Protein 4OAQ (pdb70)

Organism: Candida parapsilosis (NCBI:txid5480)

CATH classification: 3.90.180.10 (+1 more: 3.40.50.720)

Radius of gyration: 29.28 Å; Cα contacts (8 Å, |Δi|>4): 1865; chains: 2; bounding box: 74×71×66 Å

B-factor: mean 24.53, std 9.79, range [7.74, 122.62]

Secondary structure (DSSP, 8-state):
--S-SEEEEEEBSSGGGTT--EEEEEEPPP--TTEEEEEEEEEE--HHHHHHHTTSSS--SSSSB-----EEEEEEEE-TT--S--TT-EEEE-SEEE--SSSTGGGTT-GGG-TT-EESSS-EETTTTTEEP--SSBSEEEEEGGGEEE--TTS-HHHHHHIIIIIHHHHHHHHHHH-S--TT-EEEEE-TTHH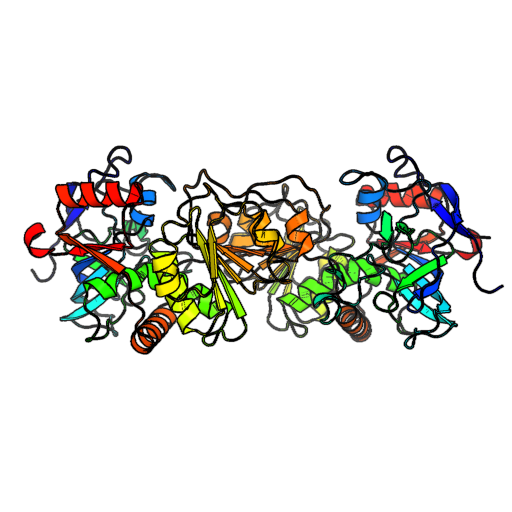HHHHHHHHHHTT-EEEEEESSSTTHHHHHHTT-SEEEETTTSTTGGGG-TT-EEEEEE--SSSTT--HHHHHTTEEEEEEEEE-----TT--EE--HHHHHHHT-EEEE-----HHHHHHHHHHHHHHT----EEEEE-SHHHHHHHHHHHHHT--SSEEEEE-HHHHH-/--S-SEEEEEEBS-GGGTT--EEEEEEPPP--TTEEEEEEEEEE--HHHHHHHTTSSS--SSSSB-----EEEEEEEE-TT--S--TT-EEEE-SEEE--SSSHHHHTT-GGG-TT-EESSS-EETTTTTEEP--SSBSEEEEEGGGEEEPPTTS-HHHHGGGGTHHHHHHHHHHHHH-S--TT-EEEEE--SHHHHHHHHHHHHTT-EEEEEESSSTTHHHHHHTT-SEEEETTT-TTGGGG-TT-BSEEEEES--TTTS-HHHHHTTB-TT-EEEEES--------EE-THHHHTTT-EEEE--S--HHHHHHHHHHHHHHT----EEEEE-SHHHHHHHHHHHHHT-SSSEEEEE-HHHH--

InterPro domains:
  IPR002328 Alcohol dehydrogenase, zinc-type, conserved site [PS00059] (70-84)
  IPR011032 GroES-like superfamily [SSF50129] (22-182)
  IPR013149 Alcohol dehydrogenase-like, C-terminal [PF00107] (196-323)
  IPR013154 Alcohol dehydrogenase-like, N-terminal [PF08240] (35-155)
  IPR020843 Enoylreductase domain [SM00829] (18-359)
  IPR029752 D-isomer specific 2-hydroxyacid dehydrogenase, NAD-binding domain conserved site 1 [PS00065] (189-216)
  IPR036291 NAD(P)-binding domain superfamily [SSF51735] (159-327)
  IPR047109 Cinnamyl alcohol dehydrogenase-like [PTHR42683] (10-359)
  IPR047109 Cinnamyl alcohol dehydrogenase-like [cd05283] (10-360)

Structure (mmCIF, N/CA/C/O backbone):
data_4OAQ
#
_entry.id   4OAQ
#
_cell.length_a   65.724
_cell.length_b   99.896
_cell.length_c   116.662
_cell.angle_alpha   90.00
_cell.angle_beta   90.00
_cell.angle_gamma   90.00
#
_symmetry.space_group_name_H-M   'P 21 21 21'
#
loop_
_entity.id
_entity.type
_entity.pdbx_description
1 polymer 'R-specific carbonyl reductase'
2 non-polymer 'NADPH DIHYDRO-NICOTINAMIDE-ADENINE-DINUCLEOTIDE PHOSPHATE'
3 non-polymer 2,3-DIHYDROXY-1,4-DITHIOBUTANE
4 non-polymer 'ZINC ION'
5 non-polymer '4-(2-HYDROXYETHYL)-1-PIPERAZINE ETHANESULFONIC ACID'
6 non-polymer GLYCEROL
7 non-polymer 'MAGNESIUM ION'
8 water water
#
loop_
_atom_site.group_PDB
_atom_site.id
_atom_site.type_symbol
_atom_site.label_atom_id
_atom_site.label_alt_id
_atom_site.label_comp_id
_atom_site.label_asym_id
_atom_site.label_entity_id
_atom_site.label_seq_id
_atom_site.pdbx_PDB_ins_code
_atom_site.Cartn_x
_atom_site.Cartn_y
_atom_site.Cartn_z
_atom_site.occupancy
_atom_site.B_iso_or_equiv
_atom_site.auth_seq_id
_atom_site.auth_comp_id
_atom_site.auth_asym_id
_atom_site.auth_atom_id
_atom_site.pdbx_PDB_model_num
ATOM 1 N N . LYS A 1 3 ? 3.702 -38.885 -39.988 1.00 34.53 3 LYS A N 1
ATOM 2 C CA . LYS A 1 3 ? 2.744 -39.589 -39.129 1.00 35.15 3 LYS A CA 1
ATOM 3 C C . LYS A 1 3 ? 3.119 -39.539 -37.648 1.00 31.22 3 LYS A C 1
ATOM 4 O O . LYS A 1 3 ? 2.293 -39.177 -36.809 1.00 32.75 3 LYS A O 1
ATOM 10 N N . ALA A 1 4 ? 4.355 -39.904 -37.316 1.00 26.56 4 ALA A N 1
ATOM 11 C CA . ALA A 1 4 ? 4.825 -39.730 -35.938 1.00 21.10 4 ALA A CA 1
ATOM 12 C C . ALA A 1 4 ? 4.781 -38.265 -35.543 1.00 19.93 4 ALA A C 1
ATOM 13 O O . ALA A 1 4 ? 4.227 -37.914 -34.497 1.00 20.58 4 ALA A O 1
ATOM 15 N N . VAL A 1 5 ? 5.394 -37.408 -36.363 1.00 19.86 5 VAL A N 1
ATOM 16 C CA . VAL A 1 5 ? 5.427 -35.972 -36.092 1.00 18.47 5 VAL A CA 1
ATOM 17 C C . VAL A 1 5 ? 4.815 -35.263 -37.297 1.00 19.25 5 VAL A C 1
ATOM 18 O O . VAL A 1 5 ? 5.205 -35.527 -38.441 1.00 20.40 5 VAL A O 1
ATOM 22 N N . PRO A 1 6 ? 3.817 -34.399 -37.062 1.00 20.43 6 PRO A N 1
ATOM 23 C CA . PRO A 1 6 ? 3.235 -33.689 -38.208 1.00 20.43 6 PRO A CA 1
ATOM 24 C C . PRO A 1 6 ? 4.182 -32.601 -38.718 1.00 19.80 6 PRO A C 1
ATOM 25 O O . PRO A 1 6 ? 5.036 -32.141 -37.949 1.00 18.53 6 PRO A O 1
ATOM 29 N N . ASP A 1 7 ? 4.033 -32.193 -39.982 1.00 20.83 7 ASP A N 1
ATOM 30 C CA . ASP A 1 7 ? 4.883 -31.139 -40.542 1.00 21.50 7 ASP A CA 1
ATOM 31 C C . ASP A 1 7 ? 4.553 -29.783 -39.931 1.00 22.07 7 ASP A C 1
ATOM 32 O O . ASP A 1 7 ? 5.407 -28.898 -39.863 1.00 24.73 7 ASP A O 1
ATOM 37 N N . LYS A 1 8 ? 3.314 -29.612 -39.483 1.00 25.39 8 LYS A N 1
ATOM 38 C CA . LYS A 1 8 ? 2.914 -28.358 -38.833 1.00 23.55 8 LYS A CA 1
ATOM 39 C C . LYS A 1 8 ? 2.422 -28.574 -37.408 1.00 19.78 8 LYS A C 1
ATOM 40 O O . LYS A 1 8 ? 1.775 -29.578 -37.121 1.00 20.19 8 LYS A O 1
ATOM 46 N N . PHE A 1 9 ? 2.766 -27.644 -36.518 1.00 18.88 9 PHE A N 1
ATOM 47 C CA . PHE A 1 9 ? 2.225 -27.634 -35.161 1.00 20.83 9 PHE A CA 1
ATOM 48 C C . PHE A 1 9 ? 1.112 -26.600 -35.096 1.00 23.27 9 PHE A C 1
ATOM 49 O O . PHE A 1 9 ? 0.907 -25.853 -36.053 1.00 21.29 9 PHE A O 1
ATOM 57 N N . GLN A 1 10 ? 0.397 -26.572 -33.975 1.00 22.44 10 GLN A N 1
ATOM 58 C CA . GLN A 1 10 ? -0.660 -25.592 -33.738 1.00 24.28 10 GLN A CA 1
ATOM 59 C C . GLN A 1 10 ? -0.327 -24.842 -32.464 1.00 24.90 10 GLN A C 1
ATOM 60 O O . GLN A 1 10 ? 0.194 -25.431 -31.525 1.00 20.98 10 GLN A O 1
ATOM 66 N N . GLY A 1 11 ? -0.650 -23.553 -32.420 1.00 24.91 11 GLY A N 1
ATOM 67 C CA . GLY A 1 11 ? -0.370 -22.759 -31.241 1.00 20.06 11 GLY A CA 1
ATOM 68 C C . GLY A 1 11 ? -1.204 -21.500 -31.181 1.00 21.46 11 GLY A C 1
ATOM 69 O O . GLY A 1 11 ? -1.825 -21.108 -32.163 1.00 24.49 11 GLY A O 1
ATOM 70 N N . PHE A 1 12 ? -1.240 -20.854 -30.025 1.00 21.32 12 PHE A N 1
ATOM 71 C CA . PHE A 1 12 ? -1.974 -19.605 -29.937 1.00 24.38 12 PHE A CA 1
ATOM 72 C C . PHE A 1 12 ? -0.990 -18.473 -30.207 1.00 22.19 12 PHE A C 1
ATOM 73 O O . PHE A 1 12 ? -0.028 -18.279 -29.471 1.00 20.86 12 PHE A O 1
ATOM 81 N N . ALA A 1 13 ? -1.215 -17.759 -31.307 1.00 23.36 13 ALA A N 1
ATOM 82 C CA . ALA A 1 13 ? -0.169 -16.914 -31.878 1.00 23.92 13 ALA A CA 1
ATOM 83 C C . ALA A 1 13 ? -0.567 -15.451 -32.001 1.00 24.51 13 ALA A C 1
ATOM 84 O O . ALA A 1 13 ? -1.745 -15.119 -32.055 1.00 26.27 13 ALA A O 1
ATOM 86 N N . VAL A 1 14 ? 0.443 -14.592 -32.060 1.00 24.03 14 VAL A N 1
ATOM 87 C CA . VAL A 1 14 ? 0.267 -13.154 -32.163 1.00 27.65 14 VAL A CA 1
ATOM 88 C C . VAL A 1 14 ? 1.254 -12.640 -33.205 1.00 28.14 14 VAL A C 1
ATOM 89 O O . VAL A 1 14 ? 2.418 -13.065 -33.226 1.00 25.52 14 VAL A O 1
ATOM 93 N N . SER A 1 15 ? 0.786 -11.741 -34.071 1.00 27.64 15 SER A N 1
ATOM 94 C CA . SER A 1 15 ? 1.628 -11.146 -35.104 1.00 34.65 15 SER A CA 1
ATOM 95 C C . SER A 1 15 ? 1.909 -9.671 -34.801 1.00 37.15 15 SER A C 1
ATOM 96 O O . SER A 1 15 ? 2.965 -9.146 -35.143 1.00 38.82 15 SER A O 1
ATOM 99 N N . ASP A 1 16 ? 0.954 -9.013 -34.152 1.00 38.06 16 ASP A N 1
ATOM 100 C CA . ASP A 1 16 ? 1.030 -7.580 -33.879 1.00 33.82 16 ASP A CA 1
ATOM 101 C C . ASP A 1 16 ? 1.018 -7.344 -32.367 1.00 31.22 16 ASP A C 1
ATOM 102 O O . ASP A 1 16 ? 0.111 -7.806 -31.678 1.00 31.15 16 ASP A O 1
ATOM 107 N N . PRO A 1 17 ? 2.020 -6.614 -31.845 1.00 31.45 17 PRO A N 1
ATOM 108 C CA . PRO A 1 17 ? 2.101 -6.352 -30.401 1.00 29.88 17 PRO A CA 1
ATOM 109 C C . PRO A 1 17 ? 0.904 -5.583 -29.835 1.00 31.90 17 PRO A C 1
ATOM 110 O O . PRO A 1 17 ? 0.676 -5.637 -28.622 1.00 31.42 17 PRO A O 1
ATOM 114 N N . LYS A 1 18 ? 0.171 -4.866 -30.683 1.00 34.30 18 LYS A N 1
ATOM 115 C CA . LYS A 1 18 ? -1.079 -4.242 -30.253 1.00 39.74 18 LYS A CA 1
ATOM 116 C C . LYS A 1 18 ? -2.072 -5.307 -29.778 1.00 36.90 18 LYS A C 1
ATOM 117 O O . LYS A 1 18 ? -2.909 -5.042 -28.914 1.00 37.16 18 LYS A O 1
ATOM 123 N N . ASN A 1 19 ? -1.953 -6.510 -30.336 1.00 34.61 19 ASN A N 1
ATOM 124 C CA . ASN A 1 19 ? -2.809 -7.638 -29.978 1.00 34.17 19 ASN A CA 1
ATOM 125 C C . ASN A 1 19 ? -2.127 -8.644 -29.042 1.00 33.15 19 ASN A C 1
ATOM 126 O O . ASN A 1 19 ? -2.373 -9.852 -29.116 1.00 30.57 19 ASN A O 1
ATOM 131 N N . TRP A 1 20 ? -1.262 -8.139 -28.167 1.00 33.33 20 TRP A N 1
ATOM 132 C CA . TRP A 1 20 ? -0.502 -8.986 -27.252 1.00 33.18 20 TRP A CA 1
ATOM 133 C C . TRP A 1 20 ? -1.399 -9.850 -26.377 1.00 31.52 20 TRP A C 1
ATOM 134 O O . TRP A 1 20 ? -1.015 -10.947 -25.990 1.00 26.52 20 TRP A O 1
ATOM 145 N N . ASN A 1 21 ? -2.584 -9.349 -26.046 1.00 30.31 21 ASN A N 1
ATOM 146 C CA . ASN A 1 21 ? -3.464 -10.080 -25.143 1.00 30.66 21 ASN A CA 1
ATOM 147 C C . ASN A 1 21 ? -4.605 -10.769 -25.870 1.00 31.88 21 ASN A C 1
ATOM 148 O O . ASN A 1 21 ? -5.603 -11.141 -25.254 1.00 33.03 21 ASN A O 1
ATOM 153 N N . ARG A 1 22 ? -4.460 -10.936 -27.183 1.00 31.82 22 ARG A N 1
ATOM 154 C CA . ARG A 1 22 ? -5.479 -11.624 -27.977 1.00 33.00 22 ARG A CA 1
ATOM 155 C C . ARG A 1 22 ? -4.898 -12.674 -28.926 1.00 31.42 22 ARG A C 1
ATOM 156 O O . ARG A 1 22 ? -5.096 -12.590 -30.137 1.00 32.29 22 ARG A O 1
ATOM 161 N N . PRO A 1 23 ? -4.187 -13.679 -28.375 1.00 33.82 23 PRO A N 1
ATOM 162 C CA . PRO A 1 23 ? -3.576 -14.724 -29.204 1.00 34.18 23 PRO A CA 1
ATOM 163 C C . PRO A 1 23 ? -4.640 -15.542 -29.930 1.00 29.02 23 PRO A C 1
ATOM 164 O O . PRO A 1 23 ? -5.730 -15.745 -29.398 1.00 30.38 23 PRO A O 1
ATOM 168 N N . LYS A 1 24 ? -4.334 -16.000 -31.136 1.00 32.51 24 LYS A N 1
ATOM 169 C CA . LYS A 1 24 ? -5.283 -16.824 -31.870 1.00 31.95 24 LYS A CA 1
ATOM 170 C C . LYS A 1 24 ? -4.687 -18.107 -32.417 1.00 33.44 24 LYS A C 1
ATOM 171 O O . LYS A 1 24 ? -3.503 -18.167 -32.761 1.00 31.48 24 LYS A O 1
ATOM 176 N N . LEU A 1 25 ? -5.538 -19.126 -32.489 1.00 30.34 25 LEU A N 1
ATOM 177 C CA . LEU A 1 25 ? -5.155 -20.446 -32.974 1.00 28.12 25 LEU A CA 1
ATOM 178 C C . LEU A 1 25 ? -4.608 -20.366 -34.389 1.00 30.78 25 LEU A C 1
ATOM 179 O O . LEU A 1 25 ? -5.274 -19.865 -35.309 1.00 33.06 25 LEU A O 1
ATOM 184 N N . ALA A 1 26 ? -3.390 -20.866 -34.542 1.00 29.17 26 ALA A N 1
ATOM 185 C CA . ALA A 1 26 ? -2.661 -20.824 -35.794 1.00 28.90 26 ALA A CA 1
ATOM 186 C C . ALA A 1 26 ? -1.947 -22.151 -36.019 1.00 28.93 26 ALA A C 1
ATOM 187 O O . ALA A 1 26 ? -1.591 -22.845 -35.075 1.00 33.20 26 ALA A O 1
ATOM 189 N N . SER A 1 27 ? -1.738 -22.480 -37.285 1.00 25.31 27 SER A N 1
ATOM 190 C CA . SER A 1 27 ? -0.952 -23.618 -37.704 1.00 24.28 27 SER A CA 1
ATOM 191 C C . SER A 1 27 ? 0.359 -23.020 -38.192 1.00 24.73 27 SER A C 1
ATOM 192 O O . SER A 1 27 ? 0.367 -21.926 -38.750 1.00 24.40 27 SER A O 1
ATOM 195 N N . TYR A 1 28 ? 1.474 -23.700 -37.961 1.00 21.91 28 TYR A N 1
ATOM 196 C CA . TYR A 1 28 ? 2.758 -23.195 -38.439 1.00 21.32 28 TYR A CA 1
ATOM 197 C C . TYR A 1 28 ? 3.759 -24.320 -38.675 1.00 21.40 28 TYR A C 1
ATOM 198 O O . TYR A 1 28 ? 3.751 -25.322 -37.961 1.00 19.46 28 TYR A O 1
ATOM 207 N N . GLU A 1 29 ? 4.589 -24.153 -39.705 1.00 24.87 29 GLU A N 1
ATOM 208 C CA . GLU A 1 29 ? 5.619 -25.131 -40.044 1.00 24.09 29 GLU A CA 1
ATOM 209 C C . GLU A 1 29 ? 6.552 -25.309 -38.853 1.00 19.22 29 GLU A C 1
ATOM 210 O O . GLU A 1 29 ? 7.003 -24.332 -38.253 1.00 17.74 29 GLU A O 1
ATOM 216 N N . ARG A 1 30 ? 6.827 -26.561 -38.506 1.00 22.22 30 ARG A N 1
ATOM 217 C CA . ARG A 1 30 ? 7.674 -26.851 -37.365 1.00 18.96 30 ARG A CA 1
ATOM 218 C C . ARG A 1 30 ? 9.130 -26.692 -37.735 1.00 18.90 30 ARG A C 1
ATOM 219 O O . ARG A 1 30 ? 9.490 -26.745 -38.921 1.00 18.36 30 ARG A O 1
ATOM 227 N N . LYS A 1 31 ? 9.960 -26.504 -36.710 1.00 15.65 31 LYS A N 1
ATOM 228 C CA . LYS A 1 31 ? 11.411 -26.464 -36.856 1.00 18.34 31 LYS A CA 1
ATOM 229 C C . LYS A 1 31 ? 11.852 -27.851 -37.299 1.00 20.34 31 LYS A C 1
ATOM 230 O O . LYS A 1 31 ? 11.167 -28.847 -37.037 1.00 14.53 31 LYS A O 1
ATOM 236 N N . GLN A 1 32 ? 12.976 -27.915 -37.999 1.00 14.96 32 GLN A N 1
ATOM 237 C CA . GLN A 1 32 ? 13.549 -29.197 -38.340 1.00 16.84 32 GLN A CA 1
ATOM 238 C C . GLN A 1 32 ? 13.966 -29.896 -37.062 1.00 18.96 32 GLN A C 1
ATOM 239 O O . GLN A 1 32 ? 14.321 -29.242 -36.067 1.00 20.48 32 GLN A O 1
ATOM 245 N N . ILE A 1 33 ? 13.910 -31.220 -37.084 1.00 19.31 33 ILE A N 1
ATOM 246 C CA . ILE A 1 33 ? 14.396 -32.033 -35.974 1.00 16.82 33 ILE A CA 1
ATOM 247 C C . ILE A 1 33 ? 15.843 -32.459 -36.218 1.00 14.19 33 ILE A C 1
ATOM 248 O O . ILE A 1 33 ? 16.128 -33.340 -37.036 1.00 15.13 33 ILE A O 1
ATOM 253 N N . ASN A 1 34 ? 16.761 -31.837 -35.491 1.00 13.58 34 ASN A N 1
ATOM 254 C CA . ASN A 1 34 ? 18.187 -32.124 -35.644 1.00 15.34 34 ASN A CA 1
ATOM 255 C C . ASN A 1 34 ? 18.619 -33.368 -34.846 1.00 14.90 34 ASN A C 1
ATOM 256 O O . ASN A 1 34 ? 17.872 -33.832 -33.982 1.00 16.23 34 ASN A O 1
ATOM 261 N N . PRO A 1 35 ? 19.816 -33.928 -35.135 1.00 18.26 35 PRO A N 1
ATOM 262 C CA . PRO A 1 35 ? 20.148 -35.209 -34.482 1.00 16.41 35 PRO A CA 1
ATOM 263 C C . PRO A 1 35 ? 20.106 -35.229 -32.940 1.00 17.84 35 PRO A C 1
ATOM 264 O O . PRO A 1 35 ? 19.946 -36.315 -32.371 1.00 18.12 35 PRO A O 1
ATOM 268 N N . HIS A 1 36 ? 20.257 -34.082 -32.275 1.00 16.97 36 HIS A N 1
ATOM 269 C CA . HIS A 1 36 ? 20.188 -34.057 -30.817 1.00 14.16 36 HIS A CA 1
ATOM 270 C C . HIS A 1 36 ? 18.854 -33.496 -30.314 1.00 14.79 36 HIS A C 1
ATOM 271 O O . HIS A 1 36 ? 18.706 -33.261 -29.125 1.00 13.74 36 HIS A O 1
ATOM 278 N N . ASP A 1 37 ? 17.888 -33.316 -31.217 1.00 11.99 37 ASP A N 1
ATOM 279 C CA . ASP A 1 37 ? 16.574 -32.765 -30.867 1.00 15.24 37 ASP A CA 1
ATOM 280 C C . ASP A 1 37 ? 15.588 -33.780 -30.283 1.00 12.83 37 ASP A C 1
ATOM 281 O O . ASP A 1 37 ? 15.617 -34.974 -30.614 1.00 17.19 37 ASP A O 1
ATOM 286 N N . VAL A 1 38 ? 14.699 -33.260 -29.442 1.00 13.66 38 VAL A N 1
ATOM 287 C CA . VAL A 1 38 ? 13.624 -34.007 -28.799 1.00 16.28 38 VAL A CA 1
ATOM 288 C C . VAL A 1 38 ? 12.313 -33.309 -29.137 1.00 16.11 38 VAL A C 1
ATOM 289 O O . VAL A 1 38 ? 12.212 -32.065 -29.001 1.00 15.55 38 VAL A O 1
ATOM 293 N N . VAL A 1 39 ? 11.333 -34.103 -29.592 1.00 12.62 39 VAL A N 1
ATOM 294 C CA . VAL A 1 39 ? 9.974 -33.632 -29.906 1.00 13.10 39 VAL A CA 1
ATOM 295 C C . VAL A 1 39 ? 8.925 -34.120 -28.903 1.00 13.08 39 VAL A C 1
ATOM 296 O O . VAL A 1 39 ? 8.691 -35.343 -28.756 1.00 15.13 39 VAL A O 1
ATOM 300 N N . LEU A 1 40 ? 8.292 -33.152 -28.245 1.00 13.11 40 LEU A N 1
ATOM 301 C CA . LEU A 1 40 ? 7.222 -33.394 -27.277 1.00 13.83 40 LEU A CA 1
ATOM 302 C C . LEU A 1 40 ? 5.828 -33.119 -27.830 1.00 14.32 40 LEU A C 1
ATOM 303 O O . LEU A 1 40 ? 5.613 -32.182 -28.622 1.00 20.24 40 LEU A O 1
ATOM 308 N N . LYS A 1 41 ? 4.877 -33.930 -27.384 1.00 17.34 41 LYS A N 1
ATOM 309 C CA . LYS A 1 41 ? 3.476 -33.562 -27.485 1.00 20.26 41 LYS A CA 1
ATOM 310 C C . LYS A 1 41 ? 3.138 -32.849 -26.187 1.00 19.37 41 LYS A C 1
ATOM 311 O O . LYS A 1 41 ? 3.172 -33.442 -25.103 1.00 18.39 41 LYS A O 1
ATOM 317 N N . ASN A 1 42 ? 2.836 -31.562 -26.281 1.00 16.14 42 ASN A N 1
ATOM 318 C CA . ASN A 1 42 ? 2.755 -30.756 -25.079 1.00 16.02 42 ASN A CA 1
ATOM 319 C C . ASN A 1 42 ? 1.549 -31.079 -24.232 1.00 17.47 42 ASN A C 1
ATOM 320 O O . ASN A 1 42 ? 0.471 -31.342 -24.753 1.00 18.67 42 ASN A O 1
ATOM 325 N N . GLU A 1 43 ? 1.735 -31.045 -22.915 1.00 18.59 43 GLU A N 1
ATOM 326 C CA . GLU A 1 43 ? 0.640 -31.297 -21.991 1.00 20.80 43 GLU A CA 1
ATOM 327 C C . GLU A 1 43 ? 0.236 -30.024 -21.240 1.00 23.93 43 GLU A C 1
ATOM 328 O O . GLU A 1 43 ? -0.956 -29.710 -21.130 1.00 26.34 43 GLU A O 1
ATOM 334 N N . VAL A 1 44 ? 1.219 -29.308 -20.703 1.00 18.76 44 VAL A N 1
ATOM 335 C CA . VAL A 1 44 ? 0.909 -28.065 -19.992 1.00 18.50 44 VAL A CA 1
ATOM 336 C C . VAL A 1 44 ? 1.958 -27.001 -20.257 1.00 16.99 44 VAL A C 1
ATOM 337 O O . VAL A 1 44 ? 3.084 -27.309 -20.658 1.00 15.73 44 VAL A O 1
ATOM 341 N N . CYS A 1 45 ? 1.589 -25.746 -20.012 1.00 17.32 45 CYS A N 1
ATOM 342 C CA . CYS A 1 45 ? 2.528 -24.652 -20.137 1.00 20.03 45 CYS A CA 1
ATOM 343 C C . CYS A 1 45 ? 2.171 -23.537 -19.177 1.00 21.86 45 CYS A C 1
ATOM 344 O O . CYS A 1 45 ? 1.020 -23.109 -19.116 1.00 20.74 45 CYS A O 1
ATOM 347 N N . GLY A 1 46 ? 3.166 -23.090 -18.417 1.00 16.13 46 GLY A N 1
ATOM 348 C CA . GLY A 1 46 ? 2.980 -22.013 -17.461 1.00 16.80 46 GLY A CA 1
ATOM 349 C C . GLY A 1 46 ? 3.009 -20.672 -18.172 1.00 16.66 46 GLY A C 1
ATOM 350 O O . GLY A 1 46 ? 3.527 -20.571 -19.281 1.00 19.25 46 GLY A O 1
ATOM 351 N N . LEU A 1 47 ? 2.420 -19.656 -17.553 1.00 17.77 47 LEU A N 1
ATOM 352 C CA . LEU A 1 47 ? 2.399 -18.322 -18.115 1.00 20.59 47 LEU A CA 1
ATOM 353 C C . LEU A 1 47 ? 3.448 -17.505 -17.384 1.00 20.14 47 LEU A C 1
ATOM 354 O O . LEU A 1 47 ? 3.283 -17.187 -16.213 1.00 19.69 47 LEU A O 1
ATOM 359 N N . CYS A 1 48 ? 4.525 -17.157 -18.082 1.00 16.17 48 CYS A N 1
ATOM 360 C CA . CYS A 1 48 ? 5.617 -16.379 -17.499 1.00 22.07 48 CYS A CA 1
ATOM 361 C C . CYS A 1 48 ? 5.454 -14.922 -17.917 1.00 21.74 48 CYS A C 1
ATOM 362 O O . CYS A 1 48 ? 5.024 -14.667 -19.038 1.00 22.19 48 CYS A O 1
ATOM 365 N N . TYR A 1 49 ? 5.798 -13.956 -17.059 1.00 16.84 49 TYR A N 1
ATOM 366 C CA . TYR A 1 49 ? 5.640 -12.563 -17.472 1.00 17.74 49 TYR A CA 1
ATOM 367 C C . TYR A 1 49 ? 6.514 -12.234 -18.678 1.00 16.93 49 TYR A C 1
ATOM 368 O O . TYR A 1 49 ? 6.241 -11.286 -19.424 1.00 17.77 49 TYR A O 1
ATOM 377 N N . SER A 1 50 ? 7.554 -13.030 -18.873 1.00 15.50 50 SER A N 1
ATOM 378 C CA . SER A 1 50 ? 8.370 -12.947 -20.080 1.00 17.36 50 SER A CA 1
ATOM 379 C C . SER A 1 50 ? 7.526 -13.110 -21.343 1.00 16.78 50 SER A C 1
ATOM 380 O O . SER A 1 50 ? 7.811 -12.486 -22.371 1.00 15.55 50 SER A O 1
ATOM 383 N N . ASP A 1 51 ? 6.503 -13.957 -21.270 1.00 20.22 51 ASP A N 1
ATOM 384 C CA . ASP A 1 51 ? 5.561 -14.097 -22.374 1.00 23.76 51 ASP A CA 1
ATOM 385 C C . ASP A 1 51 ? 4.903 -12.752 -22.706 1.00 24.47 51 ASP A C 1
ATOM 386 O O . ASP A 1 51 ? 4.769 -12.387 -23.875 1.00 25.75 51 ASP A O 1
ATOM 391 N N . ILE A 1 52 ? 4.480 -12.026 -21.677 1.00 18.71 52 ILE A N 1
ATOM 392 C CA . ILE A 1 52 ? 3.826 -10.732 -21.872 1.00 20.44 52 ILE A CA 1
ATOM 393 C C . ILE A 1 52 ? 4.790 -9.645 -22.374 1.00 21.20 52 ILE A C 1
ATOM 394 O O . ILE A 1 52 ? 4.448 -8.866 -23.275 1.00 21.71 52 ILE A O 1
ATOM 399 N N . HIS A 1 53 ? 5.980 -9.578 -21.788 1.00 19.42 53 HIS A N 1
ATOM 400 C CA . HIS A 1 53 ? 7.003 -8.675 -22.307 1.00 19.48 53 HIS A CA 1
ATOM 401 C C . HIS A 1 53 ? 7.327 -8.955 -23.777 1.00 20.85 53 HIS A C 1
ATOM 402 O O . HIS A 1 53 ? 7.478 -8.027 -24.575 1.00 21.61 53 HIS A O 1
ATOM 409 N N . THR A 1 54 ? 7.406 -10.228 -24.141 1.00 18.00 54 THR A N 1
ATOM 410 C CA . THR A 1 54 ? 7.657 -10.594 -25.524 1.00 17.85 54 THR A CA 1
ATOM 411 C C . THR A 1 54 ? 6.497 -10.177 -26.436 1.00 19.43 54 THR A C 1
ATOM 412 O O . THR A 1 54 ? 6.699 -9.465 -27.423 1.00 20.38 54 THR A O 1
ATOM 416 N N . LEU A 1 55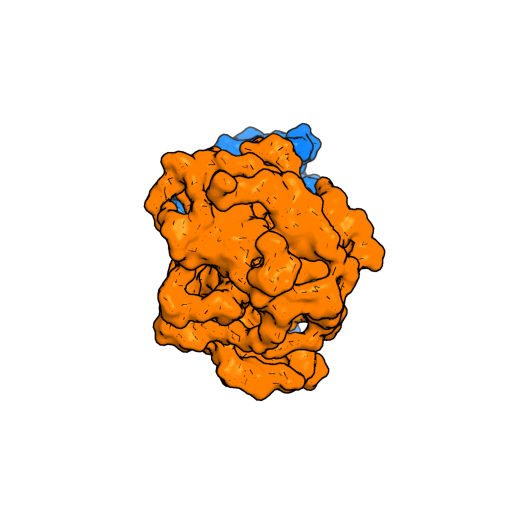 ? 5.284 -10.597 -26.084 1.00 19.92 55 LEU A N 1
ATOM 417 C CA . LEU A 1 55 ? 4.082 -10.332 -26.883 1.00 21.56 55 LEU A CA 1
ATOM 418 C C . LEU A 1 55 ? 3.786 -8.840 -27.075 1.00 23.46 55 LEU A C 1
ATOM 419 O O . LEU A 1 55 ? 3.265 -8.449 -28.114 1.00 24.86 55 LEU A O 1
ATOM 424 N N . SER A 1 56 ? 4.122 -8.026 -26.075 1.00 23.64 56 SER A N 1
ATOM 425 C CA . SER A 1 56 ? 3.852 -6.590 -26.108 1.00 25.59 56 SER A CA 1
ATOM 426 C C . SER A 1 56 ? 5.020 -5.829 -26.724 1.00 25.65 56 SER A C 1
ATOM 427 O O . SER A 1 56 ? 4.995 -4.600 -26.804 1.00 27.31 56 SER A O 1
ATOM 430 N N . ALA A 1 57 ? 6.037 -6.569 -27.157 1.00 24.04 57 ALA A N 1
ATOM 431 C CA . ALA A 1 57 ? 7.222 -5.975 -27.770 1.00 25.85 57 ALA A CA 1
ATOM 432 C C . ALA A 1 57 ? 7.876 -4.956 -26.837 1.00 24.49 57 ALA A C 1
ATOM 433 O O . ALA A 1 57 ? 8.421 -3.949 -27.288 1.00 25.68 57 ALA A O 1
ATOM 435 N N . GLY A 1 58 ? 7.809 -5.219 -25.538 1.00 23.62 58 GLY A N 1
ATOM 436 C CA . GLY A 1 58 ? 8.383 -4.305 -24.566 1.00 24.01 58 GLY A CA 1
ATOM 437 C C . GLY A 1 58 ? 9.893 -4.435 -24.454 1.00 22.88 58 GLY A C 1
ATOM 438 O O . GLY A 1 58 ? 10.545 -3.587 -23.851 1.00 25.47 58 GLY A O 1
ATOM 439 N N . TRP A 1 59 ? 10.452 -5.495 -25.025 1.00 23.95 59 TRP A N 1
ATOM 440 C CA . TRP A 1 59 ? 11.900 -5.642 -25.054 1.00 24.85 59 TRP A CA 1
ATOM 441 C C . TRP A 1 59 ? 12.390 -5.373 -26.463 1.00 27.31 59 TRP A C 1
ATOM 442 O O . TRP A 1 59 ? 13.278 -4.541 -26.670 1.00 28.56 59 TRP A O 1
ATOM 453 N N . GLN A 1 60 ? 11.803 -6.084 -27.425 1.00 25.21 60 GLN A N 1
ATOM 454 C CA . GLN A 1 60 ? 12.153 -5.930 -28.834 1.00 25.54 60 GLN A CA 1
ATOM 455 C C . GLN A 1 60 ? 10.939 -6.229 -29.713 1.00 23.01 60 GLN A C 1
ATOM 456 O O . GLN A 1 60 ? 9.945 -6.770 -29.228 1.00 22.28 60 GLN A O 1
ATOM 462 N N . PRO A 1 61 ? 11.007 -5.863 -31.005 1.00 24.12 61 PRO A N 1
ATOM 463 C CA . PRO A 1 61 ? 9.887 -6.222 -31.882 1.00 24.89 61 PRO A CA 1
ATOM 464 C C . PRO A 1 61 ? 9.788 -7.730 -32.043 1.00 23.19 61 PRO A C 1
ATOM 465 O O . PRO A 1 61 ? 10.803 -8.423 -31.905 1.00 22.24 61 PRO A O 1
ATOM 469 N N . LEU A 1 62 ? 8.583 -8.228 -32.299 1.00 23.47 62 LEU A N 1
ATOM 470 C CA . LEU A 1 62 ? 8.375 -9.651 -32.576 1.00 22.19 62 LEU A CA 1
ATOM 471 C C . LEU A 1 62 ? 9.190 -10.074 -33.788 1.00 24.19 62 LEU A C 1
ATOM 472 O O . LEU A 1 62 ? 9.138 -9.430 -34.846 1.00 29.77 62 LEU A O 1
ATOM 477 N N . GLN A 1 63 ? 9.936 -11.157 -33.633 1.00 20.63 63 GLN A N 1
ATOM 478 C CA . GLN A 1 63 ? 10.921 -11.567 -34.619 1.00 20.66 63 GLN A CA 1
ATOM 479 C C . GLN A 1 63 ? 10.328 -12.446 -35.706 1.00 24.60 63 GLN A C 1
ATOM 480 O O . GLN A 1 63 ? 11.045 -12.896 -36.596 1.00 26.34 63 GLN A O 1
ATOM 486 N N . ARG A 1 64 ? 9.020 -12.682 -35.631 1.00 24.31 64 ARG A N 1
ATOM 487 C CA . ARG A 1 64 ? 8.310 -13.438 -36.663 1.00 23.14 64 ARG A CA 1
ATOM 488 C C . ARG A 1 64 ? 6.809 -13.189 -36.596 1.00 25.96 64 ARG A C 1
ATOM 489 O O . ARG A 1 64 ? 6.307 -12.706 -35.585 1.00 22.94 64 ARG A O 1
ATOM 497 N N . ASP A 1 65 ? 6.112 -13.487 -37.694 1.00 26.34 65 ASP A N 1
ATOM 498 C CA . ASP A 1 65 ? 4.650 -13.505 -37.720 1.00 29.61 65 ASP A CA 1
ATOM 499 C C . ASP A 1 65 ? 4.139 -14.781 -37.044 1.00 27.78 65 ASP A C 1
ATOM 500 O O . ASP A 1 65 ? 4.870 -15.767 -36.947 1.00 26.46 65 ASP A O 1
ATOM 505 N N . ASN A 1 66 ? 2.897 -14.749 -36.565 1.00 24.72 66 ASN A N 1
ATOM 506 C CA . ASN A 1 66 ? 2.337 -15.846 -35.775 1.00 27.89 66 ASN A CA 1
ATOM 507 C C . ASN A 1 66 ? 3.288 -16.402 -34.728 1.00 25.45 66 ASN A C 1
ATOM 508 O O . ASN A 1 66 ? 3.558 -17.610 -34.702 1.00 21.82 66 ASN A O 1
ATOM 513 N N . LEU A 1 67 ? 3.789 -15.526 -33.868 1.00 22.51 67 LEU A N 1
ATOM 514 C CA . LEU A 1 67 ? 4.690 -15.935 -32.799 1.00 19.28 67 LEU A CA 1
ATOM 515 C C . LEU A 1 67 ? 3.926 -16.609 -31.664 1.00 22.25 67 LEU A C 1
ATOM 516 O O . LEU A 1 67 ? 2.939 -16.081 -31.145 1.00 24.27 67 LEU A O 1
ATOM 521 N N . VAL A 1 68 ? 4.405 -17.781 -31.278 1.00 21.23 68 VAL A N 1
ATOM 522 C CA . VAL A 1 68 ? 3.818 -18.543 -30.197 1.00 21.49 68 VAL A CA 1
ATOM 523 C C . VAL A 1 68 ? 4.767 -18.466 -29.011 1.00 15.72 68 VAL A C 1
ATOM 524 O O . VAL A 1 68 ? 5.920 -18.919 -29.101 1.00 14.61 68 VAL A O 1
ATOM 528 N N . VAL A 1 69 ? 4.309 -17.882 -27.906 1.00 16.04 69 VAL A N 1
ATOM 529 C CA . VAL A 1 69 ? 5.155 -17.819 -26.711 1.00 15.00 69 VAL A CA 1
ATOM 530 C C . VAL A 1 69 ? 4.878 -18.991 -25.774 1.00 14.66 69 VAL A C 1
ATOM 531 O O . VAL A 1 69 ? 4.389 -20.016 -26.224 1.00 14.83 69 VAL A O 1
ATOM 535 N N . GLY A 1 70 ? 5.222 -18.860 -24.491 1.00 18.55 70 GLY A N 1
ATOM 536 C CA . GLY A 1 70 ? 5.132 -19.978 -23.565 1.00 15.65 70 GLY A CA 1
ATOM 537 C C . GLY A 1 70 ? 6.452 -20.728 -23.457 1.00 16.76 70 GLY A C 1
ATOM 538 O O . GLY A 1 70 ? 6.987 -21.212 -24.468 1.00 15.20 70 GLY A O 1
ATOM 539 N N . HIS A 1 71 ? 6.991 -20.817 -22.244 1.00 12.09 71 HIS A N 1
ATOM 540 C CA . HIS A 1 71 ? 8.253 -21.524 -22.028 1.00 14.71 71 HIS A CA 1
ATOM 541 C C . HIS A 1 71 ? 8.387 -22.141 -20.645 1.00 14.88 71 HIS A C 1
ATOM 542 O O . HIS A 1 71 ? 9.481 -22.205 -20.100 1.00 17.89 71 HIS A O 1
ATOM 549 N N . GLU A 1 72 ? 7.269 -22.587 -20.094 1.00 14.00 72 GLU A N 1
ATOM 550 C CA . GLU A 1 72 ? 7.285 -23.452 -18.920 1.00 12.24 72 GLU A CA 1
ATOM 551 C C . GLU A 1 72 ? 6.559 -24.752 -19.263 1.00 12.73 72 GLU A C 1
ATOM 552 O O . GLU A 1 72 ? 5.479 -25.031 -18.764 1.00 13.83 72 GLU A O 1
ATOM 558 N N . ILE A 1 73 ? 7.183 -25.564 -20.106 1.00 12.66 73 ILE A N 1
ATOM 559 C CA . ILE A 1 73 ? 6.484 -26.653 -20.779 1.00 14.57 73 ILE A CA 1
ATOM 560 C C . ILE A 1 73 ? 6.713 -28.016 -20.148 1.00 17.83 73 ILE A C 1
ATOM 561 O O . ILE A 1 73 ? 7.851 -28.394 -19.881 1.00 14.33 73 ILE A O 1
ATOM 566 N N . ILE A 1 74 ? 5.630 -28.753 -19.920 1.00 14.01 74 ILE A N 1
ATOM 567 C CA . ILE A 1 74 ? 5.758 -30.180 -19.620 1.00 20.02 74 ILE A CA 1
ATOM 568 C C . ILE A 1 74 ? 5.041 -30.919 -20.735 1.00 19.50 74 ILE A C 1
ATOM 569 O O . ILE A 1 74 ? 3.949 -30.497 -21.152 1.00 19.49 74 ILE A O 1
ATOM 574 N N . GLY A 1 75 ? 5.658 -32.001 -21.222 1.00 17.51 75 GLY A N 1
ATOM 575 C CA . GLY A 1 75 ? 5.050 -32.836 -22.249 1.00 19.98 75 GLY A CA 1
ATOM 576 C C . GLY A 1 75 ? 5.603 -34.256 -22.316 1.00 21.88 75 GLY A C 1
ATOM 577 O O . GLY A 1 75 ? 6.413 -34.651 -21.487 1.00 21.99 75 GLY A O 1
ATOM 578 N N . GLU A 1 76 ? 5.169 -35.031 -23.308 1.00 17.90 76 GLU A N 1
ATOM 579 C CA . GLU A 1 76 ? 5.660 -36.399 -23.465 1.00 16.84 76 GLU A CA 1
ATOM 580 C C . GLU A 1 76 ? 6.480 -36.509 -24.750 1.00 16.52 76 GLU A C 1
ATOM 581 O O . GLU A 1 76 ? 6.089 -35.952 -25.783 1.00 18.59 76 GLU A O 1
ATOM 586 N N . VAL A 1 77 ? 7.617 -37.202 -24.694 1.00 15.84 77 VAL A N 1
ATOM 587 C CA . VAL A 1 77 ? 8.458 -37.373 -25.878 1.00 15.33 77 VAL A CA 1
ATOM 588 C C . VAL A 1 77 ? 7.742 -38.225 -26.924 1.00 16.31 77 VAL A C 1
ATOM 589 O O . VAL A 1 77 ? 7.320 -39.360 -26.652 1.00 17.52 77 VAL A O 1
ATOM 593 N N . ILE A 1 78 ? 7.605 -37.685 -28.131 1.00 15.95 78 ILE A N 1
ATOM 594 C CA . ILE A 1 78 ? 7.057 -38.472 -29.232 1.00 16.92 78 ILE A CA 1
ATOM 595 C C . ILE A 1 78 ? 8.094 -38.774 -30.306 1.00 16.72 78 ILE A C 1
ATOM 596 O O . ILE A 1 78 ? 7.878 -39.634 -31.152 1.00 17.67 78 ILE A O 1
ATOM 601 N N . ALA A 1 79 ? 9.220 -38.066 -30.272 1.00 16.93 79 ALA A N 1
ATOM 602 C CA . ALA A 1 79 ? 10.303 -38.406 -31.208 1.00 15.70 79 ALA A CA 1
ATOM 603 C C . ALA A 1 79 ? 11.641 -37.862 -30.746 1.00 14.80 79 ALA A C 1
ATOM 604 O O . ALA A 1 79 ? 11.688 -36.892 -30.022 1.00 13.94 79 ALA A O 1
ATOM 606 N N . VAL A 1 80 ? 12.732 -38.496 -31.172 1.00 15.16 80 VAL A N 1
ATOM 607 C CA . VAL A 1 80 ? 14.069 -37.989 -30.894 1.00 14.54 80 VAL A CA 1
ATOM 608 C C . VAL A 1 80 ? 15.003 -38.123 -32.100 1.00 14.99 80 VAL A C 1
ATOM 609 O O . VAL A 1 80 ? 14.860 -39.040 -32.912 1.00 15.99 80 VAL A O 1
ATOM 613 N N . GLY A 1 81 ? 15.981 -37.230 -32.199 1.00 15.71 81 GLY A N 1
ATOM 614 C CA . GLY A 1 81 ? 17.000 -37.350 -33.230 1.00 15.88 81 GLY A CA 1
ATOM 615 C C . GLY A 1 81 ? 17.855 -38.574 -32.973 1.00 15.99 81 GLY A C 1
ATOM 616 O O . GLY A 1 81 ? 17.867 -39.087 -31.852 1.00 18.46 81 GLY A O 1
ATOM 617 N N . ASP A 1 82 ? 18.571 -39.042 -33.997 1.00 17.77 82 ASP A N 1
ATOM 618 C CA . ASP A 1 82 ? 19.370 -40.261 -33.892 1.00 19.81 82 ASP A CA 1
ATOM 619 C C . ASP A 1 82 ? 20.519 -40.170 -32.893 1.00 19.75 82 ASP A C 1
ATOM 620 O O . ASP A 1 82 ? 21.038 -41.200 -32.448 1.00 19.14 82 ASP A O 1
ATOM 625 N N . GLU A 1 83 ? 20.916 -38.950 -32.536 1.00 21.61 83 GLU A N 1
ATOM 626 C CA . GLU A 1 83 ? 22.058 -38.766 -31.641 1.00 23.02 83 GLU A CA 1
ATOM 627 C C . GLU A 1 83 ? 21.647 -38.530 -30.196 1.00 21.77 83 GLU A C 1
ATOM 628 O O . GLU A 1 83 ? 22.506 -38.453 -29.321 1.00 21.24 83 GLU A O 1
ATOM 634 N N . VAL A 1 84 ? 20.343 -38.410 -29.947 1.00 19.71 84 VAL A N 1
ATOM 635 C CA . VAL A 1 84 ? 19.835 -38.209 -28.585 1.00 14.91 84 VAL A CA 1
ATOM 636 C C . VAL A 1 84 ? 20.175 -39.424 -27.736 1.00 17.88 84 VAL A C 1
ATOM 637 O O . VAL A 1 84 ? 19.887 -40.558 -28.126 1.00 17.01 84 VAL A O 1
ATOM 641 N N . THR A 1 85 ? 20.802 -39.197 -26.585 1.00 21.68 85 THR A N 1
ATOM 642 C CA . THR A 1 85 ? 21.142 -40.301 -25.682 1.00 23.30 85 THR A CA 1
ATOM 643 C C . THR A 1 85 ? 20.365 -40.237 -24.365 1.00 23.17 85 THR A C 1
ATOM 644 O O . THR A 1 85 ? 20.350 -41.190 -23.606 1.00 23.90 85 THR A O 1
ATOM 648 N N . GLU A 1 86 ? 19.724 -39.114 -24.084 1.00 21.69 86 GLU A N 1
ATOM 649 C CA . GLU A 1 86 ? 19.222 -38.911 -22.727 1.00 25.51 86 GLU A CA 1
ATOM 650 C C . GLU A 1 86 ? 17.730 -39.175 -22.525 1.00 21.78 86 GLU A C 1
ATOM 651 O O . GLU A 1 86 ? 17.268 -39.292 -21.393 1.00 18.81 86 GLU A O 1
ATOM 657 N N . PHE A 1 87 ? 16.992 -39.303 -23.621 1.00 16.30 87 PHE A N 1
ATOM 658 C CA . PHE A 1 87 ? 15.548 -39.458 -23.560 1.00 15.54 87 PHE A CA 1
ATOM 659 C C . PHE A 1 87 ? 15.056 -40.421 -24.630 1.00 18.46 87 PHE A C 1
ATOM 660 O O . PHE A 1 87 ? 15.740 -40.649 -25.625 1.00 24.93 87 PHE A O 1
ATOM 668 N N . LYS A 1 88 ? 13.869 -40.980 -24.422 1.00 17.05 88 LYS A N 1
ATOM 669 C CA . LYS A 1 88 ? 13.264 -41.907 -25.374 1.00 18.81 88 LYS A CA 1
ATOM 670 C C . LYS A 1 88 ? 11.769 -41.621 -25.486 1.00 17.99 88 LYS A C 1
ATOM 671 O O . LYS A 1 88 ? 11.206 -40.897 -24.668 1.00 18.43 88 LYS A O 1
ATOM 677 N N . VAL A 1 89 ? 11.158 -42.114 -26.544 1.00 18.51 89 VAL A N 1
ATOM 678 C CA . VAL A 1 89 ? 9.758 -41.864 -26.809 1.00 18.71 89 VAL A CA 1
ATOM 679 C C . VAL A 1 89 ? 8.945 -42.345 -25.620 1.00 29.08 89 VAL A C 1
ATOM 680 O O . VAL A 1 89 ? 9.169 -43.451 -25.135 1.00 21.01 89 VAL A O 1
ATOM 684 N N . GLY A 1 90 ? 8.019 -41.514 -25.142 1.00 19.44 90 GLY A N 1
ATOM 685 C CA . GLY A 1 90 ? 7.228 -41.860 -23.972 1.00 20.57 90 GLY A CA 1
ATOM 686 C C . GLY A 1 90 ? 7.675 -41.242 -22.654 1.00 20.10 90 GLY A C 1
ATOM 687 O O . GLY A 1 90 ? 6.928 -41.271 -21.677 1.00 21.00 90 GLY A O 1
ATOM 688 N N . ASP A 1 91 ? 8.881 -40.679 -22.613 1.00 19.23 91 ASP A N 1
ATOM 689 C CA . ASP A 1 91 ? 9.341 -39.982 -21.403 1.00 18.39 91 ASP A CA 1
ATOM 690 C C . ASP A 1 91 ? 8.530 -38.709 -21.171 1.00 19.02 91 ASP A C 1
ATOM 691 O O . ASP A 1 91 ? 8.220 -37.987 -22.118 1.00 16.83 91 ASP A O 1
ATOM 696 N N . ARG A 1 92 ? 8.210 -38.418 -19.915 1.00 18.17 92 ARG A N 1
ATOM 697 C CA . ARG A 1 92 ? 7.571 -37.148 -19.579 1.00 20.86 92 ARG A CA 1
ATOM 698 C C . ARG A 1 92 ? 8.645 -36.179 -19.148 1.00 16.36 92 ARG A C 1
ATOM 699 O O . ARG A 1 92 ? 9.394 -36.456 -18.217 1.00 16.67 92 ARG A O 1
ATOM 707 N N . VAL A 1 93 ? 8.753 -35.048 -19.840 1.00 15.10 93 VAL A N 1
ATOM 708 C CA . VAL A 1 93 ? 9.902 -34.183 -19.638 1.00 13.96 93 VAL A CA 1
ATOM 709 C C . VAL A 1 93 ? 9.481 -32.721 -19.668 1.00 17.20 93 VAL A C 1
ATOM 710 O O . VAL A 1 93 ? 8.313 -32.396 -19.940 1.00 13.63 93 VAL A O 1
ATOM 714 N N . GLY A 1 94 ? 10.429 -31.843 -19.368 1.00 16.79 94 GLY A N 1
ATOM 715 C CA . GLY A 1 94 ? 10.157 -30.422 -19.355 1.00 17.24 94 GLY A CA 1
ATOM 716 C C . GLY A 1 94 ? 11.101 -29.604 -20.213 1.00 18.17 94 GLY A C 1
ATOM 717 O O . GLY A 1 94 ? 12.255 -29.994 -20.445 1.00 12.60 94 GLY A O 1
ATOM 718 N N . ILE A 1 95 ? 10.602 -28.461 -20.681 1.00 14.10 95 ILE A N 1
ATOM 719 C CA . ILE A 1 95 ? 11.391 -27.527 -21.469 1.00 9.67 95 ILE A CA 1
ATOM 720 C C . ILE A 1 95 ? 11.163 -26.142 -20.876 1.00 15.50 95 ILE A C 1
ATOM 721 O O . ILE A 1 95 ? 10.014 -25.750 -20.620 1.00 14.15 95 ILE A O 1
ATOM 726 N N . GLY A 1 96 ? 12.256 -25.414 -20.649 1.00 13.13 96 GLY A N 1
ATOM 727 C CA . GLY A 1 96 ? 12.184 -24.064 -20.123 1.00 11.60 96 GLY A CA 1
ATOM 728 C C . GLY A 1 96 ? 12.458 -23.002 -21.179 1.00 12.30 96 GLY A C 1
ATOM 729 O O . GLY A 1 96 ? 12.081 -23.158 -22.351 1.00 8.90 96 GLY A O 1
ATOM 730 N N . ALA A 1 97 ? 13.135 -21.925 -20.775 1.00 11.29 97 ALA A N 1
ATOM 731 C CA . ALA A 1 97 ? 13.247 -20.725 -21.614 1.00 12.10 97 ALA A CA 1
ATOM 732 C C . ALA A 1 97 ? 14.354 -20.745 -22.688 1.00 12.81 97 ALA A C 1
ATOM 733 O O . ALA A 1 97 ? 14.366 -19.911 -23.605 1.00 1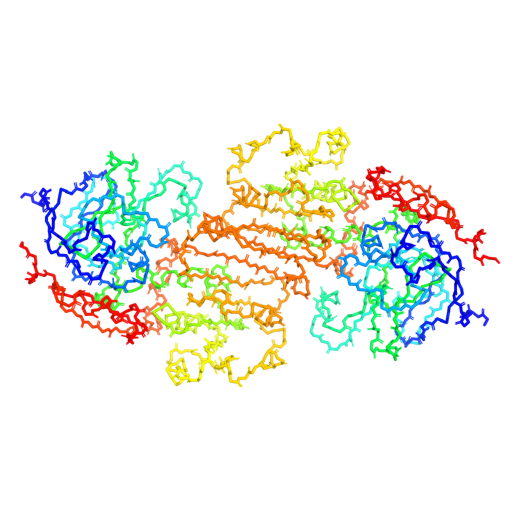0.80 97 ALA A O 1
ATOM 735 N N . ALA A 1 98 ? 15.293 -21.673 -22.570 1.00 13.98 98 ALA A N 1
ATOM 736 C CA . ALA A 1 98 ? 16.291 -21.836 -23.617 1.00 13.38 98 ALA A CA 1
ATOM 737 C C . ALA A 1 98 ? 16.067 -23.180 -24.305 1.00 10.01 98 ALA A C 1
ATOM 738 O O . ALA A 1 98 ? 15.664 -24.137 -23.651 1.00 10.08 98 ALA A O 1
ATOM 740 N N . SER A 1 99 ? 16.322 -23.267 -25.609 1.00 12.13 99 SER A N 1
ATOM 741 C CA . SER A 1 99 ? 16.026 -24.518 -26.307 1.00 15.63 99 SER A CA 1
ATOM 742 C C . SER A 1 99 ? 17.210 -25.195 -26.988 1.00 13.68 99 SER A C 1
ATOM 743 O O . SER A 1 99 ? 17.147 -26.391 -27.280 1.00 10.80 99 SER A O 1
ATOM 746 N N . SER A 1 100 ? 18.282 -24.447 -27.231 1.00 15.36 100 SER A N 1
ATOM 747 C CA . SER A 1 100 ? 19.477 -25.009 -27.842 1.00 11.37 100 SER A CA 1
ATOM 748 C C . SER A 1 100 ? 20.720 -24.129 -27.657 1.00 14.64 100 SER A C 1
ATOM 749 O O . SER A 1 100 ? 20.614 -22.929 -27.350 1.00 12.31 100 SER A O 1
ATOM 752 N N . SER A 1 101 ? 21.889 -24.750 -27.846 1.00 16.58 101 SER A N 1
ATOM 753 C CA . SER A 1 101 ? 23.187 -24.096 -27.717 1.00 15.47 101 SER A CA 1
ATOM 754 C C . SER A 1 101 ? 24.139 -24.649 -28.779 1.00 15.58 101 SER A C 1
ATOM 755 O O . SER A 1 101 ? 23.763 -25.525 -29.553 1.00 13.54 101 SER A O 1
ATOM 758 N N . CYS A 1 102 ? 25.366 -24.153 -28.837 1.00 11.99 102 CYS A N 1
ATOM 759 C CA . CYS A 1 102 ? 26.244 -24.540 -29.947 1.00 14.65 102 CYS A CA 1
ATOM 760 C C . CYS A 1 102 ? 26.892 -25.934 -29.834 1.00 13.60 102 CYS A C 1
ATOM 761 O O . CYS A 1 102 ? 27.331 -26.500 -30.838 1.00 14.55 102 CYS A O 1
ATOM 764 N N . ARG A 1 103 ? 26.952 -26.479 -28.622 1.00 16.95 103 ARG A N 1
ATOM 765 C CA . ARG A 1 103 ? 27.641 -27.756 -28.380 1.00 20.61 103 ARG A CA 1
ATOM 766 C C . ARG A 1 103 ? 29.133 -27.732 -28.714 1.00 24.24 103 ARG A C 1
ATOM 767 O O . ARG A 1 103 ? 29.753 -28.788 -28.894 1.00 26.77 103 ARG A O 1
ATOM 775 N N . SER A 1 104 ? 29.716 -26.540 -28.801 1.00 23.96 104 SER A N 1
ATOM 776 C CA . SER A 1 104 ? 31.117 -26.435 -29.207 1.00 28.22 104 SER A CA 1
ATOM 777 C C . SER A 1 104 ? 31.822 -25.236 -28.598 1.00 23.93 104 SER A C 1
ATOM 778 O O . SER A 1 104 ? 32.694 -24.635 -29.222 1.00 26.75 104 SER A O 1
ATOM 781 N N . CYS A 1 105 ? 31.456 -24.902 -27.369 1.00 19.80 105 CYS A N 1
ATOM 782 C CA . CYS A 1 105 ? 32.160 -23.859 -26.646 1.00 22.49 105 CYS A CA 1
ATOM 783 C C . CYS A 1 105 ? 32.382 -24.336 -25.225 1.00 21.48 105 CYS A C 1
ATOM 784 O O . CYS A 1 105 ? 31.864 -25.377 -24.827 1.00 21.00 105 CYS A O 1
ATOM 787 N N . GLN A 1 106 ? 33.140 -23.576 -24.448 1.00 22.91 106 GLN A N 1
ATOM 788 C CA . GLN A 1 106 ? 33.459 -24.012 -23.099 1.00 23.33 106 GLN A CA 1
ATOM 789 C C . GLN A 1 106 ? 32.248 -23.972 -22.176 1.00 19.33 106 GLN A C 1
ATOM 790 O O . GLN A 1 106 ? 32.071 -24.885 -21.376 1.00 15.68 106 GLN A O 1
ATOM 796 N N . ARG A 1 107 ? 31.439 -22.920 -22.283 1.00 14.93 107 ARG A N 1
ATOM 797 C CA . ARG A 1 107 ? 30.176 -22.818 -21.541 1.00 15.77 107 ARG A CA 1
ATOM 798 C C . ARG A 1 107 ? 29.271 -24.018 -21.731 1.00 16.32 107 ARG A C 1
ATOM 799 O O . ARG A 1 107 ? 28.672 -24.516 -20.776 1.00 12.49 107 ARG A O 1
ATOM 807 N N . CYS A 1 108 ? 29.163 -24.478 -22.966 1.00 20.33 108 CYS A N 1
ATOM 808 C CA . CYS A 1 108 ? 28.338 -25.632 -23.265 1.00 16.80 108 CYS A CA 1
ATOM 809 C C . CYS A 1 108 ? 28.846 -26.890 -22.566 1.00 19.23 108 CYS A C 1
ATOM 810 O O . CYS A 1 108 ? 28.061 -27.773 -22.249 1.00 19.63 108 CYS A O 1
ATOM 813 N N . ASP A 1 109 ? 30.147 -26.969 -22.309 1.00 26.07 109 ASP A N 1
ATOM 814 C CA . ASP A 1 109 ? 30.701 -28.167 -21.673 1.00 27.45 109 ASP A CA 1
ATOM 815 C C . ASP A 1 109 ? 31.009 -27.993 -20.183 1.00 26.55 109 ASP A C 1
ATOM 816 O O . ASP A 1 109 ? 31.669 -28.836 -19.580 1.00 26.58 109 ASP A O 1
ATOM 818 N N . SER A 1 110 ? 30.537 -26.909 -19.583 1.00 20.61 110 SER A N 1
ATOM 819 C CA . SER A 1 110 ? 30.830 -26.682 -18.173 1.00 21.93 110 SER A CA 1
ATOM 820 C C . SER A 1 110 ? 29.627 -26.115 -17.430 1.00 18.55 110 SER A C 1
ATOM 821 O O . SER A 1 110 ? 29.760 -25.217 -16.597 1.00 20.03 110 SER A O 1
ATOM 824 N N . ASP A 1 111 ? 28.449 -26.646 -17.746 1.00 17.33 111 ASP A N 1
ATOM 825 C CA . ASP A 1 111 ? 27.217 -26.294 -17.037 1.00 18.07 111 ASP A CA 1
ATOM 826 C C . ASP A 1 111 ? 26.923 -24.798 -17.122 1.00 15.98 111 ASP A C 1
ATOM 827 O O . ASP A 1 111 ? 26.457 -24.190 -16.164 1.00 14.23 111 ASP A O 1
ATOM 832 N N . ASN A 1 112 ? 27.236 -24.194 -18.259 1.00 11.64 112 ASN A N 1
ATOM 833 C CA . ASN A 1 112 ? 26.814 -22.818 -18.506 1.00 11.86 112 ASN A CA 1
ATOM 834 C C . ASN A 1 112 ? 26.166 -22.710 -19.875 1.00 10.63 112 ASN A C 1
ATOM 835 O O . ASN A 1 112 ? 26.221 -21.664 -20.527 1.00 10.65 112 ASN A O 1
ATOM 840 N N . GLU A 1 113 ? 25.521 -23.793 -20.298 1.00 12.26 113 GLU A N 1
ATOM 841 C CA . GLU A 1 113 ? 24.982 -23.861 -21.647 1.00 15.46 113 GLU A CA 1
ATOM 842 C C . GLU A 1 113 ? 23.885 -22.809 -21.871 1.00 15.84 113 GLU A C 1
ATOM 843 O O . GLU A 1 113 ? 23.585 -22.455 -23.012 1.00 14.79 113 GLU A O 1
ATOM 849 N N . GLN A 1 114 ? 23.299 -22.298 -20.788 1.00 13.25 114 GLN A N 1
ATOM 850 C CA . GLN A 1 114 ? 22.244 -21.292 -20.915 1.00 10.36 114 GLN A CA 1
ATOM 851 C C . GLN A 1 114 ? 22.905 -19.969 -21.295 1.00 9.25 114 GLN A C 1
ATOM 852 O O . GLN A 1 114 ? 22.269 -19.085 -21.837 1.00 9.84 114 GLN A O 1
ATOM 858 N N . TYR A 1 115 ? 24.205 -19.857 -21.043 1.00 14.34 115 TYR A N 1
ATOM 859 C CA . TYR A 1 115 ? 24.975 -18.688 -21.469 1.00 12.14 115 TYR A CA 1
ATOM 860 C C . TYR A 1 115 ? 25.702 -18.851 -22.798 1.00 15.40 115 TYR A C 1
ATOM 861 O O . TYR A 1 115 ? 26.570 -18.041 -23.132 1.00 19.01 115 TYR A O 1
ATOM 870 N N . CYS A 1 116 ? 25.381 -19.887 -23.563 1.00 15.75 116 CYS A N 1
ATOM 871 C CA . CYS A 1 116 ? 26.040 -20.032 -24.866 1.00 16.36 116 CYS A CA 1
ATOM 872 C C . CYS A 1 116 ? 25.823 -18.780 -25.708 1.00 15.08 116 CYS A C 1
ATOM 873 O O . CYS A 1 116 ? 24.711 -18.274 -25.788 1.00 18.37 116 CYS A O 1
ATOM 876 N N . LYS A 1 117 ? 26.892 -18.277 -26.315 1.00 12.99 117 LYS A N 1
ATOM 877 C CA . LYS A 1 117 ? 26.812 -17.065 -27.119 1.00 14.93 117 LYS A CA 1
ATOM 878 C C . LYS A 1 117 ? 25.878 -17.266 -28.313 1.00 17.20 117 LYS A C 1
ATOM 879 O O . LYS A 1 117 ? 25.281 -16.315 -28.820 1.00 20.10 117 LYS A O 1
ATOM 883 N N A GLN A 1 118 ? 25.754 -18.505 -28.763 0.58 18.01 118 GLN A N 1
ATOM 884 N N B GLN A 1 118 ? 25.759 -18.510 -28.759 0.42 18.10 118 GLN A N 1
ATOM 885 C CA A GLN A 1 118 ? 24.879 -18.808 -29.890 0.58 18.96 118 GLN A CA 1
ATOM 886 C CA B GLN A 1 118 ? 24.891 -18.838 -29.886 0.42 18.83 118 GLN A CA 1
ATOM 887 C C A GLN A 1 118 ? 23.624 -19.536 -29.407 0.58 17.73 118 GLN A C 1
ATOM 888 C C B GLN A 1 118 ? 23.626 -19.543 -29.405 0.42 17.71 118 GLN A C 1
ATOM 889 O O A GLN A 1 118 ? 22.992 -20.286 -30.153 0.58 18.31 118 GLN A O 1
ATOM 890 O O B GLN A 1 118 ? 22.984 -20.281 -30.154 0.42 18.18 118 GLN A O 1
ATOM 901 N N . GLY A 1 119 ? 23.269 -19.317 -28.146 1.00 15.24 119 GLY A N 1
ATOM 902 C CA . GLY A 1 119 ? 22.079 -19.943 -27.580 1.00 14.64 119 GLY A CA 1
ATOM 903 C C . GLY A 1 119 ? 20.829 -19.512 -28.336 1.00 15.76 119 GLY A C 1
ATOM 904 O O . GLY A 1 119 ? 20.799 -18.427 -28.932 1.00 18.08 119 GLY A O 1
ATOM 905 N N . ALA A 1 120 ? 19.814 -20.373 -28.363 1.00 12.69 120 ALA A N 1
ATOM 906 C CA . ALA A 1 120 ? 18.521 -19.990 -28.921 1.00 15.06 120 ALA A CA 1
ATOM 907 C C . ALA A 1 120 ? 17.470 -20.109 -27.843 1.00 13.87 120 ALA A C 1
ATOM 908 O O . ALA A 1 120 ? 17.355 -21.151 -27.192 1.00 14.83 120 ALA A O 1
ATOM 910 N N . ALA A 1 121 ? 16.701 -19.043 -27.656 1.00 11.20 121 ALA A N 1
ATOM 911 C CA . ALA A 1 121 ? 15.605 -19.059 -26.688 1.00 13.10 121 ALA A CA 1
ATOM 912 C C . ALA A 1 121 ? 14.471 -19.947 -27.188 1.00 9.52 121 ALA A C 1
ATOM 913 O O . ALA A 1 121 ? 14.329 -20.167 -28.380 1.00 17.86 121 ALA A O 1
ATOM 915 N N . THR A 1 122 ? 13.631 -20.402 -26.269 1.00 10.12 122 THR A N 1
ATOM 916 C CA . THR A 1 122 ? 12.526 -21.302 -26.587 1.00 12.69 122 THR A CA 1
ATOM 917 C C . THR A 1 122 ? 11.520 -20.657 -27.539 1.00 14.99 122 THR A C 1
ATOM 918 O O . THR A 1 122 ? 10.873 -21.352 -28.315 1.00 15.30 122 THR A O 1
ATOM 922 N N . TYR A 1 123 ? 11.390 -19.332 -27.488 1.00 15.32 123 TYR A N 1
ATOM 923 C CA . TYR A 1 123 ? 10.592 -18.623 -28.505 1.00 16.42 123 TYR A CA 1
ATOM 924 C C . TYR A 1 123 ? 11.200 -17.292 -28.946 1.00 19.06 123 TYR A C 1
ATOM 925 O O . TYR A 1 123 ? 12.012 -16.711 -28.220 1.00 16.63 123 TYR A O 1
ATOM 934 N N . ASN A 1 124 ? 10.783 -16.809 -30.121 1.00 16.97 124 ASN A N 1
ATOM 935 C CA . ASN A 1 124 ? 11.129 -15.455 -30.585 1.00 14.29 124 ASN A CA 1
ATOM 936 C C . ASN A 1 124 ? 12.624 -15.253 -30.886 1.00 17.89 124 ASN A C 1
ATOM 937 O O . ASN A 1 124 ? 13.141 -14.131 -30.806 1.00 18.66 124 ASN A O 1
ATOM 942 N N . SER A 1 125 ? 13.306 -16.326 -31.274 1.00 17.09 125 SER A N 1
ATOM 943 C CA . SER A 1 125 ? 14.758 -16.317 -31.354 1.00 14.91 125 SER A CA 1
ATOM 944 C C . SER A 1 125 ? 15.253 -17.093 -32.582 1.00 18.00 125 SER A C 1
ATOM 945 O O . SER A 1 125 ? 14.762 -18.186 -32.864 1.00 19.00 125 SER A O 1
ATOM 948 N N . LYS A 1 126 ? 16.220 -16.535 -33.310 1.00 18.15 126 LYS A N 1
ATOM 949 C CA . LYS A 1 126 ? 16.725 -17.207 -34.496 1.00 22.05 126 LYS A CA 1
ATOM 950 C C . LYS A 1 126 ? 17.665 -18.347 -34.147 1.00 22.66 126 LYS A C 1
ATOM 951 O O . LYS A 1 126 ? 18.724 -18.134 -33.550 1.00 25.20 126 LYS A O 1
ATOM 957 N N . ASP A 1 127 ? 17.284 -19.566 -34.521 1.00 20.82 127 ASP A N 1
ATOM 958 C CA . ASP A 1 127 ? 18.147 -20.719 -34.296 1.00 18.38 127 ASP A CA 1
ATOM 959 C C . ASP A 1 127 ? 19.075 -20.895 -35.495 1.00 19.11 127 ASP A C 1
ATOM 960 O O . ASP A 1 127 ? 18.657 -21.393 -36.547 1.00 22.21 127 ASP A O 1
ATOM 965 N N . VAL A 1 128 ? 20.341 -20.499 -35.342 1.00 17.99 128 VAL A N 1
ATOM 966 C CA . VAL A 1 128 ? 21.286 -20.592 -36.450 1.00 18.45 128 VAL A CA 1
ATOM 967 C C . VAL A 1 128 ? 21.645 -22.036 -36.811 1.00 19.08 128 VAL A C 1
ATOM 968 O O . VAL A 1 128 ? 22.291 -22.284 -37.827 1.00 25.77 128 VAL A O 1
ATOM 972 N N . ARG A 1 129 ? 21.238 -22.987 -35.979 1.00 15.64 129 ARG A N 1
ATOM 973 C CA . ARG A 1 129 ? 21.505 -24.393 -36.269 1.00 17.41 129 ARG A CA 1
ATOM 974 C C . ARG A 1 129 ? 20.352 -25.016 -37.022 1.00 18.81 129 ARG A C 1
ATOM 975 O O . ARG A 1 129 ? 20.449 -26.152 -37.481 1.00 19.08 129 ARG A O 1
ATOM 983 N N . SER A 1 130 ? 19.251 -24.272 -37.127 1.00 15.04 130 SER A N 1
ATOM 984 C CA . SER A 1 130 ? 18.075 -24.758 -37.826 1.00 21.83 130 SER A CA 1
ATOM 985 C C . SER A 1 130 ? 17.679 -23.804 -38.936 1.00 21.69 130 SER A C 1
ATOM 986 O O . SER A 1 130 ? 16.509 -23.463 -39.075 1.00 20.46 130 SER A O 1
ATOM 989 N N . ASN A 1 131 ? 18.665 -23.392 -39.723 1.00 19.84 131 ASN A N 1
ATOM 990 C CA . ASN A 1 131 ? 18.448 -22.473 -40.828 1.00 21.41 131 ASN A CA 1
ATOM 991 C C . ASN A 1 131 ? 17.658 -21.233 -40.446 1.00 21.85 131 ASN A C 1
ATOM 992 O O . ASN A 1 131 ? 16.777 -20.797 -41.192 1.00 23.68 131 ASN A O 1
ATOM 997 N N . ASN A 1 132 ? 17.973 -20.692 -39.274 1.00 21.75 132 ASN A N 1
ATOM 998 C CA . ASN A 1 132 ? 17.447 -19.411 -38.829 1.00 23.08 132 ASN A CA 1
ATOM 999 C C . ASN A 1 132 ? 15.941 -19.420 -38.604 1.00 25.43 132 ASN A C 1
ATOM 1000 O O . ASN A 1 132 ? 15.276 -18.384 -38.694 1.00 25.78 132 ASN A O 1
ATOM 1005 N N . TYR A 1 133 ? 15.414 -20.613 -38.334 1.00 19.09 133 TYR A N 1
ATOM 1006 C CA . TYR A 1 133 ? 14.076 -20.766 -37.795 1.00 19.17 133 TYR A CA 1
ATOM 1007 C C . TYR A 1 133 ? 13.925 -19.887 -36.564 1.00 16.76 133 TYR A C 1
ATOM 1008 O O . TYR A 1 133 ? 14.749 -19.946 -35.650 1.00 21.78 133 TYR A O 1
ATOM 1017 N N . VAL A 1 134 ? 12.889 -19.059 -36.535 1.00 16.09 134 VAL A N 1
ATOM 1018 C CA . VAL A 1 134 ? 12.616 -18.279 -35.328 1.00 15.50 134 VAL A CA 1
ATOM 1019 C C . VAL A 1 134 ? 11.758 -19.161 -34.412 1.00 14.49 134 VAL A C 1
ATOM 1020 O O . VAL A 1 134 ? 10.651 -19.567 -34.771 1.00 15.15 134 VAL A O 1
ATOM 1024 N N . THR A 1 135 ? 12.281 -19.455 -33.232 1.00 14.79 135 THR A N 1
ATOM 1025 C CA . THR A 1 135 ? 11.723 -20.482 -32.368 1.00 12.47 135 THR A CA 1
ATOM 1026 C C . THR A 1 135 ? 10.303 -20.224 -31.901 1.00 16.93 135 THR A C 1
ATOM 1027 O O . THR A 1 135 ? 9.896 -19.079 -31.663 1.00 14.09 135 THR A O 1
ATOM 1031 N N . GLN A 1 136 ? 9.556 -21.314 -31.762 1.00 12.65 136 GLN A N 1
ATOM 1032 C CA . GLN A 1 136 ? 8.154 -21.238 -31.357 1.00 14.52 136 GLN A CA 1
ATOM 1033 C C . GLN A 1 136 ? 7.988 -21.931 -30.023 1.00 14.63 136 GLN A C 1
ATOM 1034 O O . GLN A 1 136 ? 8.578 -22.997 -29.777 1.00 12.51 136 GLN A O 1
ATOM 1040 N N . GLY A 1 137 ? 7.155 -21.334 -29.179 1.00 16.49 137 GLY A N 1
ATOM 1041 C CA . GLY A 1 137 ? 7.056 -21.731 -27.792 1.00 16.45 137 GLY A CA 1
ATOM 1042 C C . GLY A 1 137 ? 6.023 -22.787 -27.479 1.00 18.57 137 GLY A C 1
ATOM 1043 O O . GLY A 1 137 ? 5.653 -23.602 -28.338 1.00 16.63 137 GLY A O 1
ATOM 1044 N N . GLY A 1 138 ? 5.551 -22.764 -26.235 1.00 15.34 138 GLY A N 1
ATOM 1045 C CA . GLY A 1 138 ? 4.787 -23.871 -25.706 1.00 13.35 138 GLY A CA 1
ATOM 1046 C C . GLY A 1 138 ? 3.292 -23.737 -25.545 1.00 14.71 138 GLY A C 1
ATOM 1047 O O . GLY A 1 138 ? 2.671 -24.713 -25.130 1.00 18.37 138 GLY A O 1
ATOM 1048 N N . TYR A 1 139 ? 2.695 -22.584 -25.859 1.00 18.00 139 TYR A N 1
ATOM 1049 C CA . TYR A 1 139 ? 1.224 -22.513 -25.928 1.00 21.47 139 TYR A CA 1
ATOM 1050 C C . TYR A 1 139 ? 0.766 -23.267 -27.183 1.00 23.98 139 TYR A C 1
ATOM 1051 O O . TYR A 1 139 ? 0.105 -22.698 -28.059 1.00 22.72 139 TYR A O 1
ATOM 1060 N N . SER A 1 140 ? 1.112 -24.546 -27.285 1.00 19.11 140 SER A N 1
ATOM 1061 C CA . SER A 1 140 ? 1.076 -25.209 -28.567 1.00 17.79 140 SER A CA 1
ATOM 1062 C C . SER A 1 140 ? 0.926 -26.706 -28.400 1.00 19.15 140 SER A C 1
ATOM 1063 O O . SER A 1 140 ? 1.118 -27.242 -27.313 1.00 16.96 140 SER A O 1
ATOM 1066 N N . SER A 1 141 ? 0.598 -27.384 -29.486 1.00 17.86 141 SER A N 1
ATOM 1067 C CA . SER A 1 141 ? 0.452 -28.832 -29.415 1.00 18.13 141 SER A CA 1
ATOM 1068 C C . SER A 1 141 ? 1.803 -29.530 -29.272 1.00 16.79 141 SER A C 1
ATOM 1069 O O . SER A 1 141 ? 1.900 -30.600 -28.670 1.00 16.99 141 SER A O 1
ATOM 1072 N N . HIS A 1 142 ? 2.864 -28.946 -29.817 1.00 15.79 142 HIS A N 1
ATOM 1073 C CA . HIS A 1 142 ? 4.146 -29.654 -29.798 1.00 14.78 142 HIS A CA 1
ATOM 1074 C C . HIS A 1 142 ? 5.343 -28.736 -29.603 1.00 23.47 142 HIS A C 1
ATOM 1075 O O . HIS A 1 142 ? 5.301 -27.557 -29.964 1.00 22.73 142 HIS A O 1
ATOM 1082 N N . SER A 1 143 ? 6.425 -29.303 -29.070 1.00 19.29 143 SER A N 1
ATOM 1083 C CA . SER A 1 143 ? 7.630 -28.521 -28.819 1.00 17.79 143 SER A CA 1
ATOM 1084 C C . SER A 1 143 ? 8.906 -29.265 -29.216 1.00 17.86 143 SER A C 1
ATOM 1085 O O . SER A 1 143 ? 9.005 -30.482 -29.048 1.00 17.98 143 SER A O 1
ATOM 1088 N N . ILE A 1 144 ? 9.895 -28.533 -29.729 1.00 14.67 144 ILE A N 1
ATOM 1089 C CA . ILE A 1 144 ? 11.186 -29.152 -30.074 1.00 13.49 144 ILE A CA 1
ATOM 1090 C C . ILE A 1 144 ? 12.322 -28.461 -29.340 1.00 14.54 144 ILE A C 1
ATOM 1091 O O . ILE A 1 144 ? 12.413 -27.227 -29.345 1.00 20.04 144 ILE A O 1
ATOM 1096 N N . ALA A 1 145 ? 13.186 -29.238 -28.681 1.00 13.54 145 ALA A N 1
ATOM 1097 C CA . ALA A 1 145 ? 14.377 -28.637 -28.056 1.00 9.29 145 ALA A CA 1
ATOM 1098 C C . ALA A 1 145 ? 15.542 -29.592 -28.109 1.00 10.46 145 ALA A C 1
ATOM 1099 O O . ALA A 1 145 ? 15.348 -30.781 -28.207 1.00 9.84 145 ALA A O 1
ATOM 1101 N N . ASP A 1 146 ? 16.758 -29.064 -28.042 1.00 14.32 146 ASP A N 1
ATOM 1102 C CA . ASP A 1 146 ? 17.952 -29.893 -27.967 1.00 10.71 146 ASP A CA 1
ATOM 1103 C C . ASP A 1 146 ? 17.936 -30.584 -26.598 1.00 12.75 146 ASP A C 1
ATOM 1104 O O . ASP A 1 146 ? 17.526 -29.984 -25.600 1.00 16.11 146 ASP A O 1
ATOM 1109 N N . GLU A 1 147 ? 18.361 -31.842 -26.544 1.00 13.56 147 GLU A N 1
ATOM 1110 C CA . GLU A 1 147 ? 18.294 -32.616 -25.308 1.00 13.93 147 GLU A CA 1
ATOM 1111 C C . GLU A 1 147 ? 18.977 -31.964 -24.119 1.00 15.02 147 GLU A C 1
ATOM 1112 O O . GLU A 1 147 ? 18.576 -32.210 -22.982 1.00 12.18 147 GLU A O 1
ATOM 1118 N N . LYS A 1 148 ? 19.995 -31.132 -24.362 1.00 14.29 148 LYS A N 1
ATOM 1119 C CA . LYS A 1 148 ? 20.645 -30.404 -23.272 1.00 15.12 148 LYS A CA 1
ATOM 1120 C C . LYS A 1 148 ? 19.675 -29.447 -22.572 1.00 17.17 148 LYS A C 1
ATOM 1121 O O . LYS A 1 148 ? 19.962 -28.956 -21.482 1.00 16.25 148 LYS A O 1
ATOM 1127 N N . PHE A 1 149 ? 18.529 -29.187 -23.204 1.00 15.40 149 PHE A N 1
ATOM 1128 C CA . PHE A 1 149 ? 17.560 -28.242 -22.676 1.00 10.95 149 PHE A CA 1
ATOM 1129 C C . PHE A 1 149 ? 16.221 -28.889 -22.338 1.00 12.63 149 PHE A C 1
ATOM 1130 O O . PHE A 1 149 ? 15.217 -28.211 -22.141 1.00 13.33 149 PHE A O 1
ATOM 1138 N N . VAL A 1 150 ? 16.234 -30.213 -22.251 1.00 12.22 150 VAL A N 1
ATOM 1139 C CA . VAL A 1 150 ? 15.060 -30.987 -21.917 1.00 13.75 150 VAL A CA 1
ATOM 1140 C C . VAL A 1 150 ? 15.397 -31.667 -20.591 1.00 12.37 150 VAL A C 1
ATOM 1141 O O . VAL A 1 150 ? 16.484 -32.210 -20.425 1.00 10.73 150 VAL A O 1
ATOM 1145 N N . PHE A 1 151 ? 14.488 -31.621 -19.637 1.00 11.50 151 PHE A N 1
ATOM 1146 C CA . PHE A 1 151 ? 14.823 -32.048 -18.285 1.00 15.75 151 PHE A CA 1
ATOM 1147 C C . PHE A 1 151 ? 13.886 -33.147 -17.851 1.00 14.67 151 PHE A C 1
ATOM 1148 O O . PHE A 1 151 ? 12.681 -33.047 -18.088 1.00 14.57 151 PHE A O 1
ATOM 1156 N N . ALA A 1 152 ? 14.418 -34.193 -17.211 1.00 13.57 152 ALA A N 1
ATOM 1157 C CA . ALA A 1 152 ? 13.572 -35.260 -16.689 1.00 20.69 152 ALA A CA 1
ATOM 1158 C C . ALA A 1 152 ? 12.658 -34.728 -15.578 1.00 19.80 152 ALA A C 1
ATOM 1159 O O . ALA A 1 152 ? 13.061 -33.868 -14.806 1.00 23.69 152 ALA A O 1
ATOM 1161 N N . ILE A 1 153 ? 11.439 -35.250 -15.496 1.00 16.56 153 ILE A N 1
ATOM 1162 C CA . ILE A 1 153 ? 10.500 -34.830 -14.465 1.00 19.45 153 ILE A CA 1
ATOM 1163 C C . ILE A 1 153 ? 10.318 -36.006 -13.526 1.00 22.31 153 ILE A C 1
ATOM 1164 O O . ILE A 1 153 ? 10.118 -37.136 -13.987 1.00 28.13 153 ILE A O 1
ATOM 1169 N N . PRO A 1 154 ? 10.389 -35.764 -12.206 1.00 20.05 154 PRO A N 1
ATOM 1170 C CA . PRO A 1 154 ? 10.153 -36.842 -11.234 1.00 22.14 154 PRO A CA 1
ATOM 1171 C C . PRO A 1 154 ? 8.713 -37.320 -11.306 1.00 23.42 154 PRO A C 1
ATOM 1172 O O . PRO A 1 154 ? 7.810 -36.490 -11.453 1.00 23.08 154 PRO A O 1
ATOM 1176 N N . GLU A 1 155 ? 8.504 -38.630 -11.177 1.00 25.07 155 GLU A N 1
ATOM 1177 C CA . GLU A 1 155 ? 7.180 -39.217 -11.356 1.00 33.11 155 GLU A CA 1
ATOM 1178 C C . GLU A 1 155 ? 6.150 -38.668 -10.390 1.00 30.97 155 GLU A C 1
ATOM 1179 O O . GLU A 1 155 ? 4.959 -38.691 -10.676 1.00 30.46 155 GLU A O 1
ATOM 1185 N N . ASP A 1 156 ? 6.614 -38.206 -9.234 1.00 28.21 156 ASP A N 1
ATOM 1186 C CA . ASP A 1 156 ? 5.729 -37.790 -8.149 1.00 29.87 156 ASP A CA 1
ATOM 1187 C C . ASP A 1 156 ? 5.322 -36.315 -8.280 1.00 30.30 156 ASP A C 1
ATOM 1188 O O . ASP A 1 156 ? 4.525 -35.797 -7.488 1.00 30.86 156 ASP A O 1
ATOM 1193 N N . LEU A 1 157 ? 5.882 -35.636 -9.276 1.00 26.20 157 LEU A N 1
ATOM 1194 C CA . LEU A 1 157 ? 5.543 -34.239 -9.519 1.00 25.01 157 LEU A CA 1
ATOM 1195 C C . LEU A 1 157 ? 4.495 -34.136 -10.631 1.00 24.69 157 LEU A C 1
ATOM 1196 O O . LEU A 1 157 ? 4.777 -34.477 -11.779 1.00 23.51 157 LEU A O 1
ATOM 1201 N N . PRO A 1 158 ? 3.282 -33.669 -10.302 1.00 25.92 158 PRO A N 1
ATOM 1202 C CA . PRO A 1 158 ? 2.253 -33.602 -11.351 1.00 25.89 158 PRO A CA 1
ATOM 1203 C C . PRO A 1 158 ? 2.634 -32.519 -12.378 1.00 23.69 158 PRO A C 1
ATOM 1204 O O . PRO A 1 158 ? 3.255 -31.520 -11.999 1.00 22.75 158 PRO A O 1
ATOM 1208 N N . SER A 1 159 ? 2.314 -32.732 -13.653 1.00 23.02 159 SER A N 1
ATOM 1209 C CA . SER A 1 159 ? 2.749 -31.808 -14.705 1.00 21.11 159 SER A CA 1
ATOM 1210 C C . SER A 1 159 ? 2.460 -30.331 -14.390 1.00 23.56 159 SER A C 1
ATOM 1211 O O . SER A 1 159 ? 3.338 -29.473 -14.544 1.00 23.93 159 SER A O 1
ATOM 1214 N N . SER A 1 160 ? 1.255 -30.034 -13.915 1.00 22.51 160 SER A N 1
ATOM 1215 C CA . SER A 1 160 ? 0.884 -28.634 -13.664 1.00 29.50 160 SER A CA 1
ATOM 1216 C C . SER A 1 160 ? 1.800 -27.936 -12.654 1.00 30.60 160 SER A C 1
ATOM 1217 O O . SER A 1 160 ? 2.143 -26.754 -12.818 1.00 21.14 160 SER A O 1
ATOM 1220 N N . TYR A 1 161 ? 2.184 -28.655 -11.603 1.00 22.84 161 TYR A N 1
ATOM 1221 C CA . TYR A 1 161 ? 3.088 -28.089 -10.607 1.00 22.54 161 TYR A CA 1
ATOM 1222 C C . TYR A 1 161 ? 4.536 -28.089 -11.082 1.00 24.81 161 TYR A C 1
ATOM 1223 O O . TYR A 1 161 ? 5.300 -27.158 -10.793 1.00 26.77 161 TYR A O 1
ATOM 1232 N N . GLY A 1 162 ? 4.901 -29.116 -11.838 1.00 22.57 162 GLY A N 1
ATOM 1233 C CA . GLY A 1 162 ? 6.217 -29.179 -12.442 1.00 19.04 162 GLY A CA 1
ATOM 1234 C C . GLY A 1 162 ? 6.521 -28.053 -13.408 1.00 18.03 162 GLY A C 1
ATOM 1235 O O . GLY A 1 162 ? 7.669 -27.594 -13.507 1.00 18.30 162 GLY A O 1
ATOM 1236 N N . ALA A 1 163 ? 5.508 -27.579 -14.123 1.00 16.92 163 ALA A N 1
ATOM 1237 C CA . ALA A 1 163 ? 5.784 -26.618 -15.206 1.00 15.65 163 ALA A CA 1
ATOM 1238 C C . ALA A 1 163 ? 6.464 -25.282 -14.817 1.00 15.03 163 ALA A C 1
ATOM 1239 O O . ALA A 1 163 ? 7.426 -24.862 -15.472 1.00 14.11 163 ALA A O 1
ATOM 1241 N N . PRO A 1 164 ? 5.986 -24.602 -13.761 1.00 18.92 164 PRO A N 1
ATOM 1242 C CA . PRO A 1 164 ? 6.667 -23.326 -13.489 1.00 20.26 164 PRO A CA 1
ATOM 1243 C C . PRO A 1 164 ? 8.110 -23.504 -13.017 1.00 21.70 164 PRO A C 1
ATOM 1244 O O . PRO A 1 164 ? 8.905 -22.553 -13.089 1.00 20.34 164 PRO A O 1
ATOM 1248 N N . LEU A 1 165 ? 8.459 -24.700 -12.557 1.00 19.55 165 LEU A N 1
ATOM 1249 C CA . LEU A 1 165 ? 9.838 -24.955 -12.133 1.00 19.44 165 LEU A CA 1
ATOM 1250 C C . LEU A 1 165 ? 10.820 -24.927 -13.296 1.00 15.75 165 LEU A C 1
ATOM 1251 O O . LEU A 1 165 ? 12.020 -24.677 -13.111 1.00 14.10 165 LEU A O 1
ATOM 1256 N N . MET A 1 166 ? 10.309 -25.156 -14.500 1.00 18.03 166 MET A N 1
ATOM 1257 C CA . MET A 1 166 ? 11.140 -25.202 -15.702 1.00 15.42 166 MET A CA 1
ATOM 1258 C C . MET A 1 166 ? 11.732 -23.849 -16.087 1.00 18.04 166 MET A C 1
ATOM 1259 O O . MET A 1 166 ? 12.740 -23.788 -16.807 1.00 14.77 166 MET A O 1
ATOM 1264 N N . CYS A 1 167 ? 11.125 -22.770 -15.593 1.00 13.53 167 CYS A N 1
ATOM 1265 C CA . CYS A 1 167 ? 11.670 -21.433 -15.831 1.00 17.08 167 CYS A CA 1
ATOM 1266 C C . CYS A 1 167 ? 11.733 -20.594 -14.560 1.00 15.43 167 CYS A C 1
ATOM 1267 O O . CYS A 1 167 ? 12.820 -20.227 -14.135 1.00 14.68 167 CYS A O 1
ATOM 1270 N N . ALA A 1 168 ? 10.588 -20.299 -13.942 1.00 19.63 168 ALA A N 1
ATOM 1271 C CA . ALA A 1 168 ? 10.598 -19.488 -12.715 1.00 19.43 168 ALA A CA 1
ATOM 1272 C C . ALA A 1 168 ? 11.516 -20.111 -11.652 1.00 18.30 168 ALA A C 1
ATOM 1273 O O . ALA A 1 168 ? 12.396 -19.443 -11.042 1.00 20.61 168 ALA A O 1
ATOM 1275 N N . GLY A 1 169 ? 11.322 -21.413 -11.463 1.00 15.54 169 GLY A N 1
ATOM 1276 C CA . GLY A 1 169 ? 12.078 -22.158 -10.475 1.00 15.71 169 GLY A CA 1
ATOM 1277 C C . GLY A 1 169 ? 13.574 -22.136 -10.741 1.00 13.10 169 GLY A C 1
ATOM 1278 O O . GLY A 1 169 ? 14.334 -21.638 -9.920 1.00 15.41 169 GLY A O 1
ATOM 1279 N N . ILE A 1 170 ? 14.007 -22.691 -11.862 1.00 19.78 170 ILE A N 1
ATOM 1280 C CA . ILE A 1 170 ? 15.432 -22.703 -12.172 1.00 18.92 170 ILE A CA 1
ATOM 1281 C C . ILE A 1 170 ? 16.014 -21.295 -12.225 1.00 16.86 170 ILE A C 1
ATOM 1282 O O . ILE A 1 170 ? 17.139 -21.074 -11.779 1.00 15.02 170 ILE A O 1
ATOM 1287 N N . THR A 1 171 ? 15.231 -20.328 -12.703 1.00 17.33 171 THR A N 1
ATOM 1288 C CA . THR A 1 171 ? 15.743 -18.956 -12.801 1.00 11.15 171 THR A CA 1
ATOM 1289 C C . THR A 1 171 ? 16.044 -18.331 -11.462 1.00 14.40 171 THR A C 1
ATOM 1290 O O . THR A 1 171 ? 17.008 -17.537 -11.354 1.00 12.00 171 THR A O 1
ATOM 1294 N N . VAL A 1 172 ? 15.248 -18.651 -10.433 1.00 14.76 172 VAL A N 1
ATOM 1295 C CA . VAL A 1 172 ? 15.641 -18.146 -9.103 1.00 14.50 172 VAL A CA 1
ATOM 1296 C C . VAL A 1 172 ? 16.605 -19.064 -8.324 1.00 17.52 172 VAL A C 1
ATOM 1297 O O . VAL A 1 172 ? 17.419 -18.588 -7.526 1.00 16.72 172 VAL A O 1
ATOM 1301 N N . PHE A 1 173 ? 16.508 -20.365 -8.552 1.00 13.90 173 PHE A N 1
ATOM 1302 C CA . PHE A 1 173 ? 17.412 -21.323 -7.927 1.00 14.70 173 PHE A CA 1
ATOM 1303 C C . PHE A 1 173 ? 18.872 -21.079 -8.339 1.00 13.81 173 PHE A C 1
ATOM 1304 O O . PHE A 1 173 ? 19.747 -20.983 -7.499 1.00 14.51 173 PHE A O 1
ATOM 1312 N N . SER A 1 174 ? 19.119 -20.960 -9.636 1.00 12.74 174 SER A N 1
ATOM 1313 C CA . SER A 1 174 ? 20.485 -20.779 -10.131 1.00 17.06 174 SER A CA 1
ATOM 1314 C C . SER A 1 174 ? 21.284 -19.679 -9.378 1.00 17.37 174 SER A C 1
ATOM 1315 O O . SER A 1 174 ? 22.306 -19.981 -8.765 1.00 13.97 174 SER A O 1
ATOM 1318 N N . PRO A 1 175 ? 20.784 -18.431 -9.339 1.00 15.91 175 PRO A N 1
ATOM 1319 C CA . PRO A 1 175 ? 21.564 -17.425 -8.604 1.00 18.73 175 PRO A CA 1
ATOM 1320 C C . PRO A 1 175 ? 21.628 -17.622 -7.086 1.00 16.86 175 PRO A C 1
ATOM 1321 O O . PRO A 1 175 ? 22.611 -17.200 -6.461 1.00 19.42 175 PRO A O 1
ATOM 1325 N N . LEU A 1 176 ? 20.615 -18.246 -6.490 1.00 15.40 176 LEU A N 1
ATOM 1326 C CA . LEU A 1 176 ? 20.675 -18.523 -5.060 1.00 16.75 176 LEU A CA 1
ATOM 1327 C C . LEU A 1 176 ? 21.765 -19.543 -4.753 1.00 22.48 176 LEU A C 1
ATOM 1328 O O . LEU A 1 176 ? 22.577 -19.322 -3.858 1.00 21.25 176 LEU A O 1
ATOM 1333 N N . ILE A 1 177 ? 21.805 -20.660 -5.477 1.00 23.38 177 ILE A N 1
ATOM 1334 C CA . ILE A 1 177 ? 22.861 -21.624 -5.178 1.00 23.27 177 ILE A CA 1
ATOM 1335 C C . ILE A 1 177 ? 24.241 -21.101 -5.590 1.00 22.04 177 ILE A C 1
ATOM 1336 O O . ILE A 1 177 ? 25.228 -21.318 -4.879 1.00 21.73 177 ILE A O 1
ATOM 1341 N N . ARG A 1 178 ? 24.314 -20.384 -6.707 1.00 18.66 178 ARG A N 1
ATOM 1342 C CA . ARG A 1 178 ? 25.606 -19.844 -7.146 1.00 19.07 178 ARG A CA 1
ATOM 1343 C C . ARG A 1 178 ? 26.212 -18.844 -6.174 1.00 23.39 178 ARG A C 1
ATOM 1344 O O . ARG A 1 178 ? 27.428 -18.811 -5.977 1.00 25.61 178 ARG A O 1
ATOM 1352 N N . ASN A 1 179 ? 25.368 -18.046 -5.541 1.00 22.04 179 ASN A N 1
ATOM 1353 C CA . ASN A 1 179 ? 25.865 -16.987 -4.675 1.00 22.97 179 ASN A CA 1
ATOM 1354 C C . ASN A 1 179 ? 25.804 -17.298 -3.180 1.00 30.42 179 ASN A C 1
ATOM 1355 O O . ASN A 1 179 ? 26.436 -16.614 -2.395 1.00 31.91 179 ASN A O 1
ATOM 1360 N N . LEU A 1 180 ? 25.067 -18.336 -2.790 1.00 37.32 180 LEU A N 1
ATOM 1361 C CA . LEU A 1 180 ? 24.859 -18.616 -1.365 1.00 25.60 180 LEU A CA 1
ATOM 1362 C C . LEU A 1 180 ? 25.377 -19.994 -0.967 1.00 26.62 180 LEU A C 1
ATOM 1363 O O . LEU A 1 180 ? 25.584 -20.268 0.218 1.00 26.08 180 LEU A O 1
ATOM 1368 N N . GLY A 1 181 ? 25.591 -20.850 -1.963 1.00 34.75 181 GLY A N 1
ATOM 1369 C CA . GLY A 1 181 ? 25.873 -22.253 -1.717 1.00 32.24 181 GLY A CA 1
ATOM 1370 C C . GLY A 1 181 ? 24.571 -23.006 -1.507 1.00 32.05 181 GLY A C 1
ATOM 1371 O O . GLY A 1 181 ? 23.531 -22.386 -1.259 1.00 29.56 181 GLY A O 1
ATOM 1372 N N . LEU A 1 182 ? 24.610 -24.332 -1.611 1.00 39.81 182 LEU A N 1
ATOM 1373 C CA . LEU A 1 182 ? 23.412 -25.134 -1.353 1.00 41.50 182 LEU A CA 1
ATOM 1374 C C . LEU A 1 182 ? 22.873 -24.880 0.049 1.00 38.88 182 LEU A C 1
ATOM 1375 O O . LEU A 1 182 ? 21.667 -24.730 0.230 1.00 41.33 182 LEU A O 1
ATOM 1380 N N . ASP A 1 183 ? 23.772 -24.818 1.030 1.00 39.39 183 ASP A N 1
ATOM 1381 C CA . ASP A 1 183 ? 23.408 -24.505 2.414 1.00 40.67 183 ASP A CA 1
ATOM 1382 C C . ASP A 1 183 ? 23.619 -23.027 2.708 1.00 38.69 183 ASP A C 1
ATOM 1383 O O . ASP A 1 183 ? 24.760 -22.562 2.793 1.00 38.39 183 ASP A O 1
ATOM 1388 N N . ALA A 1 184 ? 22.515 -22.304 2.890 1.00 37.15 184 ALA A N 1
ATOM 1389 C CA . ALA A 1 184 ? 22.545 -20.848 3.044 1.00 34.22 184 ALA A CA 1
ATOM 1390 C C . ALA A 1 184 ? 22.315 -20.419 4.485 1.00 34.52 184 ALA A C 1
ATOM 1391 O O . ALA A 1 184 ? 21.846 -19.310 4.738 1.00 33.05 184 ALA A O 1
ATOM 1393 N N . ARG A 1 185 ? 22.614 -21.300 5.431 1.00 35.27 185 ARG A N 1
ATOM 1394 C CA . ARG A 1 185 ? 22.431 -20.962 6.842 1.00 35.26 185 ARG A CA 1
ATOM 1395 C C . ARG A 1 185 ? 23.329 -19.803 7.288 1.00 38.27 185 ARG A C 1
ATOM 1396 O O . ARG A 1 185 ? 24.499 -19.736 6.913 1.00 37.99 185 ARG A O 1
ATOM 1404 N N . GLY A 1 186 ? 22.761 -18.882 8.065 1.00 39.50 186 GLY A N 1
ATOM 1405 C CA . GLY A 1 186 ? 23.493 -17.732 8.560 1.00 36.40 186 GLY A CA 1
ATOM 1406 C C . GLY A 1 186 ? 23.441 -16.553 7.602 1.00 32.36 186 GLY A C 1
ATOM 1407 O O . GLY A 1 186 ? 23.725 -15.418 7.980 1.00 28.22 186 GLY A O 1
ATOM 1408 N N . LYS A 1 187 ? 23.088 -16.810 6.348 1.00 30.59 187 LYS A N 1
ATOM 1409 C CA . LYS A 1 187 ? 23.063 -15.733 5.366 1.00 29.25 187 LYS A CA 1
ATOM 1410 C C . LYS A 1 187 ? 21.688 -15.081 5.256 1.00 29.07 187 LYS A C 1
ATOM 1411 O O . LYS A 1 187 ? 20.659 -15.750 5.393 1.00 27.70 187 LYS A O 1
ATOM 1417 N N . ASN A 1 188 ? 21.674 -13.769 5.035 1.00 28.22 188 ASN A N 1
ATOM 1418 C CA . ASN A 1 188 ? 20.417 -13.033 4.902 1.00 19.70 188 ASN A CA 1
ATOM 1419 C C . ASN A 1 188 ? 20.155 -12.739 3.440 1.00 24.38 188 ASN A C 1
ATOM 1420 O O . ASN A 1 188 ? 21.043 -12.262 2.733 1.00 23.37 188 ASN A O 1
ATOM 1425 N N . VAL A 1 189 ? 18.941 -13.014 2.981 1.00 16.88 189 VAL A N 1
ATOM 1426 C CA . VAL A 1 189 ? 18.641 -12.885 1.563 1.00 15.58 189 VAL A CA 1
ATOM 1427 C C . VAL A 1 189 ? 17.377 -12.060 1.412 1.00 15.33 189 VAL A C 1
ATOM 1428 O O . VAL A 1 189 ? 16.393 -12.314 2.091 1.00 17.20 189 VAL A O 1
ATOM 1432 N N . GLY A 1 190 ? 17.402 -11.063 0.540 1.00 14.11 190 GLY A N 1
ATOM 1433 C CA . GLY A 1 190 ? 16.191 -10.325 0.236 1.00 18.62 190 GLY A CA 1
ATOM 1434 C C . GLY A 1 190 ? 15.679 -10.706 -1.137 1.00 15.00 190 GLY A C 1
ATOM 1435 O O . GLY A 1 190 ? 16.469 -10.886 -2.069 1.00 16.19 190 GLY A O 1
ATOM 1436 N N . ILE A 1 191 ? 14.359 -10.817 -1.257 1.00 14.50 191 ILE A N 1
ATOM 1437 C CA . ILE A 1 191 ? 13.710 -11.204 -2.496 1.00 16.62 191 ILE A CA 1
ATOM 1438 C C . ILE A 1 191 ? 12.745 -10.096 -2.833 1.00 15.25 191 ILE A C 1
ATOM 1439 O O . ILE A 1 191 ? 11.817 -9.854 -2.092 1.00 17.34 191 ILE A O 1
ATOM 1444 N N . ILE A 1 192 ? 12.936 -9.430 -3.963 1.00 20.60 192 ILE A N 1
ATOM 1445 C CA . ILE A 1 192 ? 12.030 -8.348 -4.333 1.00 20.88 192 ILE A CA 1
ATOM 1446 C C . ILE A 1 192 ? 11.072 -8.808 -5.409 1.00 21.09 192 ILE A C 1
ATOM 1447 O O . ILE A 1 192 ? 11.500 -9.386 -6.413 1.00 20.02 192 ILE A O 1
ATOM 1452 N N . GLY A 1 193 ? 9.782 -8.546 -5.209 1.00 15.48 193 GLY A N 1
ATOM 1453 C CA . GLY A 1 193 ? 8.790 -8.783 -6.240 1.00 16.57 193 GLY A CA 1
ATOM 1454 C C . GLY A 1 193 ? 8.226 -10.183 -6.143 1.00 20.52 193 GLY A C 1
ATOM 1455 O O . GLY A 1 193 ? 8.756 -11.115 -6.744 1.00 19.67 193 GLY A O 1
ATOM 1456 N N . ILE A 1 194 ? 7.137 -10.330 -5.391 1.00 18.79 194 ILE A N 1
ATOM 1457 C CA . ILE A 1 194 ? 6.629 -11.655 -5.073 1.00 20.56 194 ILE A CA 1
ATOM 1458 C C . ILE A 1 194 ? 5.600 -12.126 -6.103 1.00 19.67 194 ILE A C 1
ATOM 1459 O O . ILE A 1 194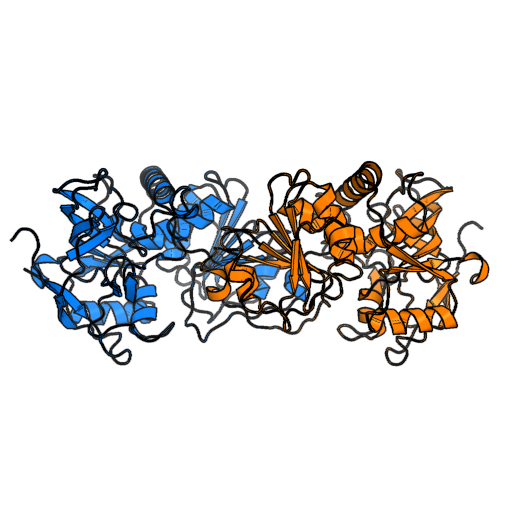 ? 4.397 -12.171 -5.819 1.00 21.09 194 ILE A O 1
ATOM 1464 N N . GLY A 1 195 ? 6.083 -12.470 -7.296 1.00 19.88 195 GLY A N 1
ATOM 1465 C CA . GLY A 1 195 ? 5.234 -12.985 -8.350 1.00 21.86 195 GLY A CA 1
ATOM 1466 C C . GLY A 1 195 ? 5.555 -14.444 -8.608 1.00 25.83 195 GLY A C 1
ATOM 1467 O O . GLY A 1 195 ? 5.837 -15.184 -7.666 1.00 21.85 195 GLY A O 1
ATOM 1468 N N . GLY A 1 196 ? 5.487 -14.867 -9.868 1.00 27.94 196 GLY A N 1
ATOM 1469 C CA . GLY A 1 196 ? 5.891 -16.217 -10.226 1.00 27.95 196 GLY A CA 1
ATOM 1470 C C . GLY A 1 196 ? 7.289 -16.527 -9.696 1.00 24.92 196 GLY A C 1
ATOM 1471 O O . GLY A 1 196 ? 7.458 -17.412 -8.856 1.00 24.25 196 GLY A O 1
ATOM 1472 N N . LEU A 1 197 ? 8.286 -15.767 -10.141 1.00 22.34 197 LEU A N 1
ATOM 1473 C CA . LEU A 1 197 ? 9.654 -16.052 -9.720 1.00 21.13 197 LEU A CA 1
ATOM 1474 C C . LEU A 1 197 ? 9.805 -15.893 -8.221 1.00 19.40 197 LEU A C 1
ATOM 1475 O O . LEU A 1 197 ? 10.246 -16.816 -7.535 1.00 19.47 197 LEU A O 1
ATOM 1480 N N . GLY A 1 198 ? 9.407 -14.732 -7.710 1.00 18.31 198 GLY A N 1
ATOM 1481 C CA . GLY A 1 198 ? 9.695 -14.371 -6.338 1.00 17.52 198 GLY A CA 1
ATOM 1482 C C . GLY A 1 198 ? 9.090 -15.305 -5.306 1.00 22.63 198 GLY A C 1
ATOM 1483 O O . GLY A 1 198 ? 9.709 -15.583 -4.265 1.00 17.00 198 GLY A O 1
ATOM 1484 N N . HIS A 1 199 ? 7.890 -15.807 -5.586 1.00 19.03 199 HIS A N 1
ATOM 1485 C CA . HIS A 1 199 ? 7.216 -16.648 -4.600 1.00 20.03 199 HIS A CA 1
ATOM 1486 C C . HIS A 1 199 ? 7.902 -18.010 -4.529 1.00 20.84 199 HIS A C 1
ATOM 1487 O O . HIS A 1 199 ? 7.872 -18.682 -3.497 1.00 25.85 199 HIS A O 1
ATOM 1494 N N . LEU A 1 200 ? 8.527 -18.415 -5.630 1.00 21.27 200 LEU A N 1
ATOM 1495 C CA . LEU A 1 200 ? 9.376 -19.602 -5.615 1.00 22.27 200 LEU A CA 1
ATOM 1496 C C . LEU A 1 200 ? 10.733 -19.299 -4.961 1.00 20.77 200 LEU A C 1
ATOM 1497 O O . LEU A 1 200 ? 11.309 -20.156 -4.299 1.00 21.55 200 LEU A O 1
ATOM 1502 N N . ALA A 1 201 ? 11.243 -18.084 -5.147 1.00 19.00 201 ALA A N 1
ATOM 1503 C CA . ALA A 1 201 ? 12.539 -17.724 -4.555 1.00 19.77 201 ALA A CA 1
ATOM 1504 C C . ALA A 1 201 ? 12.457 -17.721 -3.040 1.00 21.59 201 ALA A C 1
ATOM 1505 O O . ALA A 1 201 ? 13.423 -18.067 -2.365 1.00 17.75 201 ALA A O 1
ATOM 1507 N N . LEU A 1 202 ? 11.306 -17.316 -2.509 1.00 20.67 202 LEU A N 1
ATOM 1508 C CA . LEU A 1 202 ? 11.102 -17.317 -1.057 1.00 17.82 202 LEU A CA 1
ATOM 1509 C C . LEU A 1 202 ? 11.229 -18.734 -0.508 1.00 21.51 202 LEU A C 1
ATOM 1510 O O . LEU A 1 202 ? 11.899 -18.982 0.509 1.00 20.51 202 LEU A O 1
ATOM 1515 N N . GLN A 1 203 ? 10.578 -19.665 -1.202 1.00 20.97 203 GLN A N 1
ATOM 1516 C CA . GLN A 1 203 ? 10.554 -21.061 -0.787 1.00 23.22 203 GLN A CA 1
ATOM 1517 C C . GLN A 1 203 ? 11.946 -21.668 -0.903 1.00 23.65 203 GLN A C 1
ATOM 1518 O O . GLN A 1 203 ? 12.395 -22.345 0.009 1.00 24.99 203 GLN A O 1
ATOM 1524 N N . PHE A 1 204 ? 12.618 -21.434 -2.030 1.00 22.91 204 PHE A N 1
ATOM 1525 C CA . PHE A 1 204 ? 13.940 -22.022 -2.261 1.00 23.76 204 PHE A CA 1
ATOM 1526 C C . PHE A 1 204 ? 14.980 -21.473 -1.292 1.00 22.81 204 PHE A C 1
ATOM 1527 O O . PHE A 1 204 ? 15.774 -22.236 -0.729 1.00 24.39 204 PHE A O 1
ATOM 1535 N N . ALA A 1 205 ? 14.970 -20.160 -1.094 1.00 20.67 205 ALA A N 1
ATOM 1536 C CA . ALA A 1 205 ? 15.879 -19.539 -0.137 1.00 20.07 205 ALA A CA 1
ATOM 1537 C C . ALA A 1 205 ? 15.629 -20.062 1.279 1.00 21.45 205 ALA A C 1
ATOM 1538 O O . ALA A 1 205 ? 16.574 -20.387 2.001 1.00 22.55 205 ALA A O 1
ATOM 1540 N N . ASN A 1 206 ? 14.357 -20.150 1.664 1.00 21.77 206 ASN A N 1
ATOM 1541 C CA . ASN A 1 206 ? 14.012 -20.713 2.965 1.00 24.39 206 ASN A CA 1
ATOM 1542 C C . ASN A 1 206 ? 14.458 -22.171 3.108 1.00 26.39 206 ASN A C 1
ATOM 1543 O O . ASN A 1 206 ? 14.891 -22.607 4.172 1.00 27.95 206 ASN A O 1
ATOM 1548 N N . ALA A 1 207 ? 14.335 -22.926 2.027 1.00 26.81 207 ALA A N 1
ATOM 1549 C CA . ALA A 1 207 ? 14.698 -24.333 2.026 1.00 30.83 207 ALA A CA 1
ATOM 1550 C C . ALA A 1 207 ? 16.206 -24.494 2.184 1.00 30.36 207 ALA A C 1
ATOM 1551 O O . ALA A 1 207 ? 16.669 -25.460 2.776 1.00 33.10 207 ALA A O 1
ATOM 1553 N N . MET A 1 208 ? 16.963 -23.539 1.649 1.00 28.18 208 MET A N 1
ATOM 1554 C CA . MET A 1 208 ? 18.422 -23.581 1.735 1.00 31.50 208 MET A CA 1
ATOM 1555 C C . MET A 1 208 ? 18.934 -23.198 3.133 1.00 32.07 208 MET A C 1
ATOM 1556 O O . MET A 1 208 ? 20.130 -23.315 3.426 1.00 30.55 208 MET A O 1
ATOM 1561 N N . GLY A 1 209 ? 18.022 -22.744 3.990 1.00 28.75 209 GLY A N 1
ATOM 1562 C CA . GLY A 1 209 ? 18.380 -22.352 5.343 1.00 29.60 209 GLY A CA 1
ATOM 1563 C C . GLY A 1 209 ? 18.635 -20.860 5.543 1.00 27.45 209 GLY A C 1
ATOM 1564 O O . GLY A 1 209 ? 19.015 -20.444 6.638 1.00 29.85 209 GLY A O 1
ATOM 1565 N N . ALA A 1 210 ? 18.413 -20.052 4.508 1.00 24.81 210 ALA A N 1
ATOM 1566 C CA . ALA A 1 210 ? 18.666 -18.608 4.600 1.00 23.03 210 ALA A CA 1
ATOM 1567 C C . ALA A 1 210 ? 17.658 -17.901 5.487 1.00 25.16 210 ALA A C 1
ATOM 1568 O O . ALA A 1 210 ? 16.571 -18.425 5.738 1.00 23.72 210 ALA A O 1
ATOM 1570 N N . ASN A 1 211 ? 18.017 -16.702 5.942 1.00 22.29 211 ASN A N 1
ATOM 1571 C CA . ASN A 1 211 ? 17.082 -15.826 6.635 1.00 22.23 211 ASN A CA 1
ATOM 1572 C C . ASN A 1 211 ? 16.476 -14.906 5.602 1.00 20.04 211 ASN A C 1
ATOM 1573 O O . ASN A 1 211 ? 17.171 -14.048 5.051 1.00 22.81 211 ASN A O 1
ATOM 1578 N N . VAL A 1 212 ? 15.182 -15.052 5.359 1.00 19.74 212 VAL A N 1
ATOM 1579 C CA . VAL A 1 212 ? 14.582 -14.487 4.163 1.00 21.58 212 VAL A CA 1
ATOM 1580 C C . VAL A 1 212 ? 13.748 -13.244 4.434 1.00 21.01 212 VAL A C 1
ATOM 1581 O O . VAL A 1 212 ? 12.831 -13.265 5.257 1.00 21.49 212 VAL A O 1
ATOM 1585 N N . THR A 1 213 ? 14.057 -12.158 3.733 1.00 19.93 213 THR A N 1
ATOM 1586 C CA . THR A 1 213 ? 13.185 -10.988 3.760 1.00 20.93 213 THR A CA 1
ATOM 1587 C C . THR A 1 213 ? 12.486 -10.889 2.416 1.00 20.57 213 THR A C 1
ATOM 1588 O O . THR A 1 213 ? 13.127 -10.941 1.361 1.00 22.47 213 THR A O 1
ATOM 1592 N N . ALA A 1 214 ? 11.163 -10.796 2.463 1.00 16.44 214 ALA A N 1
ATOM 1593 C CA . ALA A 1 214 ? 10.347 -10.577 1.276 1.00 17.98 214 ALA A CA 1
ATOM 1594 C C . ALA A 1 214 ? 10.101 -9.082 1.130 1.00 16.34 214 ALA A C 1
ATOM 1595 O O . ALA A 1 214 ? 9.766 -8.414 2.101 1.00 19.17 214 ALA A O 1
ATOM 1597 N N . PHE A 1 215 ? 10.289 -8.570 -0.084 1.00 19.39 215 PHE A N 1
ATOM 1598 C CA . PHE A 1 215 ? 10.033 -7.166 -0.408 1.00 20.33 215 PHE A CA 1
ATOM 1599 C C . PHE A 1 215 ? 8.951 -7.062 -1.466 1.00 20.59 215 PHE A C 1
ATOM 1600 O O . PHE A 1 215 ? 9.025 -7.698 -2.520 1.00 21.04 215 PHE A O 1
ATOM 1608 N N . SER A 1 216 ? 7.950 -6.245 -1.182 1.00 21.57 216 SER A N 1
ATOM 1609 C CA . SER A 1 216 ? 6.861 -6.034 -2.123 1.00 22.13 216 SER A CA 1
ATOM 1610 C C . SER A 1 216 ? 6.427 -4.580 -2.048 1.00 21.26 216 SER A C 1
ATOM 1611 O O . SER A 1 216 ? 6.628 -3.931 -1.034 1.00 22.07 216 SER A O 1
ATOM 1614 N N . ARG A 1 217 ? 5.838 -4.065 -3.120 1.00 26.95 217 ARG A N 1
ATOM 1615 C CA . ARG A 1 217 ? 5.375 -2.682 -3.128 1.00 24.61 217 ARG A CA 1
ATOM 1616 C C . ARG A 1 217 ? 4.320 -2.430 -2.048 1.00 26.65 217 ARG A C 1
ATOM 1617 O O . ARG A 1 217 ? 4.236 -1.337 -1.500 1.00 29.26 217 ARG A O 1
ATOM 1625 N N . SER A 1 218 ? 3.526 -3.452 -1.735 1.00 26.61 218 SER A N 1
ATOM 1626 C CA . SER A 1 218 ? 2.473 -3.344 -0.727 1.00 28.88 218 SER A CA 1
ATOM 1627 C C . SER A 1 218 ? 2.508 -4.537 0.221 1.00 27.94 218 SER A C 1
ATOM 1628 O O . SER A 1 218 ? 3.295 -5.442 0.037 1.00 25.62 218 SER A O 1
ATOM 1631 N N . SER A 1 219 ? 1.648 -4.546 1.231 1.00 30.15 219 SER A N 1
ATOM 1632 C CA . SER A 1 219 ? 1.621 -5.663 2.166 1.00 29.86 219 SER A CA 1
ATOM 1633 C C . SER A 1 219 ? 0.505 -6.671 1.877 1.00 30.78 219 SER A C 1
ATOM 1634 O O . SER A 1 219 ? 0.272 -7.575 2.674 1.00 31.32 219 SER A O 1
ATOM 1637 N N . SER A 1 220 ? -0.191 -6.510 0.754 1.00 31.38 220 SER A N 1
ATOM 1638 C CA . SER A 1 220 ? -1.321 -7.380 0.440 1.00 32.85 220 SER A CA 1
ATOM 1639 C C . SER A 1 220 ? -0.900 -8.846 0.397 1.00 31.11 220 SER A C 1
ATOM 1640 O O . SER A 1 220 ? -1.667 -9.714 0.792 1.00 32.66 220 SER A O 1
ATOM 1643 N N . LYS A 1 221 ? 0.324 -9.111 -0.058 1.00 28.31 221 LYS A N 1
ATOM 1644 C CA . LYS A 1 221 ? 0.828 -10.491 -0.152 1.00 26.94 221 LYS A CA 1
ATOM 1645 C C . LYS A 1 221 ? 1.598 -10.959 1.088 1.00 26.40 221 LYS A C 1
ATOM 1646 O O . LYS A 1 221 ? 2.279 -11.983 1.051 1.00 25.09 221 LYS A O 1
ATOM 1652 N N . LYS A 1 222 ? 1.480 -10.225 2.189 1.00 27.45 222 LYS A N 1
ATOM 1653 C CA . LYS A 1 222 ? 2.260 -10.552 3.383 1.00 28.67 222 LYS A CA 1
ATOM 1654 C C . LYS A 1 222 ? 1.970 -11.937 3.973 1.00 30.18 222 LYS A C 1
ATOM 1655 O O . LYS A 1 222 ? 2.877 -12.735 4.135 1.00 27.04 222 LYS A O 1
ATOM 1661 N N . GLU A 1 223 ? 0.717 -12.224 4.298 1.00 33.11 223 GLU A N 1
ATOM 1662 C CA . GLU A 1 223 ? 0.392 -13.498 4.948 1.00 35.85 223 GLU A CA 1
ATOM 1663 C C . GLU A 1 223 ? 0.864 -14.727 4.162 1.00 33.24 223 GLU A C 1
ATOM 1664 O O . GLU A 1 223 ? 1.498 -15.650 4.718 1.00 31.15 223 GLU A O 1
ATOM 1670 N N . GLN A 1 224 ? 0.552 -14.728 2.870 1.00 33.41 224 GLN A N 1
ATOM 1671 C CA . GLN A 1 224 ? 1.002 -15.794 1.976 1.00 33.00 224 GLN A CA 1
ATOM 1672 C C . GLN A 1 224 ? 2.527 -15.855 1.900 1.00 28.15 224 GLN A C 1
ATOM 1673 O O . GLN A 1 224 ? 3.099 -16.945 1.921 1.00 26.81 224 GLN A O 1
ATOM 1679 N N . ALA A 1 225 ? 3.185 -14.697 1.815 1.00 25.03 225 ALA A N 1
ATOM 1680 C CA . ALA A 1 225 ? 4.654 -14.665 1.791 1.00 26.86 225 ALA A CA 1
ATOM 1681 C C . ALA A 1 225 ? 5.260 -15.285 3.052 1.00 23.57 225 ALA A C 1
ATOM 1682 O O . ALA A 1 225 ? 6.249 -16.021 2.990 1.00 22.85 225 ALA A O 1
ATOM 1684 N N . MET A 1 226 ? 4.665 -14.986 4.194 1.00 25.34 226 MET A N 1
ATOM 1685 C CA . MET A 1 226 ? 5.125 -15.562 5.440 1.00 26.60 226 MET A CA 1
ATOM 1686 C C . MET A 1 226 ? 4.942 -17.070 5.379 1.00 34.41 226 MET A C 1
ATOM 1687 O O . MET A 1 226 ? 5.823 -17.820 5.793 1.00 33.13 226 MET A O 1
ATOM 1692 N N . LYS A 1 227 ? 3.818 -17.523 4.824 1.00 29.12 227 LYS A N 1
ATOM 1693 C CA . LYS A 1 227 ? 3.610 -18.971 4.720 1.00 35.53 227 LYS A CA 1
ATOM 1694 C C . LYS A 1 227 ? 4.597 -19.632 3.752 1.00 34.77 227 LYS A C 1
ATOM 1695 O O . LYS A 1 227 ? 4.952 -20.804 3.909 1.00 30.61 227 LYS A O 1
ATOM 1698 N N . LEU A 1 228 ? 5.059 -18.872 2.765 1.00 26.81 228 LEU A N 1
ATOM 1699 C CA . LEU A 1 228 ? 5.934 -19.419 1.733 1.00 29.05 228 LEU A CA 1
ATOM 1700 C C . LEU A 1 228 ? 7.391 -19.553 2.181 1.00 28.76 228 LEU A C 1
ATOM 1701 O O . LEU A 1 228 ? 8.218 -20.062 1.433 1.00 28.19 228 LEU A O 1
ATOM 1706 N N . GLY A 1 229 ? 7.716 -19.092 3.387 1.00 29.14 229 GLY A N 1
ATOM 1707 C CA . GLY A 1 229 ? 9.072 -19.252 3.889 1.00 27.16 229 GLY A CA 1
ATOM 1708 C C . GLY A 1 229 ? 9.825 -17.970 4.205 1.00 27.60 229 GLY A C 1
ATOM 1709 O O . GLY A 1 229 ? 10.975 -18.015 4.642 1.00 28.28 229 GLY A O 1
ATOM 1710 N N . ALA A 1 230 ? 9.199 -16.822 3.978 1.00 30.01 230 ALA A N 1
ATOM 1711 C CA . ALA A 1 230 ? 9.816 -15.557 4.373 1.00 28.15 230 ALA A CA 1
ATOM 1712 C C . ALA A 1 230 ? 9.791 -15.435 5.890 1.00 29.34 230 ALA A C 1
ATOM 1713 O O . ALA A 1 230 ? 8.795 -15.781 6.527 1.00 27.89 230 ALA A O 1
ATOM 1715 N N . HIS A 1 231 ? 10.877 -14.943 6.479 1.00 22.44 231 HIS A N 1
ATOM 1716 C CA . HIS A 1 231 ? 10.901 -14.739 7.926 1.00 24.60 231 HIS A CA 1
ATOM 1717 C C . HIS A 1 231 ? 10.580 -13.293 8.281 1.00 24.82 231 HIS A C 1
ATOM 1718 O O . HIS A 1 231 ? 10.383 -12.946 9.453 1.00 27.05 231 HIS A O 1
ATOM 1725 N N . ASP A 1 232 ? 10.537 -12.458 7.244 1.00 24.37 232 ASP A N 1
ATOM 1726 C CA . ASP A 1 232 ? 10.524 -11.015 7.393 1.00 28.87 232 ASP A CA 1
ATOM 1727 C C . ASP A 1 232 ? 9.827 -10.433 6.159 1.00 25.41 232 ASP A C 1
ATOM 1728 O O . ASP A 1 232 ? 10.036 -10.917 5.058 1.00 24.60 232 ASP A O 1
ATOM 1733 N N . PHE A 1 233 ? 9.002 -9.409 6.331 1.00 22.84 233 PHE A N 1
ATOM 1734 C CA . PHE A 1 233 ? 8.312 -8.787 5.192 1.00 23.28 233 PHE A CA 1
ATOM 1735 C C . PHE A 1 233 ? 8.421 -7.262 5.227 1.00 22.83 233 PHE A C 1
ATOM 1736 O O . PHE A 1 233 ? 8.201 -6.646 6.245 1.00 24.97 233 PHE A O 1
ATOM 1744 N N . VAL A 1 234 ? 8.758 -6.659 4.094 1.00 21.48 234 VAL A N 1
ATOM 1745 C CA . VAL A 1 234 ? 8.777 -5.211 3.988 1.00 22.58 234 VAL A CA 1
ATOM 1746 C C . VAL A 1 234 ? 7.959 -4.764 2.783 1.00 23.58 234 VAL A C 1
ATOM 1747 O O . VAL A 1 234 ? 8.182 -5.218 1.638 1.00 20.75 234 VAL A O 1
ATOM 1751 N N . ALA A 1 235 ? 7.006 -3.877 3.048 1.00 24.77 235 ALA A N 1
ATOM 1752 C CA . ALA A 1 235 ? 6.217 -3.282 1.980 1.00 25.39 235 ALA A CA 1
ATOM 1753 C C . ALA A 1 235 ? 6.797 -1.917 1.685 1.00 26.31 235 ALA A C 1
ATOM 1754 O O . ALA A 1 235 ? 6.506 -0.962 2.398 1.00 28.85 235 ALA A O 1
ATOM 1756 N N . THR A 1 236 ? 7.597 -1.813 0.629 1.00 24.72 236 THR A N 1
ATOM 1757 C CA . THR A 1 236 ? 8.416 -0.613 0.426 1.00 25.63 236 THR A CA 1
ATOM 1758 C C . THR A 1 236 ? 7.593 0.637 0.140 1.00 28.51 236 THR A C 1
ATOM 1759 O O . THR A 1 236 ? 8.086 1.756 0.283 1.00 30.28 236 THR A O 1
ATOM 1763 N N . GLY A 1 237 ? 6.346 0.445 -0.280 1.00 29.35 237 GLY A N 1
ATOM 1764 C CA . GLY A 1 237 ? 5.442 1.561 -0.497 1.00 32.58 237 GLY A CA 1
ATOM 1765 C C . GLY A 1 237 ? 4.802 2.078 0.779 1.00 35.46 237 GLY A C 1
ATOM 1766 O O . GLY A 1 237 ? 4.268 3.181 0.808 1.00 38.75 237 GLY A O 1
ATOM 1767 N N . GLU A 1 238 ? 4.867 1.286 1.843 1.00 34.65 238 GLU A N 1
ATOM 1768 C CA . GLU A 1 238 ? 4.235 1.656 3.105 1.00 37.70 238 GLU A CA 1
ATOM 1769 C C . GLU A 1 238 ? 5.256 2.072 4.159 1.00 38.40 238 GLU A C 1
ATOM 1770 O O . GLU A 1 238 ? 5.046 3.035 4.896 1.00 41.91 238 GLU A O 1
ATOM 1776 N N . ASP A 1 239 ? 6.357 1.332 4.223 1.00 35.43 239 ASP A N 1
ATOM 1777 C CA . ASP A 1 239 ? 7.453 1.647 5.135 1.00 36.03 239 ASP A CA 1
ATOM 1778 C C . ASP A 1 239 ? 8.527 2.363 4.324 1.00 35.27 239 ASP A C 1
ATOM 1779 O O . ASP A 1 239 ? 9.530 1.757 3.935 1.00 32.50 239 ASP A O 1
ATOM 1784 N N . LYS A 1 240 ? 8.311 3.646 4.043 1.00 38.06 240 LYS A N 1
ATOM 1785 C CA . LYS A 1 240 ? 9.134 4.332 3.042 1.00 41.01 240 LYS A CA 1
ATOM 1786 C C . LYS A 1 240 ? 10.612 4.485 3.421 1.00 44.22 240 LYS A C 1
ATOM 1787 O O . LYS A 1 240 ? 11.477 4.581 2.546 1.00 42.73 240 LYS A O 1
ATOM 1793 N N . THR A 1 241 ? 10.900 4.463 4.718 1.00 53.08 241 THR A N 1
ATOM 1794 C CA . THR A 1 241 ? 12.279 4.521 5.186 1.00 24.05 241 THR A CA 1
ATOM 1795 C C . THR A 1 241 ? 12.771 3.182 5.758 1.00 26.01 241 THR A C 1
ATOM 1796 O O . THR A 1 241 ? 13.575 3.170 6.682 1.00 30.03 241 THR A O 1
ATOM 1800 N N . TRP A 1 242 ? 12.288 2.066 5.202 1.00 47.50 242 TRP A N 1
ATOM 1801 C CA . TRP A 1 242 ? 12.610 0.730 5.709 1.00 33.00 242 TRP A CA 1
ATOM 1802 C C . TRP A 1 242 ? 14.111 0.474 5.787 1.00 29.55 242 TRP A C 1
ATOM 1803 O O . TRP A 1 242 ? 14.591 -0.198 6.701 1.00 28.91 242 TRP A O 1
ATOM 1814 N N . TYR A 1 243 ? 14.842 1.007 4.815 1.00 27.79 243 TYR A N 1
ATOM 1815 C CA . TYR A 1 243 ? 16.253 0.666 4.615 1.00 24.78 243 TYR A CA 1
ATOM 1816 C C . TYR A 1 243 ? 17.131 1.133 5.775 1.00 29.06 243 TYR A C 1
ATOM 1817 O O . TYR A 1 243 ? 18.247 0.627 5.966 1.00 29.24 243 TYR A O 1
ATOM 1826 N N . LYS A 1 244 ? 16.612 2.071 6.562 1.00 29.62 244 LYS A N 1
ATOM 1827 C CA . LYS A 1 244 ? 17.343 2.603 7.703 1.00 30.25 244 LYS A CA 1
ATOM 1828 C C . LYS A 1 244 ? 17.536 1.579 8.817 1.00 31.20 244 LYS A C 1
ATOM 1829 O O . LYS A 1 244 ? 18.389 1.747 9.678 1.00 33.71 244 LYS A O 1
ATOM 1833 N N . ASN A 1 245 ? 16.736 0.523 8.802 1.00 33.67 245 ASN A N 1
ATOM 1834 C CA . ASN A 1 245 ? 16.832 -0.508 9.825 1.00 31.89 245 ASN A CA 1
ATOM 1835 C C . ASN A 1 245 ? 17.619 -1.721 9.327 1.00 28.85 245 ASN A C 1
ATOM 1836 O O . ASN A 1 245 ? 17.776 -2.709 10.036 1.00 27.80 245 ASN A O 1
ATOM 1841 N N . TYR A 1 246 ? 18.132 -1.630 8.107 1.00 27.41 246 TYR A N 1
ATOM 1842 C CA . TYR A 1 246 ? 18.779 -2.778 7.476 1.00 24.43 246 TYR A CA 1
ATOM 1843 C C . TYR A 1 246 ? 20.216 -2.504 7.073 1.00 25.61 246 TYR A C 1
ATOM 1844 O O . TYR A 1 246 ? 20.729 -3.111 6.128 1.00 22.34 246 TYR A O 1
ATOM 1853 N N . ASP A 1 247 ? 20.872 -1.613 7.805 1.00 26.31 247 ASP A N 1
ATOM 1854 C CA . ASP A 1 247 ? 22.243 -1.279 7.482 1.00 26.73 247 ASP A CA 1
ATOM 1855 C C . ASP A 1 247 ? 23.128 -2.501 7.631 1.00 21.60 247 ASP A C 1
ATOM 1856 O O . ASP A 1 247 ? 23.047 -3.217 8.628 1.00 20.25 247 ASP A O 1
ATOM 1861 N N . ASP A 1 248 ? 23.948 -2.754 6.613 1.00 21.61 248 ASP A N 1
ATOM 1862 C CA . ASP A 1 248 ? 24.931 -3.830 6.664 1.00 23.27 248 ASP A CA 1
ATOM 1863 C C . ASP A 1 248 ? 24.269 -5.171 6.905 1.00 20.43 248 ASP A C 1
ATOM 1864 O O . ASP A 1 248 ? 24.802 -5.989 7.641 1.00 21.20 248 ASP A O 1
ATOM 1869 N N . HIS A 1 249 ? 23.113 -5.411 6.289 1.00 21.60 249 HIS A N 1
ATOM 1870 C CA . HIS A 1 249 ? 22.338 -6.609 6.631 1.00 21.44 249 HIS A CA 1
ATOM 1871 C C . HIS A 1 249 ? 22.421 -7.769 5.638 1.00 21.65 249 HIS A C 1
ATOM 1872 O O . HIS A 1 249 ? 22.618 -8.917 6.041 1.00 24.44 249 HIS A O 1
ATOM 1879 N N . PHE A 1 250 ? 22.248 -7.486 4.348 1.00 14.89 250 PHE A N 1
ATOM 1880 C CA . PHE A 1 250 ? 22.080 -8.556 3.359 1.00 16.46 250 PHE A CA 1
ATOM 1881 C C . PHE A 1 250 ? 23.371 -9.118 2.764 1.00 17.69 250 PHE A C 1
ATOM 1882 O O . PHE A 1 250 ? 24.310 -8.379 2.450 1.00 15.82 250 PHE A O 1
ATOM 1890 N N . ASP A 1 251 ? 23.391 -10.437 2.611 1.00 15.73 251 ASP A N 1
ATOM 1891 C CA . ASP A 1 251 ? 24.477 -11.135 1.937 1.00 16.38 251 ASP A CA 1
ATOM 1892 C C . ASP A 1 251 ? 24.194 -11.207 0.437 1.00 15.88 251 ASP A C 1
ATOM 1893 O O . ASP A 1 251 ? 25.090 -11.472 -0.365 1.00 17.02 251 ASP A O 1
ATOM 1898 N N . PHE A 1 252 ? 22.943 -10.976 0.064 1.00 15.15 252 PHE A N 1
ATOM 1899 C CA . PHE A 1 252 ? 22.520 -11.152 -1.330 1.00 16.13 252 PHE A CA 1
ATOM 1900 C C . PHE A 1 252 ? 21.129 -10.599 -1.504 1.00 16.05 252 PHE A C 1
ATOM 1901 O O . PHE A 1 252 ? 20.279 -10.807 -0.650 1.00 15.20 252 PHE A O 1
ATOM 1909 N N . ILE A 1 253 ? 20.880 -9.926 -2.626 1.00 13.76 253 ILE A N 1
ATOM 1910 C CA . ILE A 1 253 ? 19.544 -9.468 -2.935 1.00 13.28 253 ILE A CA 1
ATOM 1911 C C . ILE A 1 253 ? 19.228 -9.884 -4.353 1.00 12.70 253 ILE A C 1
ATOM 1912 O O . ILE A 1 253 ? 20.029 -9.633 -5.268 1.00 15.36 253 ILE A O 1
ATOM 1917 N N . LEU A 1 254 ? 18.068 -10.520 -4.511 1.00 13.34 254 LEU A N 1
ATOM 1918 C CA . LEU A 1 254 ? 17.603 -11.064 -5.783 1.00 15.14 254 LEU A CA 1
ATOM 1919 C C . LEU A 1 254 ? 16.336 -10.347 -6.211 1.00 13.25 254 LEU A C 1
ATOM 1920 O O . LEU A 1 254 ? 15.294 -10.458 -5.559 1.00 15.50 254 LEU A O 1
ATOM 1925 N N . ASN A 1 255 ? 16.409 -9.590 -7.296 1.00 15.73 255 ASN A N 1
ATOM 1926 C CA . ASN A 1 255 ? 15.210 -8.899 -7.772 1.00 12.57 255 ASN A CA 1
ATOM 1927 C C . ASN A 1 255 ? 14.409 -9.748 -8.755 1.00 13.05 255 ASN A C 1
ATOM 1928 O O . ASN A 1 255 ? 14.936 -10.148 -9.789 1.00 12.67 255 ASN A O 1
ATOM 1933 N N . CYS A 1 256 ? 13.141 -9.999 -8.431 1.00 14.28 256 CYS A N 1
ATOM 1934 C CA . CYS A 1 256 ? 12.242 -10.775 -9.267 1.00 15.16 256 CYS A CA 1
ATOM 1935 C C . CYS A 1 256 ? 11.090 -9.945 -9.823 1.00 20.30 256 CYS A C 1
ATOM 1936 O O . CYS A 1 256 ? 10.128 -10.494 -10.338 1.00 16.79 256 CYS A O 1
ATOM 1939 N N . ALA A 1 257 ? 11.193 -8.626 -9.740 1.00 15.13 257 ALA A N 1
ATOM 1940 C CA . ALA A 1 257 ? 10.085 -7.776 -10.136 1.00 16.23 257 ALA A CA 1
ATOM 1941 C C . ALA A 1 257 ? 9.979 -7.677 -11.654 1.00 15.61 257 ALA A C 1
ATOM 1942 O O . ALA A 1 257 ? 10.980 -7.758 -12.367 1.00 14.24 257 ALA A O 1
ATOM 1944 N N . SER A 1 258 ? 8.767 -7.483 -12.161 1.00 20.92 258 SER A N 1
ATOM 1945 C CA . SER A 1 258 ? 8.591 -7.374 -13.602 1.00 22.70 258 SER A CA 1
ATOM 1946 C C . SER A 1 258 ? 8.905 -5.973 -14.151 1.00 22.17 258 SER A C 1
ATOM 1947 O O . SER A 1 258 ? 8.931 -5.778 -15.365 1.00 22.84 258 SER A O 1
ATOM 1950 N N . GLY A 1 259 ? 9.145 -5.005 -13.264 1.00 21.96 259 GLY A N 1
ATOM 1951 C CA . GLY A 1 259 ? 9.298 -3.620 -13.678 1.00 21.12 259 GLY A CA 1
ATOM 1952 C C . GLY A 1 259 ? 10.187 -2.802 -12.750 1.00 22.16 259 GLY A C 1
ATOM 1953 O O . GLY A 1 259 ? 10.887 -3.364 -11.904 1.00 17.54 259 GLY A O 1
ATOM 1954 N N . ILE A 1 260 ? 10.171 -1.479 -12.921 1.00 23.94 260 ILE A N 1
ATOM 1955 C CA . ILE A 1 260 ? 11.000 -0.572 -12.121 1.00 20.18 260 ILE A CA 1
ATOM 1956 C C . ILE A 1 260 ? 10.112 0.290 -11.234 1.00 22.85 260 ILE A C 1
ATOM 1957 O O . ILE A 1 260 ? 10.611 1.105 -10.458 1.00 23.91 260 ILE A O 1
ATOM 1962 N N . ASP A 1 261 ? 8.801 0.097 -11.351 1.00 24.98 261 ASP A N 1
ATOM 1963 C CA . ASP A 1 261 ? 7.797 0.989 -10.743 1.00 41.31 261 ASP A CA 1
ATOM 1964 C C . ASP A 1 261 ? 8.094 1.455 -9.317 1.00 45.31 261 ASP A C 1
ATOM 1965 O O . ASP A 1 261 ? 8.362 2.636 -9.102 1.00 53.83 261 ASP A O 1
ATOM 1970 N N . GLY A 1 262 ? 8.050 0.565 -8.337 1.00 42.63 262 GLY A N 1
ATOM 1971 C CA . GLY A 1 262 ? 8.250 1.032 -6.973 1.00 42.55 262 GLY A CA 1
ATOM 1972 C C . GLY A 1 262 ? 9.632 0.752 -6.408 1.00 38.46 262 GLY A C 1
ATOM 1973 O O . GLY A 1 262 ? 9.798 0.671 -5.191 1.00 40.92 262 GLY A O 1
ATOM 1974 N N . LEU A 1 263 ? 10.630 0.639 -7.282 1.00 28.71 263 LEU A N 1
ATOM 1975 C CA . LEU A 1 263 ? 11.892 -0.002 -6.910 1.00 27.87 263 LEU A CA 1
ATOM 1976 C C . LEU A 1 263 ? 13.098 0.948 -6.911 1.00 26.10 263 LEU A C 1
ATOM 1977 O O . LEU A 1 263 ? 13.660 1.268 -7.968 1.00 24.32 263 LEU A O 1
ATOM 1982 N N . ASN A 1 264 ? 13.501 1.372 -5.718 1.00 24.22 264 ASN A N 1
ATOM 1983 C CA . ASN A 1 264 ? 14.620 2.294 -5.564 1.00 23.12 264 ASN A CA 1
ATOM 1984 C C . ASN A 1 264 ? 15.926 1.522 -5.349 1.00 22.37 264 ASN A C 1
ATOM 1985 O O . ASN A 1 264 ? 16.243 1.092 -4.229 1.00 19.88 264 ASN A O 1
ATOM 1990 N N . LEU A 1 265 ? 16.687 1.359 -6.429 1.00 21.97 265 LEU A N 1
ATOM 1991 C CA . LEU A 1 265 ? 17.871 0.505 -6.397 1.00 24.53 265 LEU A CA 1
ATOM 1992 C C . LEU A 1 265 ? 18.902 0.959 -5.367 1.00 22.93 265 LEU A C 1
ATOM 1993 O O . LEU A 1 265 ? 19.493 0.117 -4.700 1.00 19.62 265 LEU A O 1
ATOM 1998 N N . SER A 1 266 ? 19.091 2.273 -5.222 1.00 20.59 266 SER A N 1
ATOM 1999 C CA . SER A 1 266 ? 20.031 2.820 -4.231 1.00 24.32 266 SER A CA 1
ATOM 2000 C C . SER A 1 266 ? 19.705 2.382 -2.813 1.00 26.28 266 SER A C 1
ATOM 2001 O O . SER A 1 266 ? 20.601 2.041 -2.021 1.00 19.93 266 SER A O 1
ATOM 2004 N N . GLU A 1 267 ? 18.414 2.388 -2.498 1.00 23.75 267 GLU A N 1
ATOM 2005 C CA . GLU A 1 267 ? 17.979 2.010 -1.174 1.00 22.16 267 GLU A CA 1
ATOM 2006 C C . GLU A 1 267 ? 18.272 0.545 -0.918 1.00 20.96 267 GLU A C 1
ATOM 2007 O O . GLU A 1 267 ? 18.722 0.177 0.166 1.00 20.77 267 GLU A O 1
ATOM 2013 N N . TYR A 1 268 ? 18.065 -0.300 -1.923 1.00 17.72 268 TYR A N 1
ATOM 2014 C CA . TYR A 1 268 ? 18.481 -1.675 -1.767 1.00 19.19 268 TYR A CA 1
ATOM 2015 C C . TYR A 1 268 ? 19.997 -1.836 -1.599 1.00 22.15 268 TYR A C 1
ATOM 2016 O O . TYR A 1 268 ? 20.446 -2.578 -0.723 1.00 19.62 268 TYR A O 1
ATOM 2025 N N . LEU A 1 269 ? 20.787 -1.148 -2.423 1.00 18.52 269 LEU A N 1
ATOM 2026 C CA . LEU A 1 269 ? 22.243 -1.289 -2.333 1.00 19.33 269 LEU A CA 1
ATOM 2027 C C . LEU A 1 269 ? 22.754 -0.865 -0.953 1.00 15.68 269 LEU A C 1
ATOM 2028 O O . LEU A 1 269 ? 23.692 -1.462 -0.410 1.00 17.66 269 LEU A O 1
ATOM 2033 N N . SER A 1 270 ? 22.120 0.148 -0.377 1.00 16.95 270 SER A N 1
ATOM 2034 C CA . SER A 1 270 ? 22.554 0.687 0.914 1.00 18.84 270 SER A CA 1
ATOM 2035 C C . SER A 1 270 ? 22.462 -0.313 2.074 1.00 17.32 270 SER A C 1
ATOM 2036 O O . SER A 1 270 ? 22.991 -0.048 3.150 1.00 17.39 270 SER A O 1
ATOM 2039 N N . THR A 1 271 ? 21.795 -1.447 1.852 1.00 16.86 271 THR A N 1
ATOM 2040 C CA . THR A 1 271 ? 21.543 -2.440 2.905 1.00 15.48 271 THR A CA 1
ATOM 2041 C C . THR A 1 271 ? 22.425 -3.687 2.739 1.00 18.58 271 THR A C 1
ATOM 2042 O O . THR A 1 271 ? 22.411 -4.588 3.581 1.00 18.53 271 THR A O 1
ATOM 2046 N N . LEU A 1 272 ? 23.188 -3.742 1.652 1.00 15.75 272 LEU A N 1
ATOM 2047 C CA . LEU A 1 272 ? 24.094 -4.856 1.439 1.00 16.58 272 LEU A CA 1
ATOM 2048 C C . LEU A 1 272 ? 25.309 -4.784 2.357 1.00 20.87 272 LEU A C 1
ATOM 2049 O O . LEU A 1 272 ? 25.766 -3.690 2.742 1.00 20.43 272 LEU A O 1
ATOM 2054 N N . LYS A 1 273 ? 25.827 -5.948 2.734 1.00 14.21 273 LYS A N 1
ATOM 2055 C CA . LYS A 1 273 ? 27.143 -5.989 3.372 1.00 15.06 273 LYS A CA 1
ATOM 2056 C C . LYS A 1 273 ? 28.219 -5.687 2.334 1.00 16.12 273 LYS A C 1
ATOM 2057 O O . LYS A 1 273 ? 27.931 -5.660 1.135 1.00 18.66 273 LYS A O 1
ATOM 2063 N N . VAL A 1 274 ? 29.446 -5.446 2.786 1.00 17.98 274 VAL A N 1
ATOM 2064 C CA . VAL A 1 274 ? 30.526 -5.078 1.873 1.00 20.38 274 VAL A CA 1
ATOM 2065 C C . VAL A 1 274 ? 30.751 -6.134 0.779 1.00 24.54 274 VAL A C 1
ATOM 2066 O O . VAL A 1 274 ? 30.798 -7.332 1.072 1.00 22.36 274 VAL A O 1
ATOM 2070 N N . ASP A 1 275 ? 30.880 -5.685 -0.471 1.00 20.09 275 ASP A N 1
ATOM 2071 C CA . ASP A 1 275 ? 31.244 -6.569 -1.578 1.00 33.55 275 ASP A CA 1
ATOM 2072 C C . ASP A 1 275 ? 30.229 -7.659 -1.877 1.00 32.43 275 ASP A C 1
ATOM 2073 O O . ASP A 1 275 ? 30.596 -8.752 -2.304 1.00 35.15 275 ASP A O 1
ATOM 2078 N N . LYS A 1 276 ? 28.960 -7.362 -1.660 1.00 17.81 276 LYS A N 1
ATOM 2079 C CA . LYS A 1 276 ? 27.899 -8.326 -1.933 1.00 17.87 276 LYS A CA 1
ATOM 2080 C C . LYS A 1 276 ? 27.118 -7.895 -3.168 1.00 20.81 276 LYS A C 1
ATOM 2081 O O . LYS A 1 276 ? 27.241 -6.749 -3.619 1.00 19.98 276 LYS A O 1
ATOM 2087 N N . LYS A 1 277 ? 26.322 -8.807 -3.717 1.00 15.67 277 LYS A N 1
ATOM 2088 C CA . LYS A 1 277 ? 25.690 -8.570 -5.006 1.00 18.10 277 LYS A CA 1
ATOM 2089 C C . LYS A 1 277 ? 24.171 -8.329 -4.932 1.00 17.55 277 LYS A C 1
ATOM 2090 O O . LYS A 1 277 ? 23.443 -8.992 -4.166 1.00 15.42 277 LYS A O 1
ATOM 2096 N N . PHE A 1 278 ? 23.712 -7.368 -5.733 1.00 13.27 278 PHE A N 1
ATOM 2097 C CA . PHE A 1 278 ? 22.315 -7.222 -6.086 1.00 13.51 278 PHE A CA 1
ATOM 2098 C C . PHE A 1 278 ? 22.212 -7.856 -7.468 1.00 15.26 278 PHE A C 1
ATOM 2099 O O . PHE A 1 278 ? 22.944 -7.458 -8.393 1.00 15.86 278 PHE A O 1
ATOM 2107 N N . VAL A 1 279 ? 21.348 -8.865 -7.598 1.00 15.85 279 VAL A N 1
ATOM 2108 C CA . VAL A 1 279 ? 21.165 -9.574 -8.867 1.00 16.64 279 VAL A CA 1
ATOM 2109 C C . VAL A 1 279 ? 19.722 -9.466 -9.361 1.00 14.24 279 VAL A C 1
ATOM 2110 O O . VAL A 1 279 ? 18.794 -9.840 -8.665 1.00 12.09 279 VAL A O 1
ATOM 2114 N N . SER A 1 280 ? 19.524 -8.929 -10.558 1.00 16.44 280 SER A N 1
ATOM 2115 C CA . SER A 1 280 ? 18.173 -8.797 -11.082 1.00 16.67 280 SER A CA 1
ATOM 2116 C C . SER A 1 280 ? 17.894 -9.930 -12.065 1.00 20.47 280 SER A C 1
ATOM 2117 O O . SER A 1 280 ? 18.465 -9.947 -13.152 1.00 20.03 280 SER A O 1
ATOM 2120 N N . VAL A 1 281 ? 17.041 -10.881 -11.692 1.00 17.31 281 VAL A N 1
ATOM 2121 C CA . VAL A 1 281 ? 16.529 -11.797 -12.694 1.00 16.87 281 VAL A CA 1
ATOM 2122 C C . VAL A 1 281 ? 15.336 -11.126 -13.341 1.00 17.54 281 VAL A C 1
ATOM 2123 O O . VAL A 1 281 ? 14.984 -11.436 -14.477 1.00 15.36 281 VAL A O 1
ATOM 2127 N N . GLY A 1 282 ? 14.736 -10.180 -12.616 1.00 18.18 282 GLY A N 1
ATOM 2128 C CA . GLY A 1 282 ? 13.700 -9.333 -13.179 1.00 18.89 282 GLY A CA 1
ATOM 2129 C C . GLY A 1 282 ? 14.212 -8.555 -14.380 1.00 15.91 282 GLY A C 1
ATOM 2130 O O . GLY A 1 282 ? 15.357 -8.100 -14.391 1.00 16.76 282 GLY A O 1
ATOM 2131 N N . LEU A 1 283 ? 13.360 -8.400 -15.392 1.00 13.03 283 LEU A N 1
ATOM 2132 C CA . LEU A 1 283 ? 13.741 -7.759 -16.653 1.00 17.78 283 LEU A CA 1
ATOM 2133 C C . LEU A 1 283 ? 12.638 -6.821 -17.150 1.00 21.05 283 LEU A C 1
ATOM 2134 O O . LEU A 1 283 ? 11.745 -7.244 -17.880 1.00 19.35 283 LEU A O 1
ATOM 2139 N N . PRO A 1 284 ? 12.708 -5.528 -16.775 1.00 18.50 284 PRO A N 1
ATOM 2140 C CA . PRO A 1 284 ? 11.646 -4.593 -17.161 1.00 14.92 284 PRO A CA 1
ATOM 2141 C C . PRO A 1 284 ? 11.632 -4.376 -18.672 1.00 15.50 284 PRO A C 1
ATOM 2142 O O . PRO A 1 284 ? 12.529 -4.890 -19.353 1.00 16.66 284 PRO A O 1
ATOM 2146 N N . PRO A 1 285 ? 10.644 -3.626 -19.200 1.00 16.84 285 PRO A N 1
ATOM 2147 C CA . PRO A 1 285 ? 10.765 -3.306 -20.632 1.00 21.80 285 PRO A CA 1
ATOM 2148 C C . PRO A 1 285 ? 12.091 -2.586 -20.893 1.00 22.85 285 PRO A C 1
ATOM 2149 O O . PRO A 1 285 ? 12.604 -1.927 -19.978 1.00 18.77 285 PRO A O 1
ATOM 2153 N N . SER A 1 286 ? 12.616 -2.683 -22.112 1.00 19.04 286 SER A N 1
ATOM 2154 C CA . SER A 1 286 ? 13.947 -2.180 -22.428 1.00 22.60 286 SER A CA 1
ATOM 2155 C C . SER A 1 286 ? 14.110 -0.678 -22.180 1.00 27.01 286 SER A C 1
ATOM 2156 O O . SER A 1 286 ? 15.222 -0.202 -21.917 1.00 27.07 286 SER A O 1
ATOM 2159 N N . GLU A 1 287 ? 13.003 0.055 -22.276 1.00 26.97 287 GLU A N 1
ATOM 2160 C CA . GLU A 1 287 ? 12.995 1.506 -22.091 1.00 30.38 287 GLU A CA 1
ATOM 2161 C C . GLU A 1 287 ? 13.213 1.869 -20.625 1.00 29.01 287 GLU A C 1
ATOM 2162 O O . GLU A 1 287 ? 13.649 2.977 -20.313 1.00 34.69 287 GLU A O 1
ATOM 2168 N N . ASP A 1 288 ? 12.918 0.933 -19.728 1.00 23.63 288 ASP A N 1
ATOM 2169 C CA . ASP A 1 288 ? 12.877 1.233 -18.300 1.00 29.05 288 ASP A CA 1
ATOM 2170 C C . ASP A 1 288 ? 14.133 0.817 -17.568 1.00 25.24 288 ASP A C 1
ATOM 2171 O O . ASP A 1 288 ? 14.530 -0.342 -17.619 1.00 26.82 288 ASP A O 1
ATOM 2176 N N . LYS A 1 289 ? 14.742 1.760 -16.863 1.00 23.59 289 LYS A N 1
ATOM 2177 C CA . LYS A 1 289 ? 15.984 1.464 -16.164 1.00 25.02 289 LYS A CA 1
ATOM 2178 C C . LYS A 1 289 ? 15.959 1.837 -14.694 1.00 24.24 289 LYS A C 1
ATOM 2179 O O . LYS A 1 289 ? 15.130 2.637 -14.251 1.00 24.19 289 LYS A O 1
ATOM 2185 N N . PHE A 1 290 ? 16.890 1.257 -13.948 1.00 24.79 290 PHE A N 1
ATOM 2186 C CA . PHE A 1 290 ? 17.133 1.657 -12.576 1.00 26.81 290 PHE A CA 1
ATOM 2187 C C . PHE A 1 290 ? 18.124 2.828 -12.574 1.00 35.20 290 PHE A C 1
ATOM 2188 O O . PHE A 1 290 ? 18.889 2.992 -13.521 1.00 40.37 290 PHE A O 1
ATOM 2196 N N . GLU A 1 291 ? 18.108 3.658 -11.539 1.00 43.05 291 GLU A N 1
ATOM 2197 C CA . GLU A 1 291 ? 19.119 4.717 -11.449 1.00 50.10 291 GLU A CA 1
ATOM 2198 C C . GLU A 1 291 ? 19.791 4.725 -10.077 1.00 51.05 291 GLU A C 1
ATOM 2199 O O . GLU A 1 291 ? 19.168 4.355 -9.082 1.00 50.54 291 GLU A O 1
ATOM 2205 N N . VAL A 1 292 ? 21.071 5.108 -10.045 1.00 49.95 292 VAL A N 1
ATOM 2206 C CA . VAL A 1 292 ? 21.934 4.887 -8.878 1.00 50.63 292 VAL A CA 1
ATOM 2207 C C . VAL A 1 292 ? 23.308 5.540 -9.039 1.00 57.54 292 VAL A C 1
ATOM 2208 O O . VAL A 1 292 ? 24.013 5.250 -10.003 1.00 59.82 292 VAL A O 1
ATOM 2212 N N . SER A 1 293 ? 23.703 6.385 -8.086 1.00 67.95 293 SER A N 1
ATOM 2213 C CA . SER A 1 293 ? 24.944 7.171 -8.192 1.00 39.04 293 SER A CA 1
ATOM 2214 C C . SER A 1 293 ? 26.224 6.403 -7.832 1.00 37.43 293 SER A C 1
ATOM 2215 O O . SER A 1 293 ? 26.177 5.450 -7.059 1.00 42.50 293 SER A O 1
ATOM 2218 N N . PRO A 1 294 ? 27.377 6.838 -8.380 1.00 62.86 294 PRO A N 1
ATOM 2219 C CA . PRO A 1 294 ? 28.688 6.281 -8.014 1.00 60.62 294 PRO A CA 1
ATOM 2220 C C . PRO A 1 294 ? 28.909 6.254 -6.497 1.00 58.90 294 PRO A C 1
ATOM 2221 O O . PRO A 1 294 ? 29.570 5.342 -5.970 1.00 56.60 294 PRO A O 1
ATOM 2225 N N . PHE A 1 295 ? 28.351 7.257 -5.820 1.00 55.15 295 PHE A N 1
ATOM 2226 C CA . PHE A 1 295 ? 28.394 7.369 -4.368 1.00 53.04 295 PHE A CA 1
ATOM 2227 C C . PHE A 1 295 ? 27.946 6.082 -3.696 1.00 49.43 295 PHE A C 1
ATOM 2228 O O . PHE A 1 295 ? 28.702 5.448 -2.946 1.00 49.97 295 PHE A O 1
ATOM 2236 N N . THR A 1 296 ? 26.712 5.686 -3.964 1.00 35.91 296 THR A N 1
ATOM 2237 C CA . THR A 1 296 ? 26.157 4.579 -3.210 1.00 34.22 296 THR A CA 1
ATOM 2238 C C . THR A 1 296 ? 26.803 3.238 -3.576 1.00 31.68 296 THR A C 1
ATOM 2239 O O . THR A 1 296 ? 26.820 2.321 -2.760 1.00 46.83 296 THR A O 1
ATOM 2243 N N . PHE A 1 297 ? 27.350 3.118 -4.782 1.00 31.02 297 PHE A N 1
ATOM 2244 C CA . PHE A 1 297 ? 28.180 1.949 -5.078 1.00 36.01 297 PHE A CA 1
ATOM 2245 C C . PHE A 1 297 ? 29.398 1.999 -4.169 1.00 34.50 297 PHE A C 1
ATOM 2246 O O . PHE A 1 297 ? 29.808 0.988 -3.609 1.00 34.97 297 PHE A O 1
ATOM 2254 N N . LEU A 1 298 ? 29.972 3.187 -4.029 1.00 31.40 298 LEU A N 1
ATOM 2255 C CA . LEU A 1 298 ? 31.198 3.344 -3.261 1.00 32.02 298 LEU A CA 1
ATOM 2256 C C . LEU A 1 298 ? 31.032 3.073 -1.772 1.00 38.89 298 LEU A C 1
ATOM 2257 O O . LEU A 1 298 ? 31.981 2.638 -1.119 1.00 38.15 298 LEU A O 1
ATOM 2262 N N . GLN A 1 299 ? 29.850 3.345 -1.223 1.00 32.80 299 GLN A N 1
ATOM 2263 C CA . GLN A 1 299 ? 29.663 3.177 0.219 1.00 36.74 299 GLN A CA 1
ATOM 2264 C C . GLN A 1 299 ? 29.893 1.736 0.690 1.00 31.24 299 GLN A C 1
ATOM 2265 O O . GLN A 1 299 ? 30.372 1.528 1.803 1.00 31.61 299 GLN A O 1
ATOM 2271 N N . GLN A 1 300 ? 29.601 0.765 -0.177 1.00 29.28 300 GLN A N 1
ATOM 2272 C CA . GLN A 1 300 ? 29.513 -0.650 0.188 1.00 33.31 300 GLN A CA 1
ATOM 2273 C C . GLN A 1 300 ? 30.409 -1.600 -0.616 1.00 29.76 300 GLN A C 1
ATOM 2274 O O . GLN A 1 300 ? 30.484 -2.791 -0.297 1.00 26.22 300 GLN A O 1
ATOM 2280 N N . GLY A 1 301 ? 31.012 -1.110 -1.695 1.00 26.91 301 GLY A N 1
ATOM 2281 C CA . GLY A 1 301 ? 31.585 -2.001 -2.695 1.00 24.55 301 GLY A CA 1
ATOM 2282 C C . GLY A 1 301 ? 30.534 -2.946 -3.252 1.00 28.01 301 GLY A C 1
ATOM 2283 O O . GLY A 1 301 ? 30.822 -4.078 -3.642 1.00 27.67 301 GLY A O 1
ATOM 2284 N N . ALA A 1 302 ? 29.295 -2.475 -3.294 1.00 23.39 302 ALA A N 1
ATOM 2285 C CA . ALA A 1 302 ? 28.187 -3.289 -3.761 1.00 22.21 302 ALA A CA 1
ATOM 2286 C C . ALA A 1 302 ? 28.207 -3.389 -5.268 1.00 23.32 302 ALA A C 1
ATOM 2287 O O . ALA A 1 302 ? 28.610 -2.459 -5.951 1.00 29.78 302 ALA A O 1
ATOM 2289 N N . SER A 1 303 ? 27.758 -4.517 -5.793 1.00 21.36 303 SER A N 1
ATOM 2290 C CA . SER A 1 303 ? 27.700 -4.672 -7.239 1.00 21.77 303 SER A CA 1
ATOM 2291 C C . SER A 1 303 ? 26.261 -4.815 -7.685 1.00 19.30 303 SER A C 1
ATOM 2292 O O . SER A 1 303 ? 25.413 -5.273 -6.925 1.00 19.05 303 SER A O 1
ATOM 2295 N N . PHE A 1 304 ? 25.989 -4.408 -8.918 1.00 19.51 304 PHE A N 1
ATOM 2296 C CA . PHE A 1 304 ? 24.716 -4.668 -9.550 1.00 19.20 304 PHE A CA 1
ATOM 2297 C C . PHE A 1 304 ? 24.946 -5.580 -10.752 1.00 18.06 304 PHE A C 1
ATOM 2298 O O . PHE A 1 304 ? 25.916 -5.400 -11.495 1.00 18.18 304 PHE A O 1
ATOM 2306 N N . GLY A 1 305 ? 24.041 -6.531 -10.958 1.00 17.15 305 GLY A N 1
ATOM 2307 C CA . GLY A 1 305 ? 24.150 -7.475 -12.057 1.00 16.19 305 GLY A CA 1
ATOM 2308 C C . GLY A 1 305 ? 22.846 -8.193 -12.365 1.00 15.67 305 GLY A C 1
ATOM 2309 O O . GLY A 1 305 ? 21.817 -7.895 -11.772 1.00 16.10 305 GLY A O 1
ATOM 2310 N N . SER A 1 306 ? 22.891 -9.121 -13.322 1.00 14.89 306 SER A N 1
ATOM 2311 C CA . SER A 1 306 ? 21.743 -9.946 -13.662 1.00 14.57 306 SER A CA 1
ATOM 2312 C C . SER A 1 306 ? 22.145 -11.401 -13.905 1.00 16.62 306 SER A C 1
ATOM 2313 O O . SER A 1 306 ? 23.328 -11.728 -13.921 1.00 15.11 306 SER A O 1
ATO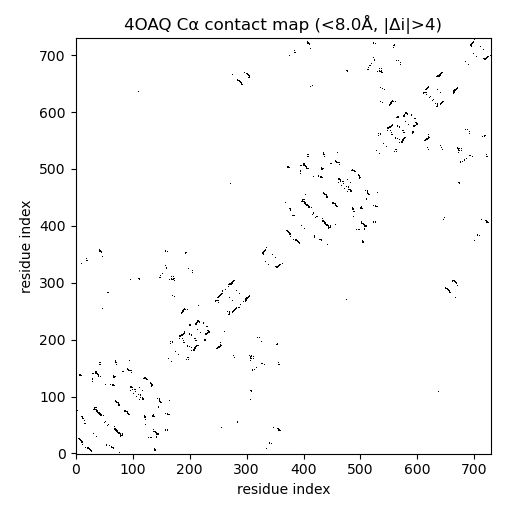M 2316 N N . SER A 1 307 ? 21.151 -12.273 -14.084 1.00 13.02 307 SER A N 1
ATOM 2317 C CA . SER A 1 307 ? 21.408 -13.712 -14.201 1.00 12.28 307 SER A CA 1
ATOM 2318 C C . SER A 1 307 ? 20.353 -14.263 -15.151 1.00 15.39 307 SER A C 1
ATOM 2319 O O . SER A 1 307 ? 19.252 -13.739 -15.194 1.00 12.67 307 SER A O 1
ATOM 2322 N N . LEU A 1 308 ? 20.701 -15.290 -15.922 1.00 16.34 308 LEU A N 1
ATOM 2323 C CA . LEU A 1 308 ? 19.823 -15.840 -16.942 1.00 14.38 308 LEU A CA 1
ATOM 2324 C C . LEU A 1 308 ? 19.571 -17.323 -16.686 1.00 13.43 308 LEU A C 1
ATOM 2325 O O . LEU A 1 308 ? 20.511 -18.123 -16.664 1.00 13.49 308 LEU A O 1
ATOM 2330 N N . LEU A 1 309 ? 18.314 -17.685 -16.467 1.00 13.32 309 LEU A N 1
ATOM 2331 C CA . LEU A 1 309 ? 17.933 -19.095 -16.355 1.00 12.85 309 LEU A CA 1
ATOM 2332 C C . LEU A 1 309 ? 18.833 -19.884 -15.403 1.00 12.72 309 LEU A C 1
ATOM 2333 O O . LEU A 1 309 ? 19.167 -19.414 -14.331 1.00 15.13 309 LEU A O 1
ATOM 2338 N N . GLY A 1 310 ? 19.234 -21.081 -15.826 1.00 13.77 310 GLY A N 1
ATOM 2339 C CA . GLY A 1 310 ? 20.134 -21.920 -15.051 1.00 11.53 310 GLY A CA 1
ATOM 2340 C C . GLY A 1 310 ? 20.523 -23.102 -15.894 1.00 12.38 310 GLY A C 1
ATOM 2341 O O . GLY A 1 310 ? 20.063 -23.234 -17.035 1.00 12.60 310 GLY A O 1
ATOM 2342 N N . SER A 1 311 ? 21.366 -23.977 -15.351 1.00 12.47 311 SER A N 1
ATOM 2343 C CA . SER A 1 311 ? 21.840 -25.114 -16.120 1.00 13.89 311 SER A CA 1
ATOM 2344 C C . SER A 1 311 ? 21.031 -26.376 -15.827 1.00 14.22 311 SER A C 1
ATOM 2345 O O . SER A 1 311 ? 20.241 -26.420 -14.879 1.00 14.46 311 SER A O 1
ATOM 2348 N N . LYS A 1 312 ? 21.247 -27.406 -16.640 1.00 17.54 312 LYS A N 1
ATOM 2349 C CA . LYS A 1 312 ? 20.590 -28.696 -16.441 1.00 14.63 312 LYS A CA 1
ATOM 2350 C C . LYS A 1 312 ? 21.043 -29.385 -15.149 1.00 20.77 312 LYS A C 1
ATOM 2351 O O . LYS A 1 312 ? 20.218 -29.961 -14.421 1.00 19.81 312 LYS A O 1
ATOM 2357 N N . THR A 1 313 ? 22.345 -29.317 -14.854 1.00 16.33 313 THR A N 1
ATOM 2358 C CA . THR A 1 313 ? 22.843 -29.801 -13.569 1.00 18.26 313 THR A CA 1
ATOM 2359 C C . THR A 1 313 ? 22.066 -29.130 -12.438 1.00 15.03 313 THR A C 1
ATOM 2360 O O . THR A 1 313 ? 21.639 -29.786 -11.453 1.00 16.23 313 THR A O 1
ATOM 2364 N N . GLU A 1 314 ? 21.852 -27.825 -12.593 1.00 14.08 314 GLU A N 1
ATOM 2365 C CA . GLU A 1 314 ? 21.161 -27.055 -11.571 1.00 17.17 314 GLU A CA 1
ATOM 2366 C C . GLU A 1 314 ? 19.684 -27.414 -11.535 1.00 18.56 314 GLU A C 1
ATOM 2367 O O . GLU A 1 314 ? 19.114 -27.458 -10.462 1.00 14.80 314 GLU A O 1
ATOM 2373 N N . VAL A 1 315 ? 19.063 -27.664 -12.689 1.00 14.43 315 VAL A N 1
ATOM 2374 C CA . VAL A 1 315 ? 17.678 -28.143 -12.697 1.00 15.10 315 VAL A CA 1
ATOM 2375 C C . VAL A 1 315 ? 17.542 -29.452 -11.905 1.00 16.29 315 VAL A C 1
ATOM 2376 O O . VAL A 1 315 ? 16.630 -29.604 -11.103 1.00 16.92 315 VAL A O 1
ATOM 2380 N N . LYS A 1 316 ? 18.472 -30.378 -12.096 1.00 18.83 316 LYS A N 1
ATOM 2381 C CA . LYS A 1 316 ? 18.414 -31.634 -11.347 1.00 24.44 316 LYS A CA 1
ATOM 2382 C C . LYS A 1 316 ? 18.552 -31.401 -9.843 1.00 25.57 316 LYS A C 1
ATOM 2383 O O . LYS A 1 316 ? 17.769 -31.945 -9.032 1.00 19.42 316 LYS A O 1
ATOM 2389 N N . GLU A 1 317 ? 19.534 -30.583 -9.473 1.00 17.46 317 GLU A N 1
ATOM 2390 C CA . GLU A 1 317 ? 19.677 -30.209 -8.065 1.00 17.64 317 GLU A CA 1
ATOM 2391 C C . GLU A 1 317 ? 18.401 -29.555 -7.481 1.00 23.41 317 GLU A C 1
ATOM 2392 O O . GLU A 1 317 ? 17.925 -29.931 -6.407 1.00 18.70 317 GLU A O 1
ATOM 2397 N N . MET A 1 318 ? 17.843 -28.602 -8.219 1.00 20.17 318 MET A N 1
ATOM 2398 C CA . MET A 1 318 ? 16.638 -27.875 -7.841 1.00 18.36 318 MET A CA 1
ATOM 2399 C C . MET A 1 318 ? 15.452 -28.802 -7.639 1.00 20.28 318 MET A C 1
ATOM 2400 O O . MET A 1 318 ? 14.724 -28.662 -6.676 1.00 21.66 318 MET A O 1
ATOM 2405 N N . LEU A 1 319 ? 15.257 -29.758 -8.540 1.00 20.53 319 LEU A N 1
ATOM 2406 C CA . LEU A 1 319 ? 14.131 -30.680 -8.389 1.00 19.89 319 LEU A CA 1
ATOM 2407 C C . LEU A 1 319 ? 14.351 -31.581 -7.187 1.00 23.61 319 LEU A C 1
ATOM 2408 O O . LEU A 1 319 ? 13.408 -31.884 -6.442 1.00 26.04 319 LEU A O 1
ATOM 2413 N N . ASN A 1 320 ? 15.591 -32.017 -6.988 1.00 23.43 320 ASN A N 1
ATOM 2414 C CA . ASN A 1 320 ? 15.844 -32.779 -5.777 1.00 25.04 320 ASN A CA 1
ATOM 2415 C C . ASN A 1 320 ? 15.514 -32.003 -4.493 1.00 23.91 320 ASN A C 1
ATOM 2416 O O . ASN A 1 320 ? 14.832 -32.513 -3.593 1.00 24.27 320 ASN A O 1
ATOM 2421 N N . LEU A 1 321 ? 15.991 -30.768 -4.409 1.00 26.11 321 LEU A N 1
ATOM 2422 C CA . LEU A 1 321 ? 15.709 -29.945 -3.236 1.00 24.91 321 LEU A CA 1
ATOM 2423 C C . LEU A 1 321 ? 14.208 -29.680 -3.080 1.00 22.21 321 LEU A C 1
ATOM 2424 O O . LEU A 1 321 ? 13.668 -29.707 -1.977 1.00 23.38 321 LEU A O 1
ATOM 2429 N N . ALA A 1 322 ? 13.533 -29.447 -4.196 1.00 21.56 322 ALA A N 1
ATOM 2430 C CA . ALA A 1 322 ? 12.113 -29.135 -4.179 1.00 23.10 322 ALA A CA 1
ATOM 2431 C C . ALA A 1 322 ? 11.324 -30.306 -3.649 1.00 23.99 322 ALA A C 1
ATOM 2432 O O . ALA A 1 322 ? 10.421 -30.116 -2.849 1.00 25.04 322 ALA A O 1
ATOM 2434 N N . ALA A 1 323 ? 11.650 -31.510 -4.110 1.00 24.59 323 ALA A N 1
ATOM 2435 C CA . ALA A 1 323 ? 10.981 -32.691 -3.587 1.00 26.64 323 ALA A CA 1
ATOM 2436 C C . ALA A 1 323 ? 11.307 -32.839 -2.109 1.00 27.80 323 ALA A C 1
ATOM 2437 O O . ALA A 1 323 ? 10.462 -33.244 -1.306 1.00 29.52 323 ALA A O 1
ATOM 2439 N N . LYS A 1 324 ? 12.543 -32.518 -1.748 1.00 26.98 324 LYS A N 1
ATOM 2440 C CA . LYS A 1 324 ? 12.972 -32.698 -0.366 1.00 28.15 324 LYS A CA 1
ATOM 2441 C C . LYS A 1 324 ? 12.224 -31.794 0.616 1.00 28.96 324 LYS A C 1
ATOM 2442 O O . LYS A 1 324 ? 11.776 -32.255 1.665 1.00 30.42 324 LYS A O 1
ATOM 2448 N N . HIS A 1 325 ? 12.080 -30.515 0.275 1.00 27.06 325 HIS A N 1
ATOM 2449 C CA . HIS A 1 325 ? 11.464 -29.546 1.190 1.00 32.20 325 HIS A CA 1
ATOM 2450 C C . HIS A 1 325 ? 10.028 -29.158 0.800 1.00 31.43 325 HIS A C 1
ATOM 2451 O O . HIS A 1 325 ? 9.443 -28.245 1.383 1.00 32.19 325 HIS A O 1
ATOM 2458 N N . ASN A 1 326 ? 9.469 -29.867 -0.177 1.00 30.34 326 ASN A N 1
ATOM 2459 C CA . ASN A 1 326 ? 8.115 -29.618 -0.670 1.00 30.69 326 ASN A CA 1
ATOM 2460 C C . ASN A 1 326 ? 7.960 -28.210 -1.261 1.00 29.49 326 ASN A C 1
ATOM 2461 O O . ASN A 1 326 ? 6.983 -27.508 -0.993 1.00 32.57 326 ASN A O 1
ATOM 2466 N N . VAL A 1 327 ? 8.924 -27.816 -2.087 1.00 24.88 327 VAL A N 1
ATOM 2467 C CA . VAL A 1 327 ? 8.830 -26.562 -2.819 1.00 29.23 327 VAL A CA 1
ATOM 2468 C C . VAL A 1 327 ? 7.935 -26.767 -4.046 1.00 29.38 327 VAL A C 1
ATOM 2469 O O . VAL A 1 327 ? 8.244 -27.578 -4.929 1.00 30.12 327 VAL A O 1
ATOM 2473 N N . ARG A 1 328 ? 6.819 -26.048 -4.091 1.00 30.04 328 ARG A N 1
ATOM 2474 C CA . ARG A 1 328 ? 5.907 -26.123 -5.229 1.00 27.24 328 ARG A CA 1
ATOM 2475 C C . ARG A 1 328 ? 5.316 -24.765 -5.553 1.00 25.06 328 ARG A C 1
ATOM 2476 O O . ARG A 1 328 ? 5.026 -23.977 -4.655 1.00 25.54 328 ARG A O 1
ATOM 2484 N N . PRO A 1 329 ? 5.111 -24.494 -6.844 1.00 22.51 329 PRO A N 1
ATOM 2485 C CA . PRO A 1 329 ? 4.563 -23.187 -7.217 1.00 22.26 329 PRO A CA 1
ATOM 2486 C C . PRO A 1 329 ? 3.108 -23.144 -6.804 1.00 23.81 329 PRO A C 1
ATOM 2487 O O . PRO A 1 329 ? 2.484 -24.202 -6.717 1.00 24.83 329 PRO A O 1
ATOM 2491 N N . MET A 1 330 ? 2.573 -21.959 -6.535 1.00 24.17 330 MET A N 1
ATOM 2492 C CA . MET A 1 330 ? 1.140 -21.834 -6.297 1.00 25.71 330 MET A CA 1
ATOM 2493 C C . MET A 1 330 ? 0.507 -21.451 -7.630 1.00 28.93 330 MET A C 1
ATOM 2494 O O . MET A 1 330 ? 0.809 -20.391 -8.197 1.00 27.82 330 MET A O 1
ATOM 2499 N N . ILE A 1 331 ? -0.366 -22.316 -8.135 1.00 28.85 331 ILE A N 1
ATOM 2500 C CA . ILE A 1 331 ? -0.857 -22.164 -9.492 1.00 26.27 331 ILE A CA 1
ATOM 2501 C C . ILE A 1 331 ? -2.369 -22.015 -9.574 1.00 27.45 331 ILE A C 1
ATOM 2502 O O . ILE A 1 331 ? -3.098 -22.378 -8.658 1.00 28.89 331 ILE A O 1
ATOM 2507 N N . GLU A 1 332 ? -2.813 -21.497 -10.714 1.00 28.78 332 GLU A N 1
ATOM 2508 C CA . GLU A 1 332 ? -4.211 -21.512 -11.109 1.00 29.06 332 GLU A CA 1
ATOM 2509 C C . GLU A 1 332 ? -4.249 -22.095 -12.524 1.00 37.63 332 GLU A C 1
ATOM 2510 O O . GLU A 1 332 ? -3.595 -21.571 -13.445 1.00 27.37 332 GLU A O 1
ATOM 2516 N N . GLU A 1 333 ? -4.970 -23.205 -12.681 1.00 29.20 333 GLU A N 1
ATOM 2517 C CA . GLU A 1 333 ? -5.021 -23.914 -13.954 1.00 29.64 333 GLU A CA 1
ATOM 2518 C C . GLU A 1 333 ? -6.090 -23.311 -14.853 1.00 31.42 333 GLU A C 1
ATOM 2519 O O . GLU A 1 333 ? -7.163 -22.932 -14.388 1.00 31.12 333 GLU A O 1
ATOM 2525 N N . VAL A 1 334 ? -5.787 -23.200 -16.141 1.00 28.99 334 VAL A N 1
ATOM 2526 C CA . VAL A 1 334 ? -6.744 -22.660 -17.097 1.00 29.78 334 VAL A CA 1
ATOM 2527 C C . VAL A 1 334 ? -6.675 -23.505 -18.363 1.00 29.96 334 VAL A C 1
ATOM 2528 O O . VAL A 1 334 ? -5.602 -23.687 -18.917 1.00 28.41 334 VAL A O 1
ATOM 2532 N N . PRO A 1 335 ? -7.813 -24.043 -18.818 1.00 31.12 335 PRO A N 1
ATOM 2533 C CA . PRO A 1 335 ? -7.752 -24.783 -20.082 1.00 31.15 335 PRO A CA 1
ATOM 2534 C C . PRO A 1 335 ? -7.364 -23.825 -21.211 1.00 30.35 335 PRO A C 1
ATOM 2535 O O . PRO A 1 335 ? -7.942 -22.738 -21.302 1.00 31.34 335 PRO A O 1
ATOM 2539 N N . ILE A 1 336 ? -6.399 -24.207 -22.044 1.00 29.36 336 ILE A N 1
ATOM 2540 C CA . ILE A 1 336 ? -5.939 -23.338 -23.125 1.00 28.72 336 ILE A CA 1
ATOM 2541 C C . ILE A 1 336 ? -7.039 -23.123 -24.178 1.00 30.04 336 ILE A C 1
ATOM 2542 O O . ILE A 1 336 ? -7.740 -24.055 -24.562 1.00 31.12 336 ILE A O 1
ATOM 2547 N N . SER A 1 337 ? -7.202 -21.872 -24.600 1.00 30.11 337 SER A N 1
ATOM 2548 C CA . SER A 1 337 ? -8.191 -21.475 -25.608 1.00 31.42 337 SER A CA 1
ATOM 2549 C C . SER A 1 337 ? -7.954 -20.004 -25.881 1.00 31.21 337 SER A C 1
ATOM 2550 O O . SER A 1 337 ? -7.369 -19.330 -25.045 1.00 30.40 337 SER A O 1
ATOM 2553 N N . GLU A 1 338 ? -8.407 -19.501 -27.027 1.00 34.40 338 GLU A N 1
ATOM 2554 C CA . GLU A 1 338 ? -8.243 -18.079 -27.341 1.00 34.70 338 GLU A CA 1
ATOM 2555 C C . GLU A 1 338 ? -8.803 -17.206 -26.223 1.00 32.76 338 GLU A C 1
ATOM 2556 O O . GLU A 1 338 ? -8.161 -16.244 -25.761 1.00 32.18 338 GLU A O 1
ATOM 2562 N N . GLU A 1 339 ? -9.991 -17.586 -25.770 1.00 33.98 339 GLU A N 1
ATOM 2563 C CA . GLU A 1 339 ? -10.707 -16.852 -24.736 1.00 38.80 339 GLU A CA 1
ATOM 2564 C C . GLU A 1 339 ? -9.924 -16.882 -23.427 1.00 38.08 339 GLU A C 1
ATOM 2565 O O . GLU A 1 339 ? -9.622 -15.835 -22.834 1.00 39.30 339 GLU A O 1
ATOM 2567 N N . ASN A 1 340 ? -9.568 -18.086 -22.993 1.00 32.88 340 ASN A N 1
ATOM 2568 C CA . ASN A 1 340 ? -8.898 -18.245 -21.708 1.00 31.93 340 ASN A CA 1
ATOM 2569 C C . ASN A 1 340 ? -7.488 -17.687 -21.692 1.00 30.33 340 ASN A C 1
ATOM 2570 O O . ASN A 1 340 ? -7.047 -17.166 -20.676 1.00 29.90 340 ASN A O 1
ATOM 2575 N N . CYS A 1 341 ? -6.777 -17.799 -22.810 1.00 29.58 341 CYS A N 1
ATOM 2576 C CA . CYS A 1 341 ? -5.461 -17.183 -22.919 1.00 28.27 341 CYS A CA 1
ATOM 2577 C C . CYS A 1 341 ? -5.609 -15.663 -22.836 1.00 28.90 341 CYS A C 1
ATOM 2578 O O . CYS A 1 341 ? -4.838 -15.009 -22.149 1.00 28.22 341 CYS A O 1
ATOM 2581 N N . ALA A 1 342 ? -6.610 -15.105 -23.514 1.00 30.34 342 ALA A N 1
ATOM 2582 C CA . ALA A 1 342 ? -6.837 -13.661 -23.403 1.00 35.67 342 ALA A CA 1
ATOM 2583 C C . ALA A 1 342 ? -7.065 -13.250 -21.938 1.00 36.65 342 ALA A C 1
ATOM 2584 O O . ALA A 1 342 ? -6.372 -12.357 -21.397 1.00 33.35 342 ALA A O 1
ATOM 2586 N N . LYS A 1 343 ? -8.004 -13.935 -21.290 1.00 32.27 343 LYS A N 1
ATOM 2587 C CA . LYS A 1 343 ? -8.290 -13.685 -19.877 1.00 34.25 343 LYS A CA 1
ATOM 2588 C C . LYS A 1 343 ? -7.045 -13.757 -19.000 1.00 31.22 343 LYS A C 1
ATOM 2589 O O . LYS A 1 343 ? -6.764 -12.854 -18.222 1.00 31.43 343 LYS A O 1
ATOM 2595 N N . ALA A 1 344 ? -6.319 -14.854 -19.126 1.00 30.22 344 ALA A N 1
ATOM 2596 C CA . ALA A 1 344 ? -5.178 -15.127 -18.272 1.00 32.56 344 ALA A CA 1
ATOM 2597 C C . ALA A 1 344 ? -4.049 -14.121 -18.503 1.00 31.61 344 ALA A C 1
ATOM 2598 O O . ALA A 1 344 ? -3.402 -13.676 -17.551 1.00 27.22 344 ALA A O 1
ATOM 2600 N N . LEU A 1 345 ? -3.835 -13.730 -19.754 1.00 27.57 345 LEU A N 1
ATOM 2601 C CA . LEU A 1 345 ? -2.825 -12.715 -20.040 1.00 27.08 345 LEU A CA 1
ATOM 2602 C C . LEU A 1 345 ? -3.221 -11.372 -19.428 1.00 28.32 345 LEU A C 1
ATOM 2603 O O . LEU A 1 345 ? -2.379 -10.680 -18.838 1.00 27.93 345 LEU A O 1
ATOM 2608 N N . ASP A 1 346 ? -4.502 -11.012 -19.554 1.00 29.95 346 ASP A N 1
ATOM 2609 C CA . ASP A 1 346 ? -4.972 -9.754 -18.967 1.00 31.44 346 ASP A CA 1
ATOM 2610 C C . ASP A 1 346 ? -4.862 -9.741 -17.436 1.00 34.54 346 ASP A C 1
ATOM 2611 O O . ASP A 1 346 ? -4.439 -8.742 -16.849 1.00 31.83 346 ASP A O 1
ATOM 2616 N N . ARG A 1 347 ? -5.253 -10.841 -16.793 1.00 31.10 347 ARG A N 1
ATOM 2617 C CA . ARG A 1 347 ? -5.179 -10.929 -15.336 1.00 31.22 347 ARG A CA 1
ATOM 2618 C C . ARG A 1 347 ? -3.744 -10.912 -14.844 1.00 29.69 347 ARG A C 1
ATOM 2619 O O . ARG A 1 347 ? -3.414 -10.208 -13.883 1.00 30.06 347 ARG A O 1
ATOM 2627 N N . CYS A 1 348 ? -2.882 -11.669 -15.513 1.00 28.09 348 CYS A N 1
ATOM 2628 C CA . CYS A 1 348 ? -1.466 -11.624 -15.186 1.00 26.68 348 CYS A CA 1
ATOM 2629 C C . CYS A 1 348 ? -0.935 -10.189 -15.309 1.00 28.33 348 CYS A C 1
ATOM 2630 O O . CYS A 1 348 ? -0.246 -9.709 -14.418 1.00 27.97 348 CYS A O 1
ATOM 2633 N N . HIS A 1 349 ? -1.291 -9.494 -16.389 1.00 31.55 349 HIS A N 1
ATOM 2634 C CA . HIS A 1 349 ? -0.888 -8.086 -16.563 1.00 28.67 349 HIS A CA 1
ATOM 2635 C C . HIS A 1 349 ? -1.409 -7.209 -15.429 1.00 30.17 349 HIS A C 1
ATOM 2636 O O . HIS A 1 349 ? -0.743 -6.258 -14.996 1.00 30.52 349 HIS A O 1
ATOM 2643 N N . ALA A 1 350 ? -2.603 -7.539 -14.952 1.00 31.19 350 ALA A N 1
ATOM 2644 C CA . ALA A 1 350 ? -3.249 -6.792 -13.881 1.00 32.88 350 ALA A CA 1
ATOM 2645 C C . ALA A 1 350 ? -2.672 -7.127 -12.510 1.00 33.86 350 ALA A C 1
ATOM 2646 O O . ALA A 1 350 ? -2.955 -6.438 -11.528 1.00 33.90 350 ALA A O 1
ATOM 2648 N N . GLY A 1 351 ? -1.866 -8.182 -12.443 1.00 39.07 351 GLY A N 1
ATOM 2649 C CA . GLY A 1 351 ? -1.284 -8.605 -11.180 1.00 40.01 351 GLY A CA 1
ATOM 2650 C C . GLY A 1 351 ? -2.233 -9.456 -10.360 1.00 38.96 351 GLY A C 1
ATOM 2651 O O . GLY A 1 351 ? -1.963 -9.763 -9.196 1.00 36.20 351 GLY A O 1
ATOM 2652 N N . ASP A 1 352 ? -3.342 -9.850 -10.980 1.00 31.25 352 ASP A N 1
ATOM 2653 C CA . ASP A 1 352 ? -4.345 -10.661 -10.310 1.00 32.15 352 ASP A CA 1
ATOM 2654 C C . ASP A 1 352 ? -4.082 -12.150 -10.503 1.00 40.74 352 ASP A C 1
ATOM 2655 O O . ASP A 1 352 ? -4.707 -12.795 -11.346 1.00 30.81 352 ASP A O 1
ATOM 2660 N N . VAL A 1 353 ? -3.153 -12.687 -9.717 1.00 29.79 353 VAL A N 1
ATOM 2661 C CA . VAL A 1 353 ? -2.849 -14.115 -9.730 1.00 34.63 353 VAL A CA 1
ATOM 2662 C C . VAL A 1 353 ? -1.974 -14.469 -8.531 1.00 32.11 353 VAL A C 1
ATOM 2663 O O . VAL A 1 353 ? -1.093 -13.698 -8.154 1.00 29.74 353 VAL A O 1
ATOM 2667 N N . ARG A 1 354 ? -2.232 -15.616 -7.915 1.00 28.54 354 ARG A N 1
ATOM 2668 C CA . ARG A 1 354 ? -1.422 -16.068 -6.788 1.00 28.21 354 ARG A CA 1
ATOM 2669 C C . ARG A 1 354 ? -1.053 -17.535 -6.966 1.00 27.41 354 ARG A C 1
ATOM 2670 O O . ARG A 1 354 ? -1.739 -18.395 -6.433 1.00 28.45 354 ARG A O 1
ATOM 2678 N N . TYR A 1 355 ? 0.027 -17.840 -7.686 1.00 25.76 355 TYR A N 1
ATOM 2679 C CA . TYR A 1 355 ? 0.987 -16.870 -8.216 1.00 24.61 355 TYR A CA 1
ATOM 2680 C C . TYR A 1 355 ? 1.406 -17.140 -9.674 1.00 23.40 355 TYR A C 1
ATOM 2681 O O . TYR A 1 355 ? 2.155 -16.364 -10.263 1.00 22.57 355 TYR A O 1
ATOM 2690 N N . ARG A 1 356 ? 0.934 -18.238 -10.251 1.00 23.44 356 ARG A N 1
ATOM 2691 C CA . ARG A 1 356 ? 1.298 -18.609 -11.625 1.00 22.48 356 ARG A CA 1
ATOM 2692 C C . ARG A 1 356 ? 0.127 -19.250 -12.351 1.00 23.41 356 ARG A C 1
ATOM 2693 O O . ARG A 1 356 ? -0.484 -20.180 -11.835 1.00 24.49 356 ARG A O 1
ATOM 2701 N N . PHE A 1 357 ? -0.204 -18.756 -13.538 1.00 23.28 357 PHE A N 1
ATOM 2702 C CA . PHE A 1 357 ? -1.220 -19.433 -14.333 1.00 24.04 357 PHE A CA 1
ATOM 2703 C C . PHE A 1 357 ? -0.523 -20.579 -15.045 1.00 23.18 357 PHE A C 1
ATOM 2704 O O . PHE A 1 357 ? 0.635 -20.441 -15.466 1.00 23.00 357 PHE A O 1
ATOM 2712 N N . VAL A 1 358 ? -1.213 -21.709 -15.152 1.00 23.96 358 VAL A N 1
ATOM 2713 C CA . VAL A 1 358 ? -0.740 -22.832 -15.948 1.00 23.53 358 VAL A CA 1
ATOM 2714 C C . VAL A 1 358 ? -1.833 -23.300 -16.920 1.00 24.55 358 VAL A C 1
ATOM 2715 O O . VAL A 1 358 ? -2.946 -23.680 -16.526 1.00 25.87 358 VAL A O 1
ATOM 2719 N N . PHE A 1 359 ? -1.515 -23.241 -18.204 1.00 26.74 359 PHE A N 1
ATOM 2720 C CA . PHE A 1 359 ? -2.458 -23.685 -19.216 1.00 25.03 359 PHE A CA 1
ATOM 2721 C C . PHE A 1 359 ? -2.467 -25.207 -19.286 1.00 25.55 359 PHE A C 1
ATOM 2722 O O . PHE A 1 359 ? -1.405 -25.845 -19.225 1.00 24.78 359 PHE A O 1
ATOM 2730 N N . THR A 1 360 ? -3.664 -25.783 -19.410 1.00 27.00 360 THR A N 1
ATOM 2731 C CA . THR A 1 360 ? -3.859 -27.235 -19.373 1.00 27.93 360 THR A CA 1
ATOM 2732 C C . THR A 1 360 ? -4.836 -27.684 -20.446 1.00 29.16 360 THR A C 1
ATOM 2733 O O . THR A 1 360 ? -5.383 -26.857 -21.181 1.00 29.29 360 THR A O 1
ATOM 2737 N N . ASP A 1 361 ? -5.086 -28.990 -20.502 1.00 30.25 361 ASP A N 1
ATOM 2738 C CA . ASP A 1 361 ? -6.098 -29.551 -21.390 1.00 31.72 361 ASP A CA 1
ATOM 2739 C C . ASP A 1 361 ? -5.828 -29.200 -22.850 1.00 31.22 361 ASP A C 1
ATOM 2740 O O . ASP A 1 361 ? -6.706 -28.711 -23.565 1.00 31.93 361 ASP A O 1
ATOM 2745 N N . PHE A 1 362 ? -4.598 -29.464 -23.279 1.00 30.14 362 PHE A N 1
ATOM 2746 C CA . PHE A 1 362 ? -4.172 -29.192 -24.643 1.00 29.72 362 PHE A CA 1
ATOM 2747 C C . PHE A 1 362 ? -4.942 -29.992 -25.707 1.00 31.27 362 PHE A C 1
ATOM 2748 O O . PHE A 1 362 ? -5.220 -29.473 -26.793 1.00 31.47 362 PHE A O 1
ATOM 2756 N N . ASP A 1 363 ? -5.296 -31.237 -25.394 1.00 32.54 363 ASP A N 1
ATOM 2757 C CA . ASP A 1 363 ? -6.043 -32.088 -26.327 1.00 42.88 363 ASP A CA 1
ATOM 2758 C C . ASP A 1 363 ? -7.358 -31.480 -26.807 1.00 43.30 363 ASP A C 1
ATOM 2759 O O . ASP A 1 363 ? -7.656 -31.493 -28.004 1.00 45.53 363 ASP A O 1
ATOM 2764 N N . LYS A 1 364 ? -8.144 -30.948 -25.879 1.00 38.26 364 LYS A N 1
ATOM 2765 C CA . LYS A 1 364 ? -9.404 -30.313 -26.246 1.00 40.00 364 LYS A CA 1
ATOM 2766 C C . LYS A 1 364 ? -9.191 -29.144 -27.215 1.00 41.48 364 LYS A C 1
ATOM 2767 O O . LYS A 1 364 ? -10.095 -28.771 -27.958 1.00 41.21 364 LYS A O 1
ATOM 2773 N N . ALA A 1 365 ? -7.986 -28.582 -27.212 1.00 47.10 365 ALA A N 1
ATOM 2774 C CA . ALA A 1 365 ? -7.661 -27.453 -28.080 1.00 21.49 365 ALA A CA 1
ATOM 2775 C C . ALA A 1 365 ? -7.093 -27.856 -29.438 1.00 22.88 365 ALA A C 1
ATOM 2776 O O . ALA A 1 365 ? -7.427 -27.257 -30.460 1.00 30.21 365 ALA A O 1
ATOM 2778 N N . PHE A 1 366 ? -6.209 -28.848 -29.438 1.00 43.25 366 PHE A N 1
ATOM 2779 C CA . PHE A 1 366 ? -5.403 -29.147 -30.616 1.00 49.23 366 PHE A CA 1
ATOM 2780 C C . PHE A 1 366 ? -5.784 -30.448 -31.315 1.00 65.11 366 PHE A C 1
ATOM 2781 O O . PHE A 1 366 ? -5.529 -30.606 -32.503 1.00 63.60 366 PHE A O 1
ATOM 2789 N N . ALA A 1 367 ? -6.391 -31.377 -30.583 1.00 26.10 367 ALA A N 1
ATOM 2790 C CA . ALA A 1 367 ? -6.800 -32.644 -31.191 1.00 33.34 367 ALA A CA 1
ATOM 2791 C C . ALA A 1 367 ? -7.929 -32.458 -32.203 1.00 33.26 367 ALA A C 1
ATOM 2792 O O . ALA A 1 367 ? -7.962 -33.133 -33.235 1.00 115.58 367 ALA A O 1
ATOM 2794 N N . LYS B 1 3 ? 57.893 20.745 22.722 1.00 65.31 3 LYS B N 1
ATOM 2795 C CA . LYS B 1 3 ? 57.594 19.643 23.631 1.00 65.81 3 LYS B CA 1
ATOM 2796 C C . LYS B 1 3 ? 56.925 18.482 22.901 1.00 61.57 3 LYS B C 1
ATOM 2797 O O . LYS B 1 3 ? 55.747 18.200 23.133 1.00 64.11 3 LYS B O 1
ATOM 2799 N N . ALA B 1 4 ? 57.694 17.832 22.024 1.00 46.98 4 ALA B N 1
ATOM 2800 C CA . ALA B 1 4 ? 57.285 16.646 21.250 1.00 39.79 4 ALA B CA 1
ATOM 2801 C C . ALA B 1 4 ? 56.441 16.925 19.992 1.00 36.03 4 ALA B C 1
ATOM 2802 O O . ALA B 1 4 ? 56.932 16.799 18.869 1.00 33.11 4 ALA B O 1
ATOM 2804 N N . VAL B 1 5 ? 55.177 17.281 20.175 1.00 30.34 5 VAL B N 1
ATOM 2805 C CA . VAL B 1 5 ? 54.323 17.611 19.043 1.00 26.08 5 VAL B CA 1
ATOM 2806 C C . VAL B 1 5 ? 53.986 19.102 19.063 1.00 27.51 5 VAL B C 1
ATOM 2807 O O . VAL B 1 5 ? 53.548 19.624 20.091 1.00 29.34 5 VAL B O 1
ATOM 2811 N N . PRO B 1 6 ? 54.208 19.801 17.935 1.00 26.91 6 PRO B N 1
ATOM 2812 C CA . PRO B 1 6 ? 53.895 21.239 17.884 1.00 31.93 6 PRO B CA 1
ATOM 2813 C C . PRO B 1 6 ? 52.386 21.498 17.976 1.00 29.12 6 PRO B C 1
ATOM 2814 O O . PRO B 1 6 ? 51.605 20.645 17.548 1.00 26.43 6 PRO B O 1
ATOM 2818 N N . ASP B 1 7 ? 51.978 22.640 18.527 1.00 30.32 7 ASP B N 1
ATOM 2819 C CA . ASP B 1 7 ? 50.552 22.940 18.620 1.00 33.38 7 ASP B CA 1
ATOM 2820 C C . ASP B 1 7 ? 49.968 23.232 17.242 1.00 32.36 7 ASP B C 1
ATOM 2821 O O . ASP B 1 7 ? 48.766 23.078 17.011 1.00 29.59 7 ASP B O 1
ATOM 2826 N N . LYS B 1 8 ? 50.826 23.634 16.313 1.00 28.58 8 LYS B N 1
ATOM 2827 C CA . LYS B 1 8 ? 50.364 23.927 14.970 1.00 27.38 8 LYS B CA 1
ATOM 2828 C C . LYS B 1 8 ? 51.190 23.190 13.938 1.00 25.42 8 LYS B C 1
ATOM 2829 O O . LYS B 1 8 ? 52.391 22.980 14.115 1.00 26.36 8 LYS B O 1
ATOM 2835 N N . PHE B 1 9 ? 50.532 22.810 12.854 1.00 23.76 9 PHE B N 1
ATOM 2836 C CA . PHE B 1 9 ? 51.212 22.209 11.723 1.00 22.09 9 PHE B CA 1
ATOM 2837 C C . PHE B 1 9 ? 51.263 23.240 10.595 1.00 23.69 9 PHE B C 1
ATOM 2838 O O . PHE B 1 9 ? 50.554 24.248 10.644 1.00 24.27 9 PHE B O 1
ATOM 2846 N N . GLN B 1 10 ? 52.094 22.977 9.588 1.00 25.80 10 GLN B N 1
ATOM 2847 C CA . GLN B 1 10 ? 52.188 23.810 8.390 1.00 26.93 10 GLN B CA 1
ATOM 2848 C C . GLN B 1 10 ? 51.860 22.972 7.167 1.00 26.02 10 GLN B C 1
ATOM 2849 O O . GLN B 1 10 ? 52.267 21.818 7.077 1.00 22.61 10 GLN B O 1
ATOM 2855 N N . GLY B 1 11 ? 51.155 23.548 6.205 1.00 20.03 11 GLY B N 1
ATOM 2856 C CA . GLY B 1 11 ? 50.866 22.816 4.984 1.00 19.52 11 GLY B CA 1
ATOM 2857 C C . GLY B 1 11 ? 50.592 23.745 3.820 1.00 19.89 11 GLY B C 1
ATOM 2858 O O . GLY B 1 11 ? 50.381 24.938 4.022 1.00 23.01 11 GLY B O 1
ATOM 2859 N N . PHE B 1 12 ? 50.602 23.208 2.604 1.00 18.28 12 PHE B N 1
ATOM 2860 C CA . PHE B 1 12 ? 50.225 24.005 1.444 1.00 19.65 12 PHE B CA 1
ATOM 2861 C C . PHE B 1 12 ? 48.736 23.814 1.231 1.00 19.02 12 PHE B C 1
ATOM 2862 O O . PHE B 1 12 ? 48.275 22.715 0.900 1.00 17.66 12 PHE B O 1
ATOM 2870 N N . ALA B 1 13 ? 47.994 24.897 1.450 1.00 23.20 13 ALA B N 1
ATOM 2871 C CA . ALA B 1 13 ? 46.552 24.829 1.645 1.00 24.01 13 ALA B CA 1
ATOM 2872 C C . ALA B 1 13 ? 45.796 25.727 0.686 1.00 26.65 13 ALA B C 1
ATOM 2873 O O . ALA B 1 13 ? 46.340 26.709 0.170 1.00 23.22 13 ALA B O 1
ATOM 2875 N N . VAL B 1 14 ? 44.528 25.391 0.462 1.00 29.24 14 VAL B N 1
ATOM 2876 C CA . VAL B 1 14 ? 43.636 26.259 -0.307 1.00 23.98 14 VAL B CA 1
ATOM 2877 C C . VAL B 1 14 ? 42.334 26.527 0.447 1.00 29.20 14 VAL B C 1
ATOM 2878 O O . VAL B 1 14 ? 41.880 25.692 1.226 1.00 30.18 14 VAL B O 1
ATOM 2882 N N . SER B 1 15 ? 41.738 27.692 0.212 1.00 32.40 15 SER B N 1
ATOM 2883 C CA . SER B 1 15 ? 40.485 28.060 0.865 1.00 28.99 15 SER B CA 1
ATOM 2884 C C . SER B 1 15 ? 39.376 28.344 -0.161 1.00 40.55 15 SER B C 1
ATOM 2885 O O . SER B 1 15 ? 38.197 28.468 0.185 1.00 41.53 15 SER B O 1
ATOM 2888 N N . ASP B 1 16 ? 39.768 28.449 -1.425 1.00 30.29 16 ASP B N 1
ATOM 2889 C CA . ASP B 1 16 ? 38.836 28.727 -2.510 1.00 41.00 16 ASP B CA 1
ATOM 2890 C C . ASP B 1 16 ? 39.081 27.741 -3.653 1.00 30.42 16 ASP B C 1
ATOM 2891 O O . ASP B 1 16 ? 40.192 27.649 -4.175 1.00 29.28 16 ASP B O 1
ATOM 2896 N N . PRO B 1 17 ? 38.039 26.986 -4.039 1.00 32.02 17 PRO B N 1
ATOM 2897 C CA . PRO B 1 17 ? 38.185 26.018 -5.137 1.00 33.30 17 PRO B CA 1
ATOM 2898 C C . PRO B 1 17 ? 38.655 26.665 -6.448 1.00 33.10 17 PRO B C 1
ATOM 2899 O O . PRO B 1 17 ? 39.206 25.977 -7.308 1.00 31.50 17 PRO B O 1
ATOM 2903 N N . LYS B 1 18 ? 38.444 27.967 -6.602 1.00 32.56 18 LYS B N 1
ATOM 2904 C CA . LYS B 1 18 ? 38.942 28.668 -7.783 1.00 33.55 18 LYS B CA 1
ATOM 2905 C C . LYS B 1 18 ? 40.463 28.626 -7.816 1.00 31.87 18 LYS B C 1
ATOM 2906 O O . LYS B 1 18 ? 41.084 28.731 -8.873 1.00 32.02 18 LYS B O 1
ATOM 2912 N N . ASN B 1 19 ? 41.061 28.449 -6.647 1.00 32.27 19 ASN B N 1
ATOM 2913 C CA . ASN B 1 19 ? 42.511 28.380 -6.543 1.00 33.17 19 ASN B CA 1
ATOM 2914 C C . ASN B 1 19 ? 42.972 26.963 -6.253 1.00 33.06 19 ASN B C 1
ATOM 2915 O O . ASN B 1 19 ? 43.980 26.756 -5.568 1.00 31.87 19 ASN B O 1
ATOM 2920 N N . TRP B 1 20 ? 42.221 25.991 -6.767 1.00 26.24 20 TRP B N 1
ATOM 2921 C CA . TRP B 1 20 ? 42.499 24.578 -6.549 1.00 26.84 20 TRP B CA 1
ATOM 2922 C C . TRP B 1 20 ? 43.949 24.244 -6.879 1.00 22.90 20 TRP B C 1
ATOM 2923 O O . TRP B 1 20 ? 44.574 23.410 -6.214 1.00 23.71 20 TRP B O 1
ATOM 2934 N N . ASN B 1 21 ? 44.505 24.916 -7.884 1.00 23.81 21 ASN B N 1
ATOM 2935 C CA . ASN B 1 21 ? 45.826 24.536 -8.366 1.00 22.87 21 ASN B CA 1
ATOM 2936 C C . ASN B 1 21 ? 46.945 25.461 -7.904 1.00 23.20 21 ASN B C 1
ATOM 2937 O O . ASN B 1 21 ? 48.077 25.354 -8.387 1.00 26.52 21 ASN B O 1
ATOM 2942 N N . ARG B 1 22 ? 46.646 26.350 -6.961 1.00 23.99 22 ARG B N 1
ATOM 2943 C CA . ARG B 1 22 ? 47.676 27.231 -6.416 1.00 24.56 22 ARG B CA 1
ATOM 2944 C C . ARG B 1 22 ? 47.681 27.285 -4.894 1.00 24.13 22 ARG B C 1
ATOM 2945 O O . ARG B 1 22 ? 47.451 28.341 -4.315 1.00 26.60 22 ARG B O 1
ATOM 2953 N N . PRO B 1 23 ? 47.977 26.155 -4.235 1.00 26.04 23 PRO B N 1
ATOM 2954 C CA . PRO B 1 23 ? 47.997 26.113 -2.766 1.00 25.51 23 PRO B CA 1
ATOM 2955 C C . PRO B 1 23 ? 49.087 27.002 -2.183 1.00 27.95 23 PRO B C 1
ATOM 2956 O O . PRO B 1 23 ? 50.137 27.183 -2.808 1.00 27.06 23 PRO B O 1
ATOM 2960 N N . LYS B 1 24 ? 48.845 27.530 -0.987 1.00 23.70 24 LYS B N 1
ATOM 2961 C CA . LYS B 1 24 ? 49.789 28.434 -0.351 1.00 24.99 24 LYS B CA 1
ATOM 2962 C C . LYS B 1 24 ? 50.161 27.945 1.039 1.00 27.85 24 LYS B C 1
ATOM 2963 O O . LYS B 1 24 ? 49.326 27.361 1.743 1.00 24.23 24 LYS B O 1
ATOM 2967 N N . LEU B 1 25 ? 51.404 28.190 1.446 1.00 24.93 25 LEU B N 1
ATOM 2968 C CA . LEU B 1 25 ? 51.824 27.807 2.787 1.00 28.43 25 LEU B CA 1
ATOM 2969 C C . LEU B 1 25 ? 50.953 28.482 3.846 1.00 28.68 25 LEU B C 1
ATOM 2970 O O . LEU B 1 25 ? 50.664 29.673 3.754 1.00 27.91 25 LEU B O 1
ATOM 2975 N N . ALA B 1 26 ? 50.536 27.707 4.846 1.00 26.95 26 ALA B N 1
ATOM 2976 C CA . ALA B 1 26 ? 49.693 28.206 5.929 1.00 31.30 26 ALA B CA 1
ATOM 2977 C C . ALA B 1 26 ? 49.887 27.347 7.175 1.00 31.90 26 ALA B C 1
ATOM 2978 O O . ALA B 1 26 ? 50.266 26.182 7.072 1.00 28.49 26 ALA B O 1
ATOM 2980 N N . SER B 1 27 ? 49.609 27.919 8.339 1.00 34.97 27 SER B N 1
ATOM 2981 C CA . SER B 1 27 ? 49.684 27.189 9.596 1.00 36.42 27 SER B CA 1
ATOM 2982 C C . SER B 1 27 ? 48.281 26.943 10.147 1.00 32.58 27 SER B C 1
ATOM 2983 O O . SER B 1 27 ? 47.384 27.758 9.952 1.00 33.27 27 SER B O 1
ATOM 2986 N N . TYR B 1 28 ? 48.098 25.817 10.834 1.00 29.26 28 TYR B N 1
ATOM 2987 C CA . TYR B 1 28 ? 46.786 25.453 11.362 1.00 26.25 28 TYR B CA 1
ATOM 2988 C C . TYR B 1 28 ? 46.894 24.613 12.628 1.00 26.14 28 TYR B C 1
ATOM 2989 O O . TYR B 1 28 ? 47.838 23.853 12.793 1.00 25.09 28 TYR B O 1
ATOM 2998 N N . GLU B 1 29 ? 45.905 24.731 13.503 1.00 27.38 29 GLU B N 1
ATOM 2999 C CA . GLU B 1 29 ? 45.877 23.934 14.726 1.00 30.02 29 GLU B CA 1
ATOM 3000 C C . GLU B 1 29 ? 45.747 22.470 14.377 1.00 26.83 29 GLU B C 1
ATOM 3001 O O . GLU B 1 29 ? 44.989 22.111 13.472 1.00 26.92 29 GLU B O 1
ATOM 3007 N N . ARG B 1 30 ? 46.482 21.617 15.083 1.00 24.78 30 ARG B N 1
ATOM 3008 C CA . ARG B 1 30 ? 46.426 20.180 14.800 1.00 22.87 30 ARG B CA 1
ATOM 3009 C C . ARG B 1 30 ? 45.181 19.555 15.414 1.00 23.24 30 ARG B C 1
ATOM 3010 O O . ARG B 1 30 ? 44.522 20.156 16.255 1.00 25.05 30 ARG B O 1
ATOM 3018 N N . LYS B 1 31 ? 44.874 18.338 14.992 1.00 22.62 31 LYS B N 1
ATOM 3019 C CA . LYS B 1 31 ? 43.853 17.540 15.652 1.00 25.54 31 LYS B CA 1
ATOM 3020 C C . LYS B 1 31 ? 44.308 17.218 17.075 1.00 25.83 31 LYS B C 1
ATOM 3021 O O . LYS B 1 31 ? 45.511 17.182 17.360 1.00 22.94 31 LYS B O 1
ATOM 3027 N N . GLN B 1 32 ? 43.361 16.973 17.973 1.00 25.66 32 GLN B N 1
ATOM 3028 C CA . GLN B 1 32 ? 43.718 16.403 19.269 1.00 25.33 32 GLN B CA 1
ATOM 3029 C C . GLN B 1 32 ? 44.299 14.997 19.043 1.00 23.64 32 GLN B C 1
ATOM 3030 O O . GLN B 1 32 ? 43.971 14.332 18.061 1.00 24.30 32 GLN B O 1
ATOM 3036 N N . ILE B 1 33 ? 45.162 14.543 19.943 1.00 24.06 33 ILE B N 1
ATOM 3037 C CA . ILE B 1 33 ? 45.749 13.218 19.812 1.00 22.77 33 ILE B CA 1
ATOM 3038 C C . ILE B 1 33 ? 45.008 12.215 20.694 1.00 23.58 33 ILE B C 1
ATOM 3039 O O . ILE B 1 33 ? 45.037 12.298 21.922 1.00 25.29 33 ILE B O 1
ATOM 3044 N N . ASN B 1 34 ? 44.331 11.275 20.048 1.00 22.55 34 ASN B N 1
ATOM 3045 C CA . ASN B 1 34 ? 43.509 10.282 20.735 1.00 30.04 34 ASN B CA 1
ATOM 3046 C C . ASN B 1 34 ? 44.311 9.038 21.106 1.00 22.96 34 ASN B C 1
ATOM 3047 O O . ASN B 1 34 ? 45.389 8.820 20.558 1.00 21.70 34 ASN B O 1
ATOM 3052 N N . PRO B 1 35 ? 43.792 8.227 22.042 1.00 24.21 35 PRO B N 1
ATOM 3053 C CA . PRO B 1 35 ? 44.561 7.087 22.544 1.00 24.37 35 PRO B CA 1
ATOM 3054 C C . PRO B 1 35 ? 45.119 6.161 21.462 1.00 24.93 35 PRO B C 1
ATOM 3055 O O . PRO B 1 35 ? 46.206 5.612 21.650 1.00 22.07 35 PRO B O 1
ATOM 3059 N N . HIS B 1 36 ? 44.416 6.002 20.342 1.00 24.25 36 HIS B N 1
ATOM 3060 C CA . HIS B 1 36 ? 44.921 5.124 19.295 1.00 23.63 36 HIS B CA 1
ATOM 3061 C C . HIS B 1 36 ? 45.587 5.889 18.163 1.00 21.31 36 HIS B C 1
ATOM 3062 O O . HIS B 1 36 ? 45.983 5.287 17.172 1.00 18.94 36 HIS B O 1
ATOM 3069 N N . ASP B 1 37 ? 45.746 7.202 18.324 1.00 19.93 37 ASP B N 1
ATOM 3070 C CA . ASP B 1 37 ? 46.364 8.005 17.265 1.00 17.75 37 ASP B CA 1
ATOM 3071 C C . ASP B 1 37 ? 47.888 7.917 17.217 1.00 16.78 37 ASP B C 1
ATOM 3072 O O . ASP B 1 37 ? 48.552 7.691 18.222 1.00 17.72 37 ASP B O 1
ATOM 3077 N N . VAL B 1 38 ? 48.415 8.118 16.017 1.00 15.91 38 VAL B N 1
ATOM 3078 C CA . VAL B 1 38 ? 49.837 8.130 15.732 1.00 15.11 38 VAL B CA 1
ATOM 3079 C C . VAL B 1 38 ? 50.165 9.472 15.057 1.00 14.88 38 VAL B C 1
ATOM 3080 O O . VAL B 1 38 ? 49.480 9.888 14.116 1.00 14.22 38 VAL B O 1
ATOM 3084 N N . VAL B 1 39 ? 51.205 10.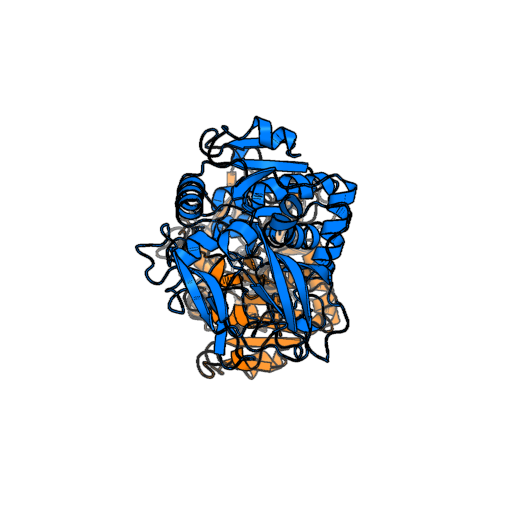138 15.557 1.00 18.73 39 VAL B N 1
ATOM 3085 C CA . VAL B 1 39 ? 51.691 11.401 15.026 1.00 15.83 39 VAL B CA 1
ATOM 3086 C C . VAL B 1 39 ? 53.022 11.215 14.302 1.00 16.39 39 VAL B C 1
ATOM 3087 O O . VAL B 1 39 ? 54.019 10.746 14.892 1.00 16.02 39 VAL B O 1
ATOM 3091 N N . LEU B 1 40 ? 52.999 11.634 13.032 1.00 14.62 40 LEU B N 1
ATOM 3092 C CA . LEU B 1 40 ? 54.108 11.577 12.088 1.00 15.64 40 LEU B CA 1
ATOM 3093 C C . LEU B 1 40 ? 54.704 12.951 11.803 1.00 14.73 40 LEU B C 1
ATOM 3094 O O . LEU B 1 40 ? 53.978 13.933 11.618 1.00 14.91 40 LEU B O 1
ATOM 3099 N N . LYS B 1 41 ? 56.028 13.012 11.736 1.00 20.48 41 LYS B N 1
ATOM 3100 C CA . LYS B 1 41 ? 56.687 14.105 11.036 1.00 21.79 41 LYS B CA 1
ATOM 3101 C C . LYS B 1 41 ? 56.873 13.667 9.588 1.00 20.19 41 LYS B C 1
ATOM 3102 O O . LYS B 1 41 ? 57.628 12.735 9.309 1.00 21.58 41 LYS B O 1
ATOM 3107 N N . ASN B 1 42 ? 56.176 14.314 8.663 1.00 14.11 42 ASN B N 1
ATOM 3108 C CA . ASN B 1 42 ? 56.100 13.791 7.296 1.00 12.97 42 ASN B CA 1
ATOM 3109 C C . ASN B 1 42 ? 57.390 13.902 6.497 1.00 15.74 42 ASN B C 1
ATOM 3110 O O . ASN B 1 42 ? 58.130 14.869 6.659 1.00 15.24 42 ASN B O 1
ATOM 3115 N N . GLU B 1 43 ? 57.646 12.922 5.624 1.00 16.05 43 GLU B N 1
ATOM 3116 C CA . GLU B 1 43 ? 58.873 12.923 4.803 1.00 17.67 43 GLU B CA 1
ATOM 3117 C C . GLU B 1 43 ? 58.554 13.167 3.325 1.00 16.56 43 GLU B C 1
ATOM 3118 O O . GLU B 1 43 ? 59.212 13.983 2.657 1.00 18.22 43 GLU B O 1
ATOM 3124 N N . VAL B 1 44 ? 57.548 12.450 2.824 1.00 15.55 44 VAL B N 1
ATOM 3125 C CA . VAL B 1 44 ? 57.119 12.569 1.433 1.00 16.42 44 VAL B CA 1
ATOM 3126 C C . VAL B 1 44 ? 55.592 12.480 1.354 1.00 19.45 44 VAL B C 1
ATOM 3127 O O . VAL B 1 44 ? 54.950 11.982 2.286 1.00 18.80 44 VAL B O 1
ATOM 3131 N N . CYS B 1 45 ? 55.012 12.964 0.255 1.00 15.12 45 CYS B N 1
ATOM 3132 C CA . CYS B 1 45 ? 53.594 12.723 -0.025 1.00 13.58 45 CYS B CA 1
ATOM 3133 C C . CYS B 1 45 ? 53.394 12.623 -1.538 1.00 14.54 45 CYS B C 1
ATOM 3134 O O . CYS B 1 45 ? 53.764 13.528 -2.291 1.00 15.02 45 CYS B O 1
ATOM 3137 N N . GLY B 1 46 ? 52.838 11.510 -1.992 1.00 14.23 46 GLY B N 1
ATOM 3138 C CA . GLY B 1 46 ? 52.462 11.380 -3.386 1.00 16.43 46 GLY B CA 1
ATOM 3139 C C . GLY B 1 46 ? 51.296 12.296 -3.726 1.00 14.11 46 GLY B C 1
ATOM 3140 O O . GLY B 1 46 ? 50.512 12.692 -2.848 1.00 15.16 46 GLY B O 1
ATOM 3141 N N . LEU B 1 47 ? 51.187 12.636 -5.001 1.00 14.10 47 LEU B N 1
ATOM 3142 C CA . LEU B 1 47 ? 50.090 13.451 -5.506 1.00 13.36 47 LEU B CA 1
ATOM 3143 C C . LEU B 1 47 ? 49.057 12.527 -6.145 1.00 13.18 47 LEU B C 1
ATOM 3144 O O . LEU B 1 47 ? 49.296 11.953 -7.199 1.00 16.10 47 LEU B O 1
ATOM 3149 N N . CYS B 1 48 ? 47.913 12.374 -5.493 1.00 19.02 48 CYS B N 1
ATOM 3150 C CA . CYS B 1 48 ? 46.858 11.487 -5.974 1.00 18.63 48 CYS B CA 1
ATOM 3151 C C . CYS B 1 48 ? 45.809 12.303 -6.736 1.00 15.85 48 CYS B C 1
ATOM 3152 O O . CYS B 1 48 ? 45.601 13.463 -6.438 1.00 14.77 48 CYS B O 1
ATOM 3155 N N . TYR B 1 49 ? 45.159 11.725 -7.737 1.00 13.99 49 TYR B N 1
ATOM 3156 C CA . TYR B 1 49 ? 44.227 12.523 -8.550 1.00 15.41 49 TYR B CA 1
ATOM 3157 C C . TYR B 1 49 ? 42.999 12.968 -7.751 1.00 16.60 49 TYR B C 1
ATOM 3158 O O . TYR B 1 49 ? 42.377 14.018 -8.012 1.00 17.34 49 TYR B O 1
ATOM 3167 N N . SER B 1 50 ? 42.668 12.185 -6.732 1.00 19.89 50 SER B N 1
ATOM 3168 C CA . SER B 1 50 ? 41.543 12.546 -5.890 1.00 22.71 50 SER B CA 1
ATOM 3169 C C . SER B 1 50 ? 41.859 13.840 -5.153 1.00 19.81 50 SER B C 1
ATOM 3170 O O . SER B 1 50 ? 40.949 14.533 -4.694 1.00 16.79 50 SER B O 1
ATOM 3173 N N . ASP B 1 51 ? 43.143 14.180 -5.046 1.00 14.78 51 ASP B N 1
ATOM 3174 C CA . ASP B 1 51 ? 43.512 15.484 -4.483 1.00 14.87 51 ASP B CA 1
ATOM 3175 C C . ASP B 1 51 ? 42.951 16.591 -5.363 1.00 17.74 51 ASP B C 1
ATOM 3176 O O . ASP B 1 51 ? 42.439 17.600 -4.876 1.00 20.38 51 ASP B O 1
ATOM 3181 N N . ILE B 1 52 ? 43.073 16.417 -6.673 1.00 16.80 52 ILE B N 1
ATOM 3182 C CA . ILE B 1 52 ? 42.545 17.406 -7.598 1.00 18.39 52 ILE B CA 1
ATOM 3183 C C . ILE B 1 52 ? 41.024 17.385 -7.572 1.00 19.80 52 ILE B C 1
ATOM 3184 O O . ILE B 1 52 ? 40.396 18.434 -7.606 1.00 21.17 52 ILE B O 1
ATOM 3189 N N . HIS B 1 53 ? 40.423 16.200 -7.509 1.00 19.72 53 HIS B N 1
ATOM 3190 C CA . HIS B 1 53 ? 38.956 16.152 -7.352 1.00 25.75 53 HIS B CA 1
ATOM 3191 C C . HIS B 1 53 ? 38.526 17.016 -6.165 1.00 21.58 53 HIS B C 1
ATOM 3192 O O . HIS B 1 53 ? 37.644 17.849 -6.295 1.00 23.31 53 HIS B O 1
ATOM 3199 N N . THR B 1 54 ? 39.165 16.810 -5.013 1.00 21.92 54 THR B N 1
ATOM 3200 C CA . THR B 1 54 ? 38.799 17.521 -3.778 1.00 26.07 54 THR B CA 1
ATOM 3201 C C . THR B 1 54 ? 39.078 19.024 -3.806 1.00 28.66 54 THR B C 1
ATOM 3202 O O . THR B 1 54 ? 38.214 19.835 -3.447 1.00 32.87 54 THR B O 1
ATOM 3206 N N . LEU B 1 55 ? 40.291 19.392 -4.203 1.00 20.26 55 LEU B N 1
ATOM 3207 C CA . LEU B 1 55 ? 40.680 20.797 -4.284 1.00 21.08 55 LEU B CA 1
ATOM 3208 C C . LEU B 1 55 ? 39.775 21.587 -5.224 1.00 24.41 55 LEU B C 1
ATOM 3209 O O . LEU B 1 55 ? 39.484 22.755 -4.977 1.00 24.88 55 LEU B O 1
ATOM 3214 N N . SER B 1 56 ? 39.322 20.953 -6.299 1.00 23.98 56 SER B N 1
ATOM 3215 C CA . SER B 1 56 ? 38.493 21.637 -7.287 1.00 25.72 56 SER B CA 1
ATOM 3216 C C . SER B 1 56 ? 37.031 21.695 -6.866 1.00 27.42 56 SER B C 1
ATOM 3217 O O . SER B 1 56 ? 36.222 22.334 -7.537 1.00 29.55 56 SER B O 1
ATOM 3220 N N . ALA B 1 57 ? 36.706 21.005 -5.773 1.00 26.67 57 ALA B N 1
ATOM 3221 C CA . ALA B 1 57 ? 35.343 20.934 -5.238 1.00 28.33 57 ALA B CA 1
ATOM 3222 C C . ALA B 1 57 ? 34.301 20.515 -6.267 1.00 30.17 57 ALA B C 1
ATOM 3223 O O . ALA B 1 57 ? 33.139 20.895 -6.167 1.00 32.38 57 ALA B O 1
ATOM 3225 N N . GLY B 1 58 ? 34.717 19.715 -7.244 1.00 42.57 58 GLY B N 1
ATOM 3226 C CA . GLY B 1 58 ? 33.847 19.338 -8.346 1.00 41.89 58 GLY B CA 1
ATOM 3227 C C . GLY B 1 58 ? 32.646 18.507 -7.941 1.00 45.88 58 GLY B C 1
ATOM 3228 O O . GLY B 1 58 ? 31.625 18.485 -8.637 1.00 49.73 58 GLY B O 1
ATOM 3229 N N . TRP B 1 59 ? 32.765 17.838 -6.801 1.00 52.79 59 TRP B N 1
ATOM 3230 C CA . TRP B 1 59 ? 31.750 16.899 -6.347 1.00 56.06 59 TRP B CA 1
ATOM 3231 C C . TRP B 1 59 ? 31.337 17.134 -4.885 1.00 53.98 59 TRP B C 1
ATOM 3232 O O . TRP B 1 59 ? 30.264 16.715 -4.456 1.00 58.39 59 TRP B O 1
ATOM 3243 N N . GLN B 1 60 ? 32.178 17.839 -4.138 1.00 39.95 60 GLN B N 1
ATOM 3244 C CA . GLN B 1 60 ? 31.863 18.195 -2.758 1.00 37.50 60 GLN B CA 1
ATOM 3245 C C . GLN B 1 60 ? 32.565 19.504 -2.410 1.00 32.38 60 GLN B C 1
ATOM 3246 O O . GLN B 1 60 ? 33.667 19.752 -2.878 1.00 29.43 60 GLN B O 1
ATOM 3252 N N . PRO B 1 61 ? 31.927 20.356 -1.599 1.00 35.37 61 PRO B N 1
ATOM 3253 C CA . PRO B 1 61 ? 32.559 21.649 -1.312 1.00 32.09 61 PRO B CA 1
ATOM 3254 C C . PRO B 1 61 ? 33.680 21.487 -0.300 1.00 33.35 61 PRO B C 1
ATOM 3255 O O . PRO B 1 61 ? 33.746 20.445 0.353 1.00 30.86 61 PRO B O 1
ATOM 3259 N N . LEU B 1 62 ? 34.554 22.481 -0.174 1.00 29.43 62 LEU B N 1
ATOM 3260 C CA . LEU B 1 62 ? 35.594 22.423 0.852 1.00 27.74 62 LEU B CA 1
ATOM 3261 C C . LEU B 1 62 ? 34.949 22.453 2.236 1.00 28.71 62 LEU B C 1
ATOM 3262 O O . LEU B 1 62 ? 34.035 23.234 2.486 1.00 30.93 62 LEU B O 1
ATOM 3267 N N . GLN B 1 63 ? 35.406 21.592 3.137 1.00 27.24 63 GLN B N 1
ATOM 3268 C CA . GLN B 1 63 ? 34.754 21.497 4.441 1.00 28.28 63 GLN B CA 1
ATOM 3269 C C . GLN B 1 63 ? 35.418 22.360 5.517 1.00 32.96 63 GLN B C 1
ATOM 3270 O O . GLN B 1 63 ? 34.951 22.407 6.651 1.00 29.63 63 GLN B O 1
ATOM 3276 N N . ARG B 1 64 ? 36.496 23.051 5.146 1.00 27.67 64 ARG B N 1
ATOM 3277 C CA . ARG B 1 64 ? 37.191 23.980 6.043 1.00 28.15 64 ARG B CA 1
ATOM 3278 C C . ARG B 1 64 ? 37.954 25.018 5.228 1.00 28.27 64 ARG B C 1
ATOM 3279 O O . ARG B 1 64 ? 38.134 24.856 4.020 1.00 27.53 64 ARG B O 1
ATOM 3287 N N . ASP B 1 65 ? 38.394 26.080 5.896 1.00 29.40 65 ASP B N 1
ATOM 3288 C CA . ASP B 1 65 ? 39.384 26.989 5.339 1.00 33.51 65 ASP B CA 1
ATOM 3289 C C . ASP B 1 65 ? 40.769 26.365 5.488 1.00 27.32 65 ASP B C 1
ATOM 3290 O O . ASP B 1 65 ? 40.977 25.489 6.344 1.00 26.29 65 ASP B O 1
ATOM 3295 N N . ASN B 1 66 ? 41.704 26.801 4.645 1.00 30.53 66 ASN B N 1
ATOM 3296 C CA . ASN B 1 66 ? 43.077 26.317 4.691 1.00 32.22 66 ASN B CA 1
ATOM 3297 C C . ASN B 1 66 ? 43.154 24.796 4.598 1.00 32.34 66 ASN B C 1
ATOM 3298 O O . ASN B 1 66 ? 43.862 24.155 5.375 1.00 32.18 66 ASN B O 1
ATOM 3303 N N . LEU B 1 67 ? 42.416 24.216 3.656 1.00 29.94 67 LEU B N 1
ATOM 3304 C CA . LEU B 1 67 ? 42.416 22.768 3.498 1.00 20.91 67 LEU B CA 1
ATOM 3305 C C . LEU B 1 67 ? 43.765 22.286 2.983 1.00 21.03 67 LEU B C 1
ATOM 3306 O O . LEU B 1 67 ? 44.280 22.809 2.004 1.00 20.46 67 LEU B O 1
ATOM 3311 N N . VAL B 1 68 ? 44.340 21.292 3.653 1.00 20.58 68 VAL B N 1
ATOM 3312 C CA . VAL B 1 68 ? 45.575 20.671 3.187 1.00 19.47 68 VAL B CA 1
ATOM 3313 C C . VAL B 1 68 ? 45.252 19.262 2.705 1.00 15.47 68 VAL B C 1
ATOM 3314 O O . VAL B 1 68 ? 44.818 18.421 3.488 1.00 17.98 68 VAL B O 1
ATOM 3318 N N . VAL B 1 69 ? 45.444 19.004 1.417 1.00 17.20 69 VAL B N 1
ATOM 3319 C CA . VAL B 1 69 ? 45.186 17.666 0.897 1.00 16.51 69 VAL B CA 1
ATOM 3320 C C . VAL B 1 69 ? 46.470 16.839 0.842 1.00 12.84 69 VAL B C 1
ATOM 3321 O O . VAL B 1 69 ? 47.453 17.183 1.492 1.00 12.73 69 VAL B O 1
ATOM 3325 N N . GLY B 1 70 ? 46.451 15.749 0.083 1.00 12.53 70 GLY B N 1
ATOM 3326 C CA . GLY B 1 70 ? 47.562 14.808 0.060 1.00 11.16 70 GLY B CA 1
ATOM 3327 C C . GLY B 1 70 ? 47.270 13.654 0.994 1.00 13.66 70 GLY B C 1
ATOM 3328 O O . GLY B 1 70 ? 47.040 13.859 2.183 1.00 10.84 70 GLY B O 1
ATOM 3329 N N . HIS B 1 71 ? 47.254 12.438 0.467 1.00 14.09 71 HIS B N 1
ATOM 3330 C CA . HIS B 1 71 ? 46.999 11.275 1.314 1.00 15.53 71 HIS B CA 1
ATOM 3331 C C . HIS B 1 71 ? 47.766 10.045 0.835 1.00 16.70 71 HIS B C 1
ATOM 3332 O O . HIS B 1 71 ? 47.241 8.937 0.831 1.00 12.95 71 HIS B O 1
ATOM 3339 N N . GLU B 1 72 ? 49.014 10.278 0.419 1.00 13.64 72 GLU B N 1
ATOM 3340 C CA . GLU B 1 72 ? 49.964 9.212 0.107 1.00 9.25 72 GLU B CA 1
ATOM 3341 C C . GLU B 1 72 ? 51.225 9.532 0.881 1.00 12.73 72 GLU B C 1
ATOM 3342 O O . GLU B 1 72 ? 52.265 9.857 0.297 1.00 13.57 72 GLU B O 1
ATOM 3348 N N . ILE B 1 73 ? 51.109 9.399 2.204 1.00 11.46 73 ILE B N 1
ATOM 3349 C CA . ILE B 1 73 ? 52.078 9.933 3.157 1.00 13.28 73 ILE B CA 1
ATOM 3350 C C . ILE B 1 73 ? 53.063 8.885 3.680 1.00 13.34 73 ILE B C 1
ATOM 3351 O O . ILE B 1 73 ? 52.672 7.785 4.058 1.00 12.61 73 ILE B O 1
ATOM 3356 N N . ILE B 1 74 ? 54.345 9.226 3.729 1.00 15.97 74 ILE B N 1
ATOM 3357 C CA . ILE B 1 74 ? 55.306 8.405 4.458 1.00 14.94 74 ILE B CA 1
ATOM 3358 C C . ILE B 1 74 ? 55.990 9.362 5.409 1.00 14.32 74 ILE B C 1
ATOM 3359 O O . ILE B 1 74 ? 56.368 10.462 5.018 1.00 15.22 74 ILE B O 1
ATOM 3364 N N . GLY B 1 75 ? 56.143 8.942 6.657 1.00 11.66 75 GLY B N 1
ATOM 3365 C CA . GLY B 1 75 ? 56.755 9.787 7.653 1.00 11.56 75 GLY B CA 1
ATOM 3366 C C . GLY B 1 75 ? 57.314 8.999 8.800 1.00 14.46 75 GLY B C 1
ATOM 3367 O O . GLY B 1 75 ? 57.322 7.764 8.794 1.00 16.27 75 GLY B O 1
ATOM 3368 N N . GLU B 1 76 ? 57.790 9.727 9.796 1.00 13.43 76 GLU B N 1
ATOM 3369 C CA . GLU B 1 76 ? 58.407 9.114 10.941 1.00 14.45 76 GLU B CA 1
ATOM 3370 C C . GLU B 1 76 ? 57.568 9.399 12.184 1.00 14.92 76 GLU B C 1
ATOM 3371 O O . GLU B 1 76 ? 57.162 10.541 12.433 1.00 15.32 76 GLU B O 1
ATOM 3377 N N . VAL B 1 77 ? 57.318 8.362 12.972 1.00 15.05 77 VAL B N 1
ATOM 3378 C CA . VAL B 1 77 ? 56.529 8.533 14.192 1.00 16.08 77 VAL B CA 1
ATOM 3379 C C . VAL B 1 77 ? 57.254 9.438 15.175 1.00 19.40 77 VAL B C 1
ATOM 3380 O O . VAL B 1 77 ? 58.415 9.193 15.528 1.00 25.06 77 VAL B O 1
ATOM 3384 N N . ILE B 1 78 ? 56.567 10.476 15.642 1.00 17.96 78 ILE B N 1
ATOM 3385 C CA . ILE B 1 78 ? 57.119 11.327 16.688 1.00 19.93 78 ILE B CA 1
ATOM 3386 C C . ILE B 1 78 ? 56.332 11.168 17.971 1.00 20.83 78 ILE B C 1
ATOM 3387 O O . ILE B 1 78 ? 56.814 11.543 19.035 1.00 22.72 78 ILE B O 1
ATOM 3392 N N . ALA B 1 79 ? 55.112 10.637 17.871 1.00 21.71 79 ALA B N 1
ATOM 3393 C CA . ALA B 1 79 ? 54.337 10.406 19.101 1.00 23.15 79 ALA B CA 1
ATOM 3394 C C . ALA B 1 79 ? 53.192 9.411 18.909 1.00 25.35 79 ALA B C 1
ATOM 3395 O O . ALA B 1 79 ? 52.707 9.249 17.797 1.00 23.49 79 ALA B O 1
ATOM 3397 N N . VAL B 1 80 ? 52.760 8.755 19.990 1.00 26.43 80 VAL B N 1
ATOM 3398 C CA . VAL B 1 80 ? 51.601 7.854 19.935 1.00 16.48 80 VAL B CA 1
ATOM 3399 C C . VAL B 1 80 ? 50.646 8.087 21.117 1.00 17.96 80 VAL B C 1
ATOM 3400 O O . VAL B 1 80 ? 51.091 8.451 22.217 1.00 19.67 80 VAL B O 1
ATOM 3404 N N . GLY B 1 81 ? 49.347 7.877 20.898 1.00 27.53 81 GLY B N 1
ATOM 3405 C CA . GLY B 1 81 ? 48.389 7.884 21.997 1.00 24.03 81 GLY B CA 1
ATOM 3406 C C . GLY B 1 81 ? 48.695 6.745 22.951 1.00 24.16 81 GLY B C 1
ATOM 3407 O O . GLY B 1 81 ? 49.436 5.832 22.586 1.00 23.64 81 GLY B O 1
ATOM 3408 N N . ASP B 1 82 ? 48.130 6.774 24.159 1.00 25.23 82 ASP B N 1
ATOM 3409 C CA . ASP B 1 82 ? 48.536 5.828 25.197 1.00 31.84 82 ASP B CA 1
ATOM 3410 C C . ASP B 1 82 ? 48.092 4.395 24.923 1.00 27.30 82 ASP B C 1
ATOM 3411 O O . ASP B 1 82 ? 48.517 3.476 25.616 1.00 28.71 82 ASP B O 1
ATOM 3416 N N . GLU B 1 83 ? 47.253 4.190 23.914 1.00 30.25 83 GLU B N 1
ATOM 3417 C CA . GLU B 1 83 ? 46.763 2.839 23.651 1.00 33.70 83 GLU B CA 1
ATOM 3418 C C . GLU B 1 83 ? 47.356 2.201 22.396 1.00 31.89 83 GLU B C 1
ATOM 3419 O O . GLU B 1 83 ? 47.020 1.067 22.065 1.00 31.41 83 GLU B O 1
ATOM 3425 N N . VAL B 1 84 ? 48.232 2.928 21.702 1.00 24.13 84 VAL B N 1
ATOM 3426 C CA . VAL B 1 84 ? 48.924 2.373 20.543 1.00 23.08 84 VAL B CA 1
ATOM 3427 C C . VAL B 1 84 ? 49.893 1.276 21.001 1.00 24.36 84 VAL B C 1
ATOM 3428 O O . VAL B 1 84 ? 50.518 1.403 22.055 1.00 25.59 84 VAL B O 1
ATOM 3432 N N . THR B 1 85 ? 49.999 0.192 20.232 1.00 24.26 85 THR B N 1
ATOM 3433 C CA . THR B 1 85 ? 50.890 -0.918 20.573 1.00 28.51 85 THR B CA 1
ATOM 3434 C C . THR B 1 85 ? 51.780 -1.308 19.393 1.00 26.01 85 THR B C 1
ATOM 3435 O O . THR B 1 85 ? 52.862 -1.871 19.572 1.00 27.48 85 THR B O 1
ATOM 3439 N N . GLU B 1 86 ? 51.323 -0.999 18.189 1.00 23.09 86 GLU B N 1
ATOM 3440 C CA . GLU B 1 86 ? 52.004 -1.460 16.992 1.00 25.20 86 GLU B CA 1
ATOM 3441 C C . GLU B 1 86 ? 53.151 -0.550 16.544 1.00 24.68 86 GLU B C 1
ATOM 3442 O O . GLU B 1 86 ? 54.032 -0.977 15.802 1.00 24.92 86 GLU B O 1
ATOM 3444 N N . PHE B 1 87 ? 53.159 0.696 17.000 1.00 24.21 87 PHE B N 1
ATOM 3445 C CA . PHE B 1 87 ? 54.179 1.627 16.535 1.00 23.21 87 PHE B CA 1
ATOM 3446 C C . PHE B 1 87 ? 54.902 2.328 17.666 1.00 26.11 87 PHE B C 1
ATOM 3447 O O . PHE B 1 87 ? 54.326 2.590 18.719 1.00 25.30 87 PHE B O 1
ATOM 3455 N N . LYS B 1 88 ? 56.180 2.619 17.437 1.00 23.50 88 LYS B N 1
ATOM 3456 C CA . LYS B 1 88 ? 57.017 3.280 18.433 1.00 22.95 88 LYS B CA 1
ATOM 3457 C C . LYS B 1 88 ? 57.666 4.480 17.777 1.00 23.17 88 LYS B C 1
ATOM 3458 O O . LYS B 1 88 ? 57.850 4.505 16.548 1.00 21.23 88 LYS B O 1
ATOM 3460 N N . VAL B 1 89 ? 58.014 5.465 18.595 1.00 25.71 89 VAL B N 1
ATOM 3461 C CA . VAL B 1 89 ? 58.663 6.674 18.114 1.00 26.01 89 VAL B CA 1
ATOM 3462 C C . VAL B 1 89 ? 59.904 6.310 17.309 1.00 25.01 89 VAL B C 1
ATOM 3463 O O . VAL B 1 89 ? 60.721 5.509 17.750 1.00 28.36 89 VAL B O 1
ATOM 3467 N N . GLY B 1 90 ? 60.031 6.870 16.115 1.00 21.86 90 GLY B N 1
ATOM 3468 C CA . GLY B 1 90 ? 61.181 6.565 15.286 1.00 24.33 90 GLY B CA 1
ATOM 3469 C C . GLY B 1 90 ? 60.823 5.619 14.162 1.00 23.41 90 GLY B C 1
ATOM 3470 O O . GLY B 1 90 ? 61.592 5.467 13.213 1.00 22.24 90 GLY B O 1
ATOM 3471 N N . ASP B 1 91 ? 59.653 4.989 14.265 1.00 20.74 91 ASP B N 1
ATOM 3472 C CA . ASP B 1 91 ? 59.184 4.054 13.252 1.00 21.38 91 ASP B CA 1
ATOM 3473 C C . ASP B 1 91 ? 58.847 4.801 11.977 1.00 20.96 91 ASP B C 1
ATOM 3474 O O . ASP B 1 91 ? 58.257 5.887 12.008 1.00 17.77 91 ASP B O 1
ATOM 3479 N N . ARG B 1 92 ? 59.221 4.209 10.851 1.00 18.37 92 ARG B N 1
ATOM 3480 C CA . ARG B 1 92 ? 58.927 4.801 9.557 1.00 20.39 92 ARG B CA 1
ATOM 3481 C C . ARG B 1 92 ? 57.637 4.163 9.039 1.00 17.21 92 ARG B C 1
ATOM 3482 O O . ARG B 1 92 ? 57.560 2.942 8.871 1.00 16.26 92 ARG B O 1
ATOM 3490 N N . VAL B 1 93 ? 56.610 4.987 8.852 1.00 14.95 93 VAL B N 1
ATOM 3491 C CA . VAL B 1 93 ? 55.242 4.506 8.609 1.00 14.04 93 VAL B CA 1
ATOM 3492 C C . VAL B 1 93 ? 54.550 5.277 7.507 1.00 12.96 93 VAL B C 1
ATOM 3493 O O . VAL B 1 93 ? 55.059 6.290 7.043 1.00 16.74 93 VAL B O 1
ATOM 3497 N N . GLY B 1 94 ? 53.390 4.797 7.068 1.00 13.45 94 GLY B N 1
ATOM 3498 C CA . GLY B 1 94 ? 52.639 5.474 6.026 1.00 11.39 94 GLY B CA 1
ATOM 3499 C C . GLY B 1 94 ? 51.157 5.659 6.323 1.00 11.01 94 GLY B C 1
ATOM 3500 O O . GLY B 1 94 ? 50.607 4.973 7.168 1.00 11.33 94 GLY B O 1
ATOM 3501 N N . ILE B 1 95 ? 50.524 6.608 5.639 1.00 12.47 95 ILE B N 1
ATOM 3502 C CA . ILE B 1 95 ? 49.093 6.836 5.767 1.00 11.35 95 ILE B CA 1
ATOM 3503 C C . ILE B 1 95 ? 48.515 6.976 4.374 1.00 13.93 95 ILE B C 1
ATOM 3504 O O . ILE B 1 95 ? 49.098 7.659 3.515 1.00 10.62 95 ILE B O 1
ATOM 3509 N N . GLY B 1 96 ? 47.380 6.314 4.147 1.00 13.60 96 GLY B N 1
ATOM 3510 C CA . GLY B 1 96 ? 46.655 6.434 2.892 1.00 11.90 96 GLY B CA 1
ATOM 3511 C C . GLY B 1 96 ? 45.470 7.379 3.017 1.00 13.32 96 GLY B C 1
ATOM 3512 O O . GLY B 1 96 ? 45.501 8.308 3.839 1.00 13.67 96 GLY B O 1
ATOM 3513 N N . ALA B 1 97 ? 44.413 7.120 2.241 1.00 12.96 97 ALA B N 1
ATOM 3514 C CA . ALA B 1 97 ? 43.279 8.052 2.093 1.00 10.13 97 ALA B CA 1
ATOM 3515 C C . ALA B 1 97 ? 42.210 8.047 3.190 1.00 10.90 97 ALA B C 1
ATOM 3516 O O . ALA B 1 97 ? 41.396 8.968 3.255 1.00 11.59 97 ALA B O 1
ATOM 3518 N N . ALA B 1 98 ? 42.181 7.010 4.027 1.00 13.92 98 ALA B N 1
ATOM 3519 C CA . ALA B 1 98 ? 41.334 7.030 5.214 1.00 16.74 98 ALA B CA 1
ATOM 3520 C C . ALA B 1 98 ? 42.243 7.166 6.437 1.00 17.71 98 ALA B C 1
ATOM 3521 O O . ALA B 1 98 ? 43.355 6.618 6.434 1.00 13.75 98 ALA B O 1
ATOM 3523 N N . SER B 1 99 ? 41.796 7.897 7.469 1.00 19.03 99 SER B N 1
ATOM 3524 C CA . SER B 1 99 ? 42.633 8.113 8.666 1.00 18.17 99 SER B CA 1
ATOM 3525 C C . SER B 1 99 ? 42.029 7.596 9.990 1.00 18.41 99 SER B C 1
ATOM 3526 O O . SER B 1 99 ? 42.752 7.433 10.990 1.00 18.34 99 SER B O 1
ATOM 3529 N N . SER B 1 100 ? 40.721 7.362 10.018 1.00 18.77 100 SER B N 1
ATOM 3530 C CA . SER B 1 100 ? 40.109 6.763 11.210 1.00 21.06 100 SER B CA 1
ATOM 3531 C C . SER B 1 100 ? 38.744 6.142 10.954 1.00 24.02 100 SER B C 1
ATOM 3532 O O . SER B 1 100 ? 38.149 6.320 9.887 1.00 23.84 100 SER B O 1
ATOM 3535 N N . SER B 1 101 ? 38.253 5.408 11.949 1.00 18.23 101 SER B N 1
ATOM 3536 C CA . SER B 1 101 ? 37.001 4.668 11.818 1.00 19.34 101 SER B CA 1
ATOM 3537 C C . SER B 1 101 ? 36.420 4.476 13.212 1.00 21.13 101 SER B C 1
ATOM 3538 O O . SER B 1 101 ? 37.072 4.815 14.197 1.00 21.31 101 SER B O 1
ATOM 3541 N N . CYS B 1 102 ? 35.220 3.913 13.318 1.00 22.60 102 CYS B N 1
ATOM 3542 C CA . CYS B 1 102 ? 34.512 3.908 14.606 1.00 24.63 102 CYS B CA 1
ATOM 3543 C C . CYS B 1 102 ? 35.022 2.899 15.644 1.00 25.40 102 CYS B C 1
ATOM 3544 O O . CYS B 1 102 ? 34.788 3.070 16.840 1.00 26.88 102 CYS B O 1
ATOM 3547 N N . ARG B 1 103 ? 35.691 1.845 15.183 1.00 24.60 103 ARG B N 1
ATOM 3548 C CA . ARG B 1 103 ? 36.182 0.771 16.067 1.00 26.56 103 ARG B CA 1
ATOM 3549 C C . ARG B 1 103 ? 35.072 0.006 16.792 1.00 30.75 103 ARG B C 1
ATOM 3550 O O . ARG B 1 103 ? 35.336 -0.739 17.744 1.00 33.94 103 ARG B O 1
ATOM 3558 N N . SER B 1 104 ? 33.828 0.187 16.361 1.00 28.82 104 SER B N 1
ATOM 3559 C CA . SER B 1 104 ? 32.715 -0.508 17.019 1.00 31.40 104 SER B CA 1
ATOM 3560 C C . SER B 1 104 ? 31.586 -0.887 16.070 1.00 32.02 104 SER B C 1
ATOM 3561 O O . SER B 1 104 ? 30.394 -0.743 16.388 1.00 34.82 104 SER B O 1
ATOM 3564 N N . CYS B 1 105 ? 31.970 -1.388 14.899 1.00 31.25 105 CYS B N 1
ATOM 3565 C CA . CYS B 1 105 ? 31.010 -1.960 13.968 1.00 31.08 105 CYS B CA 1
ATOM 3566 C C . CYS B 1 105 ? 31.635 -3.215 13.369 1.00 30.41 105 CYS B C 1
ATOM 3567 O O . CYS B 1 105 ? 32.847 -3.423 13.489 1.00 29.13 105 CYS B O 1
ATOM 3570 N N . GLN B 1 106 ? 30.812 -4.043 12.732 1.00 31.43 106 GLN B N 1
ATOM 3571 C CA . GLN B 1 106 ? 31.299 -5.288 12.154 1.00 33.58 106 GLN B CA 1
ATOM 3572 C C . GLN B 1 106 ? 32.385 -5.026 11.130 1.00 31.97 106 GLN B C 1
ATOM 3573 O O . GLN B 1 106 ? 33.368 -5.773 11.061 1.00 31.17 106 GLN B O 1
ATOM 3575 N N . ARG B 1 107 ? 32.217 -3.956 10.350 1.00 26.98 107 ARG B N 1
ATOM 3576 C CA . ARG B 1 107 ? 33.166 -3.624 9.293 1.00 26.36 107 ARG B CA 1
ATOM 3577 C C . ARG B 1 107 ? 34.545 -3.339 9.852 1.00 23.36 107 ARG B C 1
ATOM 3578 O O . ARG B 1 107 ? 35.545 -3.821 9.320 1.00 23.87 107 ARG B O 1
ATOM 3586 N N . CYS B 1 108 ? 34.597 -2.548 10.916 1.00 29.16 108 CYS B N 1
ATOM 3587 C CA . CYS B 1 108 ? 35.854 -2.291 11.594 1.00 28.48 108 CYS B CA 1
ATOM 3588 C C . CYS B 1 108 ? 36.417 -3.572 12.184 1.00 32.18 108 CYS B C 1
ATOM 3589 O O . CYS B 1 108 ? 37.629 -3.766 12.225 1.00 32.50 108 CYS B O 1
ATOM 3592 N N . ASP B 1 109 ? 35.523 -4.449 12.621 1.00 35.93 109 ASP B N 1
ATOM 3593 C CA . ASP B 1 109 ? 35.906 -5.733 13.201 1.00 37.71 109 ASP B CA 1
ATOM 3594 C C . ASP B 1 109 ? 36.404 -6.768 12.190 1.00 33.12 109 ASP B C 1
ATOM 3595 O O . ASP B 1 109 ? 37.024 -7.748 12.580 1.00 30.85 109 ASP B O 1
ATOM 3600 N N . SER B 1 110 ? 36.153 -6.556 10.900 1.00 28.36 110 SER B N 1
ATOM 3601 C CA . SER B 1 110 ? 36.392 -7.631 9.933 1.00 29.11 110 SER B CA 1
ATOM 3602 C C . SER B 1 110 ? 37.050 -7.229 8.614 1.00 29.17 110 SER B C 1
ATOM 3603 O O . SER B 1 110 ? 36.522 -7.534 7.538 1.00 26.49 110 SER B O 1
ATOM 3605 N N . ASP B 1 111 ? 38.207 -6.570 8.697 1.00 21.51 111 ASP B N 1
ATOM 3606 C CA . ASP B 1 111 ? 38.962 -6.171 7.510 1.00 24.31 111 ASP B CA 1
ATOM 3607 C C . ASP B 1 111 ? 38.199 -5.284 6.534 1.00 21.82 111 ASP B C 1
ATOM 3608 O O . ASP B 1 111 ? 38.523 -5.253 5.348 1.00 19.19 111 ASP B O 1
ATOM 3613 N N . ASN B 1 112 ? 37.187 -4.566 7.010 1.00 19.21 112 ASN B N 1
ATOM 3614 C CA . ASN B 1 112 ? 36.529 -3.581 6.143 1.00 18.42 112 ASN B CA 1
ATOM 3615 C C . ASN B 1 112 ? 36.424 -2.186 6.787 1.00 23.33 112 ASN B C 1
ATOM 3616 O O . ASN B 1 112 ? 35.463 -1.449 6.547 1.00 18.57 112 ASN B O 1
ATOM 3621 N N . GLU B 1 113 ? 37.429 -1.821 7.584 1.00 17.78 113 GLU B N 1
ATOM 3622 C CA . GLU B 1 113 ? 37.423 -0.543 8.286 1.00 17.71 113 GLU B CA 1
ATOM 3623 C C . GLU B 1 113 ? 37.369 0.645 7.327 1.00 16.56 113 GLU B C 1
ATOM 3624 O O . GLU B 1 113 ? 36.974 1.745 7.712 1.00 23.89 113 GLU B O 1
ATOM 3630 N N . GLN B 1 114 ? 37.778 0.426 6.086 1.00 15.44 114 GLN B N 1
ATOM 3631 C CA . GLN B 1 114 ? 37.811 1.496 5.098 1.00 14.49 114 GLN B CA 1
ATOM 3632 C C . GLN B 1 114 ? 36.387 1.812 4.653 1.00 15.86 114 GLN B C 1
ATOM 3633 O O . GLN B 1 114 ? 36.119 2.863 4.072 1.00 15.14 114 GLN B O 1
ATOM 3639 N N . TYR B 1 115 ? 35.469 0.910 4.967 1.00 16.63 115 TYR B N 1
ATOM 3640 C CA . TYR B 1 115 ? 34.058 1.117 4.645 1.00 22.91 115 TYR B CA 1
ATOM 3641 C C . TYR B 1 115 ? 33.249 1.494 5.865 1.00 22.09 115 TYR B C 1
ATOM 3642 O O . TYR B 1 115 ? 32.020 1.555 5.788 1.00 21.85 115 TYR B O 1
ATOM 3651 N N . CYS B 1 116 ? 33.917 1.722 6.997 1.00 19.43 116 CYS B N 1
ATOM 3652 C CA . CYS B 1 116 ? 33.195 2.149 8.198 1.00 21.05 116 CYS B CA 1
ATOM 3653 C C . CYS B 1 116 ? 32.281 3.333 7.877 1.00 21.75 116 CYS B C 1
ATOM 3654 O O . CYS B 1 116 ? 32.700 4.285 7.219 1.00 20.68 116 CYS B O 1
ATOM 3657 N N . LYS B 1 117 ? 31.031 3.256 8.320 1.00 23.76 117 LYS B N 1
ATOM 3658 C CA . LYS B 1 117 ? 30.040 4.278 7.995 1.00 27.43 117 LYS B CA 1
ATOM 3659 C C . LYS B 1 117 ? 30.349 5.625 8.649 1.00 26.75 117 LYS B C 1
ATOM 3660 O O . LYS B 1 117 ? 29.933 6.674 8.144 1.00 29.05 117 LYS B O 1
ATOM 3664 N N . GLN B 1 118 ? 31.056 5.595 9.776 1.00 24.68 118 GLN B N 1
ATOM 3665 C CA . GLN B 1 118 ? 31.468 6.823 10.458 1.00 24.67 118 GLN B CA 1
ATOM 3666 C C . GLN B 1 118 ? 32.953 7.093 10.266 1.00 30.14 118 GLN B C 1
ATOM 3667 O O . GLN B 1 118 ? 33.572 7.764 11.096 1.00 31.78 118 GLN B O 1
ATOM 3673 N N . GLY B 1 119 ? 33.527 6.555 9.196 1.00 29.52 119 GLY B N 1
ATOM 3674 C CA . GLY B 1 119 ? 34.941 6.733 8.925 1.00 25.29 119 GLY B CA 1
ATOM 3675 C C . GLY B 1 119 ? 35.283 8.160 8.524 1.00 24.31 119 GLY B C 1
ATOM 3676 O O . GLY B 1 119 ? 34.430 8.909 8.069 1.00 26.88 119 GLY B O 1
ATOM 3677 N N . ALA B 1 120 ? 36.543 8.539 8.694 1.00 20.11 120 ALA B N 1
ATOM 3678 C CA . ALA B 1 120 ? 36.972 9.883 8.335 1.00 21.75 120 ALA B CA 1
ATOM 3679 C C . ALA B 1 120 ? 38.088 9.812 7.305 1.00 23.85 120 ALA B C 1
ATOM 3680 O O . ALA B 1 120 ? 39.084 9.130 7.522 1.00 24.24 120 ALA B O 1
ATOM 3682 N N . ALA B 1 121 ? 37.920 10.510 6.187 1.00 23.87 121 ALA B N 1
ATOM 3683 C CA . ALA B 1 121 ? 38.971 10.560 5.178 1.00 20.33 121 ALA B CA 1
ATOM 3684 C C . ALA B 1 121 ? 40.188 11.303 5.712 1.00 17.75 121 ALA B C 1
ATOM 3685 O O . ALA B 1 121 ? 40.087 12.119 6.632 1.00 19.15 121 ALA B O 1
ATOM 3687 N N . THR B 1 122 ? 41.345 11.014 5.136 1.00 13.17 122 THR B N 1
ATOM 3688 C CA . THR B 1 122 ? 42.590 11.643 5.579 1.00 12.77 122 THR B CA 1
ATOM 3689 C C . THR B 1 122 ? 42.564 13.174 5.472 1.00 15.19 122 THR B C 1
ATOM 3690 O O . THR B 1 122 ? 43.231 13.882 6.245 1.00 14.15 122 THR B O 1
ATOM 3694 N N . TYR B 1 123 ? 41.779 13.695 4.539 1.00 15.54 123 TYR B N 1
ATOM 3695 C CA . TYR B 1 123 ? 41.581 15.137 4.500 1.00 18.90 123 TYR B CA 1
ATOM 3696 C C . TYR B 1 123 ? 40.138 15.503 4.170 1.00 17.13 123 TYR B C 1
ATOM 3697 O O . TYR B 1 123 ? 39.390 14.677 3.657 1.00 17.97 123 TYR B O 1
ATOM 3706 N N . ASN B 1 124 ? 39.756 16.732 4.492 1.00 20.83 124 ASN B N 1
ATOM 3707 C CA . ASN B 1 124 ? 38.438 17.262 4.155 1.00 21.48 124 ASN B CA 1
ATOM 3708 C C . ASN B 1 124 ? 37.229 16.501 4.717 1.00 25.33 124 ASN B C 1
ATOM 3709 O O . ASN B 1 124 ? 36.154 16.495 4.107 1.00 22.21 124 ASN B O 1
ATOM 3714 N N . SER B 1 125 ? 37.388 15.903 5.893 1.00 24.59 125 SER B N 1
ATOM 3715 C CA . SER B 1 125 ? 36.356 15.048 6.475 1.00 24.61 125 SER B CA 1
ATOM 3716 C C . SER B 1 125 ? 36.176 15.430 7.939 1.00 22.65 125 SER B C 1
ATOM 3717 O O . SER B 1 125 ? 37.160 15.655 8.625 1.00 21.34 125 SER B O 1
ATOM 3720 N N . LYS B 1 126 ? 34.937 15.536 8.414 1.00 22.44 126 LYS B N 1
ATOM 3721 C CA . LYS B 1 126 ? 34.712 15.814 9.839 1.00 28.22 126 LYS B CA 1
ATOM 3722 C C . LYS B 1 126 ? 34.907 14.537 10.639 1.00 28.12 126 LYS B C 1
ATOM 3723 O O . LYS B 1 126 ? 34.295 13.499 10.338 1.00 23.01 126 LYS B O 1
ATOM 3729 N N . ASP B 1 127 ? 35.802 14.600 11.623 1.00 27.80 127 ASP B N 1
ATOM 3730 C CA . ASP B 1 127 ? 36.114 13.434 12.439 1.00 27.98 127 ASP B CA 1
ATOM 3731 C C . ASP B 1 127 ? 35.276 13.489 13.706 1.00 30.20 127 ASP B C 1
ATOM 3732 O O . ASP B 1 127 ? 35.586 14.244 14.631 1.00 28.10 127 ASP B O 1
ATOM 3737 N N . VAL B 1 128 ? 34.218 12.681 13.746 1.00 29.57 128 VAL B N 1
ATOM 3738 C CA . VAL B 1 128 ? 33.276 12.712 14.864 1.00 35.55 128 VAL B CA 1
ATOM 3739 C C . VAL B 1 128 ? 33.945 12.287 16.175 1.00 35.92 128 VAL B C 1
ATOM 3740 O O . VAL B 1 128 ? 33.413 12.525 17.261 1.00 35.46 128 VAL B O 1
ATOM 3744 N N . ARG B 1 129 ? 35.123 11.676 16.073 1.00 32.34 129 ARG B N 1
ATOM 3745 C CA . ARG B 1 129 ? 35.868 11.250 17.256 1.00 31.78 129 ARG B CA 1
ATOM 3746 C C . ARG B 1 129 ? 36.782 12.356 17.787 1.00 28.33 129 ARG B C 1
ATOM 3747 O O . ARG B 1 129 ? 37.271 12.291 18.920 1.00 26.40 129 ARG B O 1
ATOM 3755 N N . SER B 1 130 ? 36.991 13.391 16.981 1.00 27.67 130 SER B N 1
ATOM 3756 C CA . SER B 1 130 ? 37.927 14.451 17.355 1.00 27.24 130 SER B CA 1
ATOM 3757 C C . SER B 1 130 ? 37.283 15.830 17.383 1.00 31.65 130 SER B C 1
ATOM 3758 O O . SER B 1 130 ? 37.874 16.799 16.899 1.00 29.34 130 SER B O 1
ATOM 3761 N N . ASN B 1 131 ? 36.087 15.912 17.967 1.00 40.71 131 ASN B N 1
ATOM 3762 C CA . ASN B 1 131 ? 35.309 17.152 18.013 1.00 42.22 131 ASN B CA 1
ATOM 3763 C C . ASN B 1 131 ? 35.129 17.774 16.631 1.00 39.41 131 ASN B C 1
ATOM 3764 O O . ASN B 1 131 ? 35.324 18.980 16.448 1.00 39.22 131 ASN B O 1
ATOM 3769 N N . ASN B 1 132 ? 34.784 16.933 15.660 1.00 36.02 132 ASN B N 1
ATOM 3770 C CA . ASN B 1 132 ? 34.418 17.395 14.325 1.00 39.23 132 ASN B CA 1
ATOM 3771 C C . ASN B 1 132 ? 35.504 18.194 13.618 1.00 36.25 132 ASN B C 1
ATOM 3772 O O . ASN B 1 132 ? 35.212 18.998 12.738 1.00 39.65 132 ASN B O 1
ATOM 3777 N N . TYR B 1 133 ? 36.750 17.979 14.020 1.00 29.48 133 TYR B N 1
ATOM 3778 C CA . TYR B 1 133 ? 37.889 18.534 13.311 1.00 28.05 133 TYR B CA 1
ATOM 3779 C C . TYR B 1 133 ? 37.778 18.074 11.864 1.00 26.87 133 TYR B C 1
ATOM 3780 O O . TYR B 1 133 ? 37.525 16.892 11.596 1.00 30.65 133 TYR B O 1
ATOM 3789 N N . VAL B 1 134 ? 37.920 19.015 10.934 1.00 23.18 134 VAL B N 1
ATOM 3790 C CA . VAL B 1 134 ? 37.976 18.686 9.510 1.00 23.16 134 VAL B CA 1
ATOM 3791 C C . VAL B 1 134 ? 39.403 18.281 9.166 1.00 20.49 134 VAL B C 1
ATOM 3792 O O . VAL B 1 134 ? 40.326 19.085 9.292 1.00 20.53 134 VAL B O 1
ATOM 3796 N N . THR B 1 135 ? 39.590 17.029 8.757 1.00 22.47 135 THR B N 1
ATOM 3797 C CA . THR B 1 135 ? 40.926 16.465 8.641 1.00 22.21 135 THR B CA 1
ATOM 3798 C C . THR B 1 135 ? 41.817 17.142 7.612 1.00 17.30 135 THR B C 1
ATOM 3799 O O . THR B 1 135 ? 41.344 17.646 6.593 1.00 17.72 135 THR B O 1
ATOM 3803 N N . GLN B 1 136 ? 43.110 17.151 7.920 1.00 16.69 136 GLN B N 1
ATOM 3804 C CA . GLN B 1 136 ? 44.131 17.784 7.102 1.00 17.21 136 GLN B CA 1
ATOM 3805 C C . GLN B 1 136 ? 45.117 16.743 6.610 1.00 15.64 136 GLN B C 1
ATOM 3806 O O . GLN B 1 136 ? 45.512 15.863 7.372 1.00 15.94 136 GLN B O 1
ATOM 3812 N N . GLY B 1 137 ? 45.568 16.889 5.367 1.00 14.91 137 GLY B N 1
ATOM 3813 C CA . GLY B 1 137 ? 46.347 15.854 4.706 1.00 18.43 137 GLY B CA 1
ATOM 3814 C C . GLY B 1 137 ? 47.863 15.946 4.820 1.00 18.02 137 GLY B C 1
ATOM 3815 O O . GLY B 1 137 ? 48.396 16.509 5.782 1.00 14.26 137 GLY B O 1
ATOM 3816 N N . GLY B 1 138 ? 48.551 15.402 3.815 1.00 14.04 138 GLY B N 1
ATOM 3817 C CA . GLY B 1 138 ? 49.991 15.229 3.851 1.00 13.11 138 GLY B CA 1
ATOM 3818 C C . GLY B 1 138 ? 50.860 16.191 3.063 1.00 15.01 138 GLY B C 1
ATOM 3819 O O . GLY B 1 138 ? 52.079 15.980 3.001 1.00 15.66 138 GLY B O 1
ATOM 3820 N N . TYR B 1 139 ? 50.287 17.233 2.458 1.00 14.86 139 TYR B N 1
ATOM 3821 C CA . TYR B 1 139 ? 51.134 18.312 1.923 1.00 17.40 139 TYR B CA 1
ATOM 3822 C C . TYR B 1 139 ? 51.565 19.180 3.085 1.00 16.65 139 TYR B C 1
ATOM 3823 O O . TYR B 1 139 ? 51.379 20.405 3.071 1.00 17.87 139 TYR B O 1
ATOM 3832 N N . SER B 1 140 ? 52.175 18.558 4.089 1.00 16.23 140 SER B N 1
ATOM 3833 C CA . SER B 1 140 ? 52.270 19.190 5.389 1.00 16.90 140 SER B CA 1
ATOM 3834 C C . SER B 1 140 ? 53.454 18.706 6.213 1.00 21.55 140 SER B C 1
ATOM 3835 O O . SER B 1 140 ? 54.075 17.694 5.899 1.00 20.52 140 SER B O 1
ATOM 3838 N N . SER B 1 141 ? 53.732 19.405 7.303 1.00 22.68 141 SER B N 1
ATOM 3839 C CA . SER B 1 141 ? 54.864 19.044 8.131 1.00 21.27 141 SER B CA 1
ATOM 3840 C C . SER B 1 141 ? 54.570 17.813 8.983 1.00 17.15 141 SER B C 1
ATOM 3841 O O . SER B 1 141 ? 55.466 17.020 9.265 1.00 17.10 141 SER B O 1
ATOM 3844 N N . HIS B 1 142 ? 53.318 17.653 9.404 1.00 16.66 142 HIS B N 1
ATOM 3845 C CA . HIS B 1 142 ? 52.950 16.538 10.283 1.00 16.07 142 HIS B CA 1
ATOM 3846 C C . HIS B 1 142 ? 51.584 15.957 9.945 1.00 17.80 142 HIS B C 1
ATOM 3847 O O . HIS B 1 142 ? 50.743 16.630 9.336 1.00 16.54 142 HIS B O 1
ATOM 3854 N N . SER B 1 143 ? 51.355 14.715 10.375 1.00 17.15 143 SER B N 1
ATOM 3855 C CA . SER B 1 143 ? 50.071 14.055 10.141 1.00 14.37 143 SER B CA 1
ATOM 3856 C C . SER B 1 143 ? 49.671 13.251 11.370 1.00 15.15 143 SER B C 1
ATOM 3857 O O . SER B 1 143 ? 50.523 12.803 12.128 1.00 14.62 143 SER B O 1
ATOM 3860 N N . ILE B 1 144 ? 48.372 13.114 11.596 1.00 14.40 144 ILE B N 1
ATOM 3861 C CA . ILE B 1 144 ? 47.888 12.318 12.721 1.00 16.91 144 ILE B CA 1
ATOM 3862 C C . ILE B 1 144 ? 46.848 11.363 12.184 1.00 16.27 144 ILE B C 1
ATOM 3863 O O . ILE B 1 144 ? 45.938 11.789 11.462 1.00 14.26 144 ILE B O 1
ATOM 3868 N N . ALA B 1 145 ? 46.994 10.071 12.494 1.00 15.65 145 ALA B N 1
ATOM 3869 C CA . ALA B 1 145 ? 45.994 9.075 12.072 1.00 14.09 145 ALA B CA 1
ATOM 3870 C C . ALA B 1 145 ? 45.800 7.971 13.089 1.00 14.80 145 ALA B C 1
ATOM 3871 O O . ALA B 1 145 ? 46.677 7.712 13.881 1.00 15.20 145 ALA B O 1
ATOM 3873 N N . ASP B 1 146 ? 44.649 7.309 13.044 1.00 15.12 146 ASP B N 1
ATOM 3874 C CA . ASP B 1 146 ? 44.365 6.164 13.903 1.00 17.02 146 ASP B CA 1
ATOM 3875 C C . ASP B 1 146 ? 45.269 4.980 13.526 1.00 21.63 146 ASP B C 1
ATOM 3876 O O . ASP B 1 146 ? 45.557 4.776 12.341 1.00 18.48 146 ASP B O 1
ATOM 3881 N N . GLU B 1 147 ? 45.711 4.223 14.536 1.00 16.58 147 GLU B N 1
ATOM 3882 C CA . GLU B 1 147 ? 46.641 3.085 14.386 1.00 16.67 147 GLU B CA 1
ATOM 3883 C C . GLU B 1 147 ? 46.242 2.097 13.278 1.00 19.50 147 GLU B C 1
ATOM 3884 O O . GLU B 1 147 ? 47.093 1.524 12.596 1.00 15.76 147 GLU B O 1
ATOM 3890 N N . LYS B 1 148 ? 44.943 1.923 13.092 1.00 19.16 148 LYS B N 1
ATOM 3891 C CA . LYS B 1 148 ? 44.435 0.946 12.134 1.00 21.94 148 LYS B CA 1
ATOM 3892 C C . LYS B 1 148 ? 44.586 1.459 10.715 1.00 16.55 148 LYS B C 1
ATOM 3893 O O . LYS B 1 148 ? 44.451 0.701 9.740 1.00 17.35 148 LYS B O 1
ATOM 3899 N N . PHE B 1 149 ? 44.897 2.745 10.591 1.00 14.07 149 PHE B N 1
ATOM 3900 C CA . PHE B 1 149 ? 45.090 3.352 9.278 1.00 14.66 149 PHE B CA 1
ATOM 3901 C C . PHE B 1 149 ? 46.520 3.819 9.022 1.00 13.80 149 PHE B C 1
ATOM 3902 O O . PHE B 1 149 ? 46.783 4.548 8.048 1.00 11.63 149 PHE B O 1
ATOM 3910 N N . VAL B 1 150 ? 47.424 3.391 9.900 1.00 12.99 150 VAL B N 1
ATOM 3911 C CA . VAL B 1 150 ? 48.858 3.656 9.799 1.00 16.41 150 VAL B CA 1
ATOM 3912 C C . VAL B 1 150 ? 49.559 2.344 9.465 1.00 15.28 150 VAL B C 1
ATOM 3913 O O . VAL B 1 150 ? 49.291 1.323 10.093 1.00 17.18 150 VAL B O 1
ATOM 3917 N N . PHE B 1 151 ? 50.439 2.358 8.469 1.00 15.59 151 PHE B N 1
ATOM 3918 C CA . PHE B 1 151 ? 51.030 1.108 7.996 1.00 16.90 151 PHE B CA 1
ATOM 3919 C C . PHE B 1 151 ? 52.531 1.079 8.144 1.00 13.58 151 PHE B C 1
ATOM 3920 O O . PHE B 1 151 ? 53.209 2.022 7.747 1.00 15.03 151 PHE B O 1
ATOM 3928 N N . ALA B 1 152 ? 53.069 -0.011 8.681 1.00 14.68 152 ALA B N 1
ATOM 3929 C CA . ALA B 1 152 ? 54.516 -0.123 8.798 1.00 16.16 152 ALA B CA 1
ATOM 3930 C C . ALA B 1 152 ? 55.096 -0.209 7.398 1.00 19.61 152 ALA B C 1
ATOM 3931 O O . ALA B 1 152 ? 54.564 -0.926 6.531 1.00 16.89 152 ALA B O 1
ATOM 3933 N N . ILE B 1 153 ? 56.179 0.527 7.180 1.00 21.40 153 ILE B N 1
ATOM 3934 C CA . ILE B 1 153 ? 56.922 0.471 5.922 1.00 18.14 153 ILE B CA 1
ATOM 3935 C C . ILE B 1 153 ? 58.157 -0.404 6.104 1.00 19.93 153 ILE B C 1
ATOM 3936 O O . ILE B 1 153 ? 58.948 -0.169 7.006 1.00 19.78 153 ILE B O 1
ATOM 3941 N N . PRO B 1 154 ? 58.316 -1.436 5.261 1.00 22.50 154 PRO B N 1
ATOM 3942 C CA . PRO B 1 154 ? 59.521 -2.268 5.314 1.00 24.77 154 PRO B CA 1
ATOM 3943 C C . PRO B 1 154 ? 60.786 -1.470 4.988 1.00 27.21 154 PRO B C 1
ATOM 3944 O O . PRO B 1 154 ? 60.751 -0.548 4.162 1.00 18.63 154 PRO B O 1
ATOM 3948 N N . GLU B 1 155 ? 61.893 -1.828 5.630 1.00 24.91 155 GLU B N 1
ATOM 3949 C CA . GLU B 1 155 ? 63.163 -1.152 5.400 1.00 26.04 155 GLU B CA 1
ATOM 3950 C C . GLU B 1 155 ? 63.608 -1.170 3.941 1.00 25.95 155 GLU B C 1
ATOM 3951 O O . GLU B 1 155 ? 64.362 -0.294 3.514 1.00 26.33 155 GLU B O 1
ATOM 3954 N N . ASP B 1 156 ? 63.143 -2.156 3.179 1.00 22.14 156 ASP B N 1
ATOM 3955 C CA . ASP B 1 156 ? 63.577 -2.304 1.797 1.00 25.41 156 ASP B CA 1
ATOM 3956 C C . ASP B 1 156 ? 62.740 -1.504 0.814 1.00 22.40 156 ASP B C 1
ATOM 3957 O O . ASP B 1 156 ? 62.869 -1.661 -0.396 1.00 26.57 156 ASP B O 1
ATOM 3962 N N . LEU B 1 157 ? 61.884 -0.637 1.334 1.00 23.38 157 LEU B N 1
ATOM 3963 C CA . LEU B 1 157 ? 61.046 0.206 0.490 1.00 24.89 157 LEU B CA 1
ATOM 3964 C C . LEU B 1 157 ? 61.360 1.673 0.774 1.00 23.81 157 LEU B C 1
ATOM 3965 O O . LEU B 1 157 ? 60.987 2.199 1.835 1.00 17.04 157 LEU B O 1
ATOM 3970 N N . PRO B 1 158 ? 62.075 2.329 -0.158 1.00 21.45 158 PRO B N 1
ATOM 3971 C CA . PRO B 1 158 ? 62.434 3.740 0.023 1.00 20.84 158 PRO B CA 1
ATOM 3972 C C . PRO B 1 158 ? 61.159 4.589 0.095 1.00 19.16 158 PRO B C 1
ATOM 3973 O O . PRO B 1 158 ? 60.115 4.219 -0.462 1.00 16.64 158 PRO B O 1
ATOM 3977 N N . SER B 1 159 ? 61.225 5.701 0.816 1.00 16.63 159 SER B N 1
ATOM 3978 C CA . SER B 1 159 ? 60.011 6.460 1.102 1.00 15.35 159 SER B CA 1
ATOM 3979 C C . SER B 1 159 ? 59.327 6.971 -0.156 1.00 14.59 159 SER B C 1
ATOM 3980 O O . SER B 1 159 ? 58.117 6.799 -0.334 1.00 13.42 159 SER B O 1
ATOM 3983 N N . SER B 1 160 ? 60.103 7.551 -1.066 1.00 15.45 160 SER B N 1
ATOM 3984 C CA . SER B 1 160 ? 59.494 8.113 -2.268 1.00 17.23 160 SER B CA 1
ATOM 3985 C C . SER B 1 160 ? 58.788 7.044 -3.103 1.00 15.91 160 SER B C 1
ATOM 3986 O O . SER B 1 160 ? 57.748 7.304 -3.709 1.00 14.80 160 SER B O 1
ATOM 3989 N N . TYR B 1 161 ? 59.328 5.829 -3.120 1.00 16.73 161 TYR B N 1
ATOM 3990 C CA . TYR B 1 161 ? 58.695 4.740 -3.871 1.00 19.26 161 TYR B CA 1
ATOM 3991 C C . TYR B 1 161 ? 57.569 4.078 -3.101 1.00 18.04 161 TYR B C 1
ATOM 3992 O O . TYR B 1 161 ? 56.670 3.473 -3.693 1.00 19.42 161 TYR B O 1
ATOM 4001 N N . GLY B 1 162 ? 57.611 4.183 -1.777 1.00 18.09 162 GLY B N 1
ATOM 4002 C CA . GLY B 1 162 ? 56.548 3.624 -0.958 1.00 11.97 162 GLY B CA 1
ATOM 4003 C C . GLY B 1 162 ? 55.295 4.476 -0.957 1.00 14.06 162 GLY B C 1
ATOM 4004 O O . GLY B 1 162 ? 54.175 3.968 -0.851 1.00 13.81 162 GLY B O 1
ATOM 4005 N N . ALA B 1 163 ? 55.468 5.784 -1.073 1.00 13.55 163 ALA B N 1
ATOM 4006 C CA . ALA B 1 163 ? 54.326 6.662 -0.893 1.00 12.07 163 ALA B CA 1
ATOM 4007 C C . ALA B 1 163 ? 53.124 6.391 -1.806 1.00 14.99 163 ALA B C 1
ATOM 4008 O O . ALA B 1 163 ? 52.000 6.363 -1.315 1.00 16.73 163 ALA B O 1
ATOM 4010 N N . PRO B 1 164 ? 53.341 6.171 -3.123 1.00 12.05 164 PRO B N 1
ATOM 4011 C CA . PRO B 1 164 ? 52.135 5.917 -3.928 1.00 12.23 164 PRO B CA 1
ATOM 4012 C C . PRO B 1 164 ? 51.448 4.583 -3.602 1.00 12.63 164 PRO B C 1
ATOM 4013 O O . PRO B 1 164 ? 50.260 4.435 -3.885 1.00 11.35 164 PRO B O 1
ATOM 4017 N N . LEU B 1 165 ? 52.144 3.631 -2.991 1.00 12.39 165 LEU B N 1
ATOM 4018 C CA . LEU B 1 165 ? 51.444 2.418 -2.566 1.00 16.32 165 LEU B CA 1
ATOM 4019 C C . LEU B 1 165 ? 50.364 2.671 -1.506 1.00 17.78 165 LEU B C 1
ATOM 4020 O O . LEU B 1 165 ? 49.428 1.887 -1.370 1.00 18.38 165 LEU B O 1
ATOM 4025 N N . MET B 1 166 ? 50.486 3.767 -0.765 1.00 16.23 166 MET B N 1
ATOM 4026 C CA . MET B 1 166 ? 49.550 4.066 0.318 1.00 11.10 166 MET B CA 1
ATOM 4027 C C . MET B 1 166 ? 48.123 4.383 -0.170 1.00 11.90 166 MET B C 1
ATOM 4028 O O . MET B 1 166 ? 47.152 4.228 0.569 1.00 16.34 166 MET B O 1
ATOM 4033 N N . CYS B 1 167 ? 47.968 4.829 -1.408 1.00 12.13 167 CYS B N 1
ATOM 4034 C CA . CYS B 1 167 ? 46.609 4.991 -1.926 1.00 12.34 167 CYS B CA 1
ATOM 4035 C C . CYS B 1 167 ? 46.443 4.279 -3.261 1.00 14.47 167 CYS B C 1
ATOM 4036 O O . CYS B 1 167 ? 45.690 3.311 -3.344 1.00 15.11 167 CYS B O 1
ATOM 4039 N N . ALA B 1 168 ? 47.163 4.734 -4.287 1.00 16.01 168 ALA B N 1
ATOM 4040 C CA . ALA B 1 168 ? 47.070 4.109 -5.610 1.00 16.74 168 ALA B CA 1
ATOM 4041 C C . ALA B 1 168 ? 47.297 2.599 -5.529 1.00 14.13 168 ALA B C 1
ATOM 4042 O O . ALA B 1 168 ? 46.526 1.784 -6.093 1.00 15.55 168 ALA B O 1
ATOM 4044 N N . GLY B 1 169 ? 48.337 2.231 -4.787 1.00 15.02 169 GLY B N 1
ATOM 4045 C CA . GLY B 1 169 ? 48.709 0.838 -4.632 1.00 14.78 169 GLY B CA 1
ATOM 4046 C C . GLY B 1 169 ? 47.574 0.010 -4.054 1.00 14.55 169 GLY B C 1
ATOM 4047 O O . GLY B 1 169 ? 47.128 -0.944 -4.680 1.00 12.52 169 GLY B O 1
ATOM 4048 N N . ILE B 1 170 ? 47.122 0.354 -2.852 1.00 13.29 170 ILE B N 1
ATOM 4049 C CA . ILE B 1 170 ? 46.043 -0.388 -2.203 1.00 12.29 170 ILE B CA 1
ATOM 4050 C C . ILE B 1 170 ? 44.728 -0.291 -2.966 1.00 12.67 170 ILE B C 1
ATOM 4051 O O . ILE B 1 170 ? 44.005 -1.283 -3.073 1.00 13.45 170 ILE B O 1
ATOM 4056 N N . THR B 1 171 ? 44.429 0.885 -3.510 1.00 15.04 171 THR B N 1
ATOM 4057 C CA . THR B 1 171 ? 43.200 1.076 -4.276 1.00 14.78 171 THR B CA 1
ATOM 4058 C C . THR B 1 171 ? 43.141 0.106 -5.444 1.00 14.93 171 THR B C 1
ATOM 4059 O O . THR B 1 171 ? 42.062 -0.385 -5.762 1.00 16.32 171 THR B O 1
ATOM 4063 N N . VAL B 1 172 ? 44.275 -0.186 -6.089 1.00 12.87 172 VAL B N 1
ATOM 4064 C CA . VAL B 1 172 ? 44.182 -1.220 -7.125 1.00 12.63 172 VAL B CA 1
ATOM 4065 C C . VAL B 1 172 ? 44.411 -2.659 -6.651 1.00 13.50 172 VAL B C 1
ATOM 4066 O O . VAL B 1 172 ? 43.875 -3.581 -7.253 1.00 12.44 172 VAL B O 1
ATOM 4070 N N . PHE B 1 173 ? 45.172 -2.858 -5.573 1.00 9.78 173 PHE B N 1
ATOM 4071 C CA . PHE B 1 173 ? 45.477 -4.208 -5.103 1.00 12.25 173 PHE B CA 1
ATOM 4072 C C . PHE B 1 173 ? 44.286 -4.866 -4.429 1.00 11.49 173 PHE B C 1
ATOM 4073 O O . PHE B 1 173 ? 44.060 -6.056 -4.579 1.00 10.38 173 PHE B O 1
ATOM 4081 N N . SER B 1 174 ? 43.530 -4.088 -3.670 1.00 14.57 174 SER B N 1
ATOM 4082 C CA . SER B 1 174 ? 42.360 -4.614 -2.977 1.00 16.86 174 SER B CA 1
ATOM 4083 C C . SER B 1 174 ? 41.341 -5.329 -3.899 1.00 16.59 174 SER B C 1
ATOM 4084 O O . SER B 1 174 ? 41.014 -6.501 -3.661 1.00 16.71 174 SER B O 1
ATOM 4087 N N . PRO B 1 175 ? 40.864 -4.650 -4.960 1.00 10.39 175 PRO B N 1
ATOM 4088 C CA . PRO B 1 175 ? 39.916 -5.344 -5.841 1.00 13.41 175 PRO B CA 1
ATOM 4089 C C . PRO B 1 175 ? 40.560 -6.527 -6.555 1.00 13.03 175 PRO B C 1
ATOM 4090 O O . PRO B 1 175 ? 39.858 -7.484 -6.890 1.00 15.35 175 PRO B O 1
ATOM 4094 N N . LEU B 1 176 ? 41.865 -6.472 -6.791 1.00 10.51 176 LEU B N 1
ATOM 4095 C CA . LEU B 1 176 ? 42.529 -7.604 -7.438 1.00 14.13 176 LEU B CA 1
ATOM 4096 C C . LEU B 1 176 ? 42.487 -8.818 -6.538 1.00 16.16 176 LEU B C 1
ATOM 4097 O O . LEU B 1 176 ? 42.070 -9.903 -6.966 1.00 17.02 176 LEU B O 1
ATOM 4102 N N . ILE B 1 177 ? 42.874 -8.647 -5.279 1.00 13.34 177 ILE B N 1
ATOM 4103 C CA . ILE B 1 177 ? 42.954 -9.800 -4.386 1.00 16.92 177 ILE B CA 1
ATOM 4104 C C . ILE B 1 177 ? 41.554 -10.303 -4.061 1.00 18.67 177 ILE B C 1
ATOM 4105 O O . ILE B 1 177 ? 41.322 -11.513 -3.979 1.00 16.28 177 ILE B O 1
ATOM 4110 N N . ARG B 1 178 ? 40.618 -9.370 -3.916 1.00 13.92 178 ARG B N 1
ATOM 4111 C CA . ARG B 1 178 ? 39.245 -9.716 -3.583 1.00 14.99 178 ARG B CA 1
ATOM 4112 C C . ARG B 1 178 ? 38.542 -10.441 -4.707 1.00 18.45 178 ARG B C 1
ATOM 4113 O O . ARG B 1 178 ? 37.618 -11.215 -4.469 1.00 22.05 178 ARG B O 1
ATOM 4121 N N . ASN B 1 179 ? 38.968 -10.200 -5.939 1.00 20.33 179 ASN B N 1
ATOM 4122 C CA . ASN B 1 179 ? 38.258 -10.801 -7.056 1.00 23.61 179 ASN B CA 1
ATOM 4123 C C . ASN B 1 179 ? 39.024 -11.938 -7.742 1.00 23.84 179 ASN B C 1
ATOM 4124 O O . ASN B 1 179 ? 38.419 -12.872 -8.263 1.00 23.71 179 ASN B O 1
ATOM 4129 N N . LEU B 1 180 ? 40.350 -11.869 -7.716 1.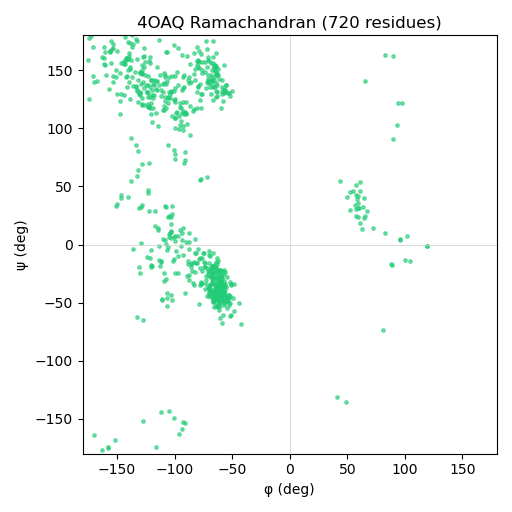00 16.39 180 LEU B N 1
ATOM 4130 C CA . LEU B 1 180 ? 41.177 -12.897 -8.345 1.00 21.27 180 LEU B CA 1
ATOM 4131 C C . LEU B 1 180 ? 41.724 -13.909 -7.333 1.00 24.43 180 LEU B C 1
ATOM 4132 O O . LEU B 1 180 ? 42.039 -15.040 -7.695 1.00 25.22 180 LEU B O 1
ATOM 4136 N N . GLY B 1 181 ? 41.830 -13.503 -6.070 1.00 28.14 181 GLY B N 1
ATOM 4137 C CA . GLY B 1 181 ? 42.546 -14.288 -5.073 1.00 31.32 181 GLY B CA 1
ATOM 4138 C C . GLY B 1 181 ? 43.997 -13.827 -5.103 1.00 29.17 181 GLY B C 1
ATOM 4139 O O . GLY B 1 181 ? 44.409 -13.208 -6.078 1.00 25.93 181 GLY B O 1
ATOM 4140 N N . LEU B 1 182 ? 44.773 -14.114 -4.061 1.00 28.12 182 LEU B N 1
ATOM 4141 C CA . LEU B 1 182 ? 46.168 -13.658 -4.015 1.00 23.28 182 LEU B CA 1
ATOM 4142 C C . LEU B 1 182 ? 47.070 -14.442 -4.980 1.00 23.53 182 LEU B C 1
ATOM 4143 O O . LEU B 1 182 ? 48.001 -13.887 -5.555 1.00 23.76 182 LEU B O 1
ATOM 4148 N N . ASP B 1 183 ? 46.783 -15.729 -5.166 1.00 21.29 183 ASP B N 1
ATOM 4149 C CA . ASP B 1 183 ? 47.419 -16.512 -6.223 1.00 22.29 183 ASP B CA 1
ATOM 4150 C C . ASP B 1 183 ? 46.488 -16.524 -7.429 1.00 23.17 183 ASP B C 1
ATOM 4151 O O . ASP B 1 183 ? 45.520 -17.282 -7.468 1.00 23.75 183 ASP B O 1
ATOM 4156 N N . ALA B 1 184 ? 46.765 -15.670 -8.406 1.00 20.41 184 ALA B N 1
ATOM 4157 C CA . ALA B 1 184 ? 45.882 -15.543 -9.550 1.00 19.23 184 ALA B CA 1
ATOM 4158 C C . ALA B 1 184 ? 46.428 -16.239 -10.790 1.00 19.35 184 ALA B C 1
ATOM 4159 O O . ALA B 1 184 ? 46.062 -15.878 -11.919 1.00 17.19 184 ALA B O 1
ATOM 4161 N N . ARG B 1 185 ? 47.307 -17.224 -10.587 1.00 19.41 185 ARG B N 1
ATOM 4162 C CA . ARG B 1 185 ? 47.840 -17.987 -11.695 1.00 20.28 185 ARG B CA 1
ATOM 4163 C C . ARG B 1 185 ? 46.669 -18.567 -12.472 1.00 21.38 185 ARG B C 1
ATOM 4164 O O . ARG B 1 185 ? 45.700 -19.039 -11.875 1.00 21.13 185 ARG B O 1
ATOM 4172 N N . GLY B 1 186 ? 46.748 -18.514 -13.796 1.00 22.56 186 GLY B N 1
ATOM 4173 C CA . GLY B 1 186 ? 45.714 -19.097 -14.630 1.00 26.63 186 GLY B CA 1
ATOM 4174 C C . GLY B 1 186 ? 44.564 -18.154 -14.938 1.00 28.45 186 GLY B C 1
ATOM 4175 O O . GLY B 1 186 ? 43.794 -18.400 -15.870 1.00 31.29 186 GLY B O 1
ATOM 4176 N N . LYS B 1 187 ? 44.450 -17.077 -14.165 1.00 18.02 187 LYS B N 1
ATOM 4177 C CA . LYS B 1 187 ? 43.361 -16.111 -14.335 1.00 21.29 187 LYS B CA 1
ATOM 4178 C C . LYS B 1 187 ? 43.697 -15.027 -15.357 1.00 17.44 187 LYS B C 1
ATOM 4179 O O . LYS B 1 187 ? 44.840 -14.577 -15.439 1.00 19.03 187 LYS B O 1
ATOM 4185 N N . ASN B 1 188 ? 42.696 -14.593 -16.120 1.00 15.27 188 ASN B N 1
ATOM 4186 C CA . ASN B 1 188 ? 42.883 -13.496 -17.061 1.00 14.30 188 ASN B CA 1
ATOM 4187 C C . ASN B 1 188 ? 42.266 -12.227 -16.513 1.00 13.33 188 ASN B C 1
ATOM 4188 O O . ASN B 1 188 ? 41.108 -12.227 -16.098 1.00 13.52 188 ASN B O 1
ATOM 4193 N N . VAL B 1 189 ? 43.025 -11.142 -16.510 1.00 12.47 189 VAL B N 1
ATOM 4194 C CA . VAL B 1 189 ? 42.516 -9.889 -15.970 1.00 12.22 189 VAL B CA 1
ATOM 4195 C C . VAL B 1 189 ? 42.722 -8.754 -16.962 1.00 11.15 189 VAL B C 1
ATOM 4196 O O . VAL B 1 189 ? 43.763 -8.666 -17.619 1.00 11.14 189 VAL B O 1
ATOM 4200 N N . GLY B 1 190 ? 41.706 -7.909 -17.081 1.00 17.88 190 GLY B N 1
ATOM 4201 C CA . GLY B 1 190 ? 41.780 -6.733 -17.924 1.00 17.05 190 GLY B CA 1
ATOM 4202 C C . GLY B 1 190 ? 41.943 -5.484 -17.072 1.00 13.96 190 GLY B C 1
ATOM 4203 O O . GLY B 1 190 ? 41.220 -5.272 -16.099 1.00 14.47 190 GLY B O 1
ATOM 4204 N N . ILE B 1 191 ? 42.900 -4.645 -17.430 1.00 9.81 191 ILE B N 1
ATOM 4205 C CA . ILE B 1 191 ? 43.143 -3.435 -16.655 1.00 9.38 191 ILE B CA 1
ATOM 4206 C C . ILE B 1 191 ? 42.965 -2.274 -17.598 1.00 9.60 191 ILE B C 1
ATOM 4207 O O . ILE B 1 191 ? 43.693 -2.177 -18.567 1.00 11.08 191 ILE B O 1
ATOM 4212 N N . ILE B 1 192 ? 41.994 -1.406 -17.325 1.00 15.61 192 ILE B N 1
ATOM 4213 C CA . ILE B 1 192 ? 41.677 -0.307 -18.242 1.00 15.89 192 ILE B CA 1
ATOM 4214 C C . ILE B 1 192 ? 42.177 1.011 -17.696 1.00 12.46 192 ILE B C 1
ATOM 4215 O O . ILE B 1 192 ? 41.828 1.374 -16.579 1.00 16.36 192 ILE B O 1
ATOM 4220 N N . GLY B 1 193 ? 42.950 1.737 -18.496 1.00 14.43 193 GLY B N 1
ATOM 4221 C CA . GLY B 1 193 ? 43.454 3.043 -18.103 1.00 13.03 193 GLY B CA 1
ATOM 4222 C C . GLY B 1 193 ? 44.818 2.929 -17.470 1.00 13.18 193 GLY B C 1
ATOM 4223 O O . GLY B 1 193 ? 44.940 2.546 -16.302 1.00 14.31 193 GLY B O 1
ATOM 4224 N N . ILE B 1 194 ? 45.852 3.273 -18.235 1.00 12.71 194 ILE B N 1
ATOM 4225 C CA . ILE B 1 194 ? 47.205 3.139 -17.736 1.00 13.24 194 ILE B CA 1
ATOM 4226 C C . ILE B 1 194 ? 47.737 4.488 -17.260 1.00 13.21 194 ILE B C 1
ATOM 4227 O O . ILE B 1 194 ? 48.483 5.159 -17.973 1.00 16.60 194 ILE B O 1
ATOM 4232 N N . GLY B 1 195 ? 47.359 4.867 -16.042 1.00 10.46 195 GLY B N 1
ATOM 4233 C CA . GLY B 1 195 ? 47.761 6.133 -15.453 1.00 18.03 195 GLY B CA 1
ATOM 4234 C C . GLY B 1 195 ? 48.371 5.854 -14.095 1.00 16.98 195 GLY B C 1
ATOM 4235 O O . GLY B 1 195 ? 48.931 4.773 -13.900 1.00 13.72 195 GLY B O 1
ATOM 4236 N N . GLY B 1 196 ? 48.287 6.815 -13.173 1.00 10.86 196 GLY B N 1
ATOM 4237 C CA . GLY B 1 196 ? 48.765 6.631 -11.810 1.00 10.83 196 GLY B CA 1
ATOM 4238 C C . GLY B 1 196 ? 48.359 5.290 -11.225 1.00 13.27 196 GLY B C 1
ATOM 4239 O O . GLY B 1 196 ? 49.188 4.560 -10.687 1.00 17.04 196 GLY B O 1
ATOM 4240 N N . LEU B 1 197 ? 47.076 4.965 -11.332 1.00 13.38 197 LEU B N 1
ATOM 4241 C CA . LEU B 1 197 ? 46.550 3.724 -10.777 1.00 12.21 197 LEU B CA 1
ATOM 4242 C C . LEU B 1 197 ? 46.853 2.532 -11.672 1.00 10.00 197 LEU B C 1
ATOM 4243 O O . LEU B 1 197 ? 47.349 1.513 -11.197 1.00 10.69 197 LEU B O 1
ATOM 4248 N N . GLY B 1 198 ? 46.522 2.636 -12.959 1.00 10.50 198 GLY B N 1
ATOM 4249 C CA . GLY B 1 198 ? 46.678 1.488 -13.840 1.00 11.52 198 GLY B CA 1
ATOM 4250 C C . GLY B 1 198 ? 48.104 0.974 -13.931 1.00 15.29 198 GLY B C 1
ATOM 4251 O O . GLY B 1 198 ? 48.346 -0.235 -14.122 1.00 11.04 198 GLY B O 1
ATOM 4252 N N . HIS B 1 199 ? 49.065 1.884 -13.794 1.00 17.27 199 HIS B N 1
ATOM 4253 C CA . HIS B 1 199 ? 50.460 1.475 -13.935 1.00 16.54 199 HIS B CA 1
ATOM 4254 C C . HIS B 1 199 ? 50.880 0.554 -12.784 1.00 15.57 199 HIS B C 1
ATOM 4255 O O . HIS B 1 199 ? 51.725 -0.324 -12.959 1.00 19.10 199 HIS B O 1
ATOM 4262 N N . LEU B 1 200 ? 50.261 0.738 -11.626 1.00 12.27 200 LEU B N 1
ATOM 4263 C CA . LEU B 1 200 ? 50.515 -0.143 -10.491 1.00 13.01 200 LEU B CA 1
ATOM 4264 C C . LEU B 1 200 ? 49.648 -1.396 -10.615 1.00 13.40 200 LEU B C 1
ATOM 4265 O O . LEU B 1 200 ? 50.083 -2.501 -10.251 1.00 11.11 200 LEU B O 1
ATOM 4270 N N . ALA B 1 201 ? 48.438 -1.229 -11.147 1.00 12.38 201 ALA B N 1
ATOM 4271 C CA . ALA B 1 201 ? 47.553 -2.373 -11.316 1.00 12.20 201 ALA B CA 1
ATOM 4272 C C . ALA B 1 201 ? 48.174 -3.454 -12.198 1.00 12.93 201 ALA B C 1
ATOM 4273 O O . ALA B 1 201 ? 48.114 -4.643 -11.868 1.00 12.21 201 ALA B O 1
ATOM 4275 N N . LEU B 1 202 ? 48.764 -3.043 -13.320 1.00 9.51 202 LEU B N 1
ATOM 4276 C CA . LEU B 1 202 ? 49.477 -3.993 -14.164 1.00 10.90 202 LEU B CA 1
ATOM 4277 C C . LEU B 1 202 ? 50.538 -4.801 -13.407 1.00 17.97 202 LEU B C 1
ATOM 4278 O O . LEU B 1 202 ? 50.591 -6.030 -13.504 1.00 15.01 202 LEU B O 1
ATOM 4283 N N . GLN B 1 203 ? 51.375 -4.102 -12.652 1.00 14.98 203 GLN B N 1
ATOM 4284 C CA . GLN B 1 203 ? 52.467 -4.751 -11.965 1.00 16.09 203 GLN B CA 1
ATOM 4285 C C . GLN B 1 203 ? 51.981 -5.706 -10.890 1.00 13.38 203 GLN B C 1
ATOM 4286 O O . GLN B 1 203 ? 52.536 -6.791 -10.759 1.00 14.48 203 GLN B O 1
ATOM 4292 N N . PHE B 1 204 ? 50.987 -5.286 -10.107 1.00 12.67 204 PHE B N 1
ATOM 4293 C CA . PHE B 1 204 ? 50.415 -6.159 -9.083 1.00 10.58 204 PHE B CA 1
ATOM 4294 C C . PHE B 1 204 ? 49.760 -7.401 -9.718 1.00 11.00 204 PHE B C 1
ATOM 4295 O O . PHE B 1 204 ? 50.094 -8.530 -9.359 1.00 15.80 204 PHE B O 1
ATOM 4303 N N . ALA B 1 205 ? 48.860 -7.193 -10.676 1.00 14.61 205 ALA B N 1
ATOM 4304 C CA . ALA B 1 205 ? 48.235 -8.314 -11.379 1.00 11.88 205 ALA B CA 1
ATOM 4305 C C . ALA B 1 205 ? 49.256 -9.300 -11.947 1.00 15.26 205 ALA B C 1
ATOM 4306 O O . ALA B 1 205 ? 49.095 -10.515 -11.819 1.00 15.62 205 ALA B O 1
ATOM 4308 N N . ASN B 1 206 ? 50.306 -8.779 -12.566 1.00 19.34 206 ASN B N 1
ATOM 4309 C CA . ASN B 1 206 ? 51.350 -9.650 -13.087 1.00 21.06 206 ASN B CA 1
ATOM 4310 C C . ASN B 1 206 ? 52.046 -10.395 -11.950 1.00 23.53 206 ASN B C 1
ATOM 4311 O O . ASN B 1 206 ? 52.302 -11.594 -12.046 1.00 21.56 206 ASN B O 1
ATOM 4316 N N . ALA B 1 207 ? 52.356 -9.676 -10.872 1.00 18.30 207 ALA B N 1
ATOM 4317 C CA . ALA B 1 207 ? 53.052 -10.281 -9.739 1.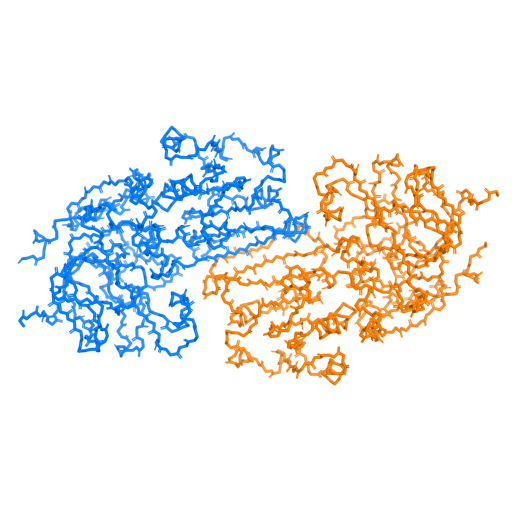00 21.88 207 ALA B CA 1
ATOM 4318 C C . ALA B 1 207 ? 52.224 -11.379 -9.087 1.00 20.85 207 ALA B C 1
ATOM 4319 O O . ALA B 1 207 ? 52.773 -12.350 -8.582 1.00 24.47 207 ALA B O 1
ATOM 4321 N N . MET B 1 208 ? 50.905 -11.211 -9.087 1.00 19.07 208 MET B N 1
ATOM 4322 C CA . MET B 1 208 ? 50.024 -12.214 -8.520 1.00 18.31 208 MET B CA 1
ATOM 4323 C C . MET B 1 208 ? 49.898 -13.455 -9.415 1.00 17.28 208 MET B C 1
ATOM 4324 O O . MET B 1 208 ? 49.274 -14.438 -9.022 1.00 20.06 208 MET B O 1
ATOM 4329 N N . GLY B 1 209 ? 50.461 -13.399 -10.620 1.00 20.14 209 GLY B N 1
ATOM 4330 C CA . GLY B 1 209 ? 50.485 -14.551 -11.511 1.00 21.49 209 GLY B CA 1
ATOM 4331 C C . GLY B 1 209 ? 49.450 -14.534 -12.632 1.00 19.02 209 GLY B C 1
ATOM 4332 O O . GLY B 1 209 ? 49.299 -15.524 -13.369 1.00 18.61 209 GLY B O 1
ATOM 4333 N N . ALA B 1 210 ? 48.748 -13.417 -12.779 1.00 15.19 210 ALA B N 1
ATOM 4334 C CA . ALA B 1 210 ? 47.638 -13.346 -13.722 1.00 14.69 210 ALA B CA 1
ATOM 4335 C C . ALA B 1 210 ? 48.137 -13.123 -15.145 1.00 14.63 210 ALA B C 1
ATOM 4336 O O . ALA B 1 210 ? 49.271 -12.684 -15.342 1.00 21.64 210 ALA B O 1
ATOM 4338 N N . ASN B 1 211 ? 47.315 -13.479 -16.130 1.00 16.84 211 ASN B N 1
ATOM 4339 C CA . ASN B 1 211 ? 47.561 -13.108 -17.525 1.00 16.48 211 ASN B CA 1
ATOM 4340 C C . ASN B 1 211 ? 46.881 -11.765 -17.778 1.00 15.47 211 ASN B C 1
ATOM 4341 O O . ASN B 1 211 ? 45.638 -11.657 -17.748 1.00 14.65 211 ASN B O 1
ATOM 4346 N N . VAL B 1 212 ? 47.694 -10.740 -18.023 1.00 14.03 212 VAL B N 1
ATOM 4347 C CA . VAL B 1 212 ? 47.248 -9.352 -17.938 1.00 11.99 212 VAL B CA 1
ATOM 4348 C C . VAL B 1 212 ? 47.066 -8.724 -19.312 1.00 14.50 212 VAL B C 1
ATOM 4349 O O . VAL B 1 212 ? 48.018 -8.667 -20.092 1.00 17.14 212 VAL B O 1
ATOM 4353 N N . THR B 1 213 ? 45.851 -8.249 -19.599 1.00 11.82 213 THR B N 1
ATOM 4354 C CA . THR B 1 213 ? 45.600 -7.417 -20.788 1.00 11.65 213 THR B CA 1
ATOM 4355 C C . THR B 1 213 ? 45.441 -5.942 -20.418 1.00 17.98 213 THR B C 1
ATOM 4356 O O . THR B 1 213 ? 44.598 -5.583 -19.585 1.00 16.89 213 THR B O 1
ATOM 4360 N N . ALA B 1 214 ? 46.223 -5.076 -21.052 1.00 11.28 214 ALA B N 1
ATOM 4361 C CA . ALA B 1 214 ? 46.150 -3.648 -20.761 1.00 10.97 214 ALA B CA 1
ATOM 4362 C C . ALA B 1 214 ? 45.268 -2.953 -21.792 1.00 16.43 214 ALA B C 1
ATOM 4363 O O . ALA B 1 214 ? 45.366 -3.230 -22.989 1.00 13.89 214 ALA B O 1
ATOM 4365 N N . PHE B 1 215 ? 44.409 -2.046 -21.350 1.00 18.18 215 PHE B N 1
ATOM 4366 C CA . PHE B 1 215 ? 43.507 -1.361 -22.279 1.00 11.72 215 PHE B CA 1
ATOM 4367 C C . PHE B 1 215 ? 43.726 0.132 -22.225 1.00 13.77 215 PHE B C 1
ATOM 4368 O O . PHE B 1 215 ? 43.813 0.709 -21.142 1.00 13.43 215 PHE B O 1
ATOM 4376 N N . SER B 1 216 ? 43.771 0.762 -23.394 1.00 15.37 216 SER B N 1
ATOM 4377 C CA . SER B 1 216 ? 43.757 2.221 -23.462 1.00 19.73 216 SER B CA 1
ATOM 4378 C C . SER B 1 216 ? 43.158 2.607 -24.803 1.00 19.51 216 SER B C 1
ATOM 4379 O O . SER B 1 216 ? 42.909 1.725 -25.632 1.00 15.56 216 SER B O 1
ATOM 4382 N N . ARG B 1 217 ? 42.910 3.897 -25.028 1.00 15.62 217 ARG B N 1
ATOM 4383 C CA . ARG B 1 217 ? 42.234 4.298 -26.263 1.00 17.00 217 ARG B CA 1
ATOM 4384 C C . ARG B 1 217 ? 43.149 4.149 -27.478 1.00 20.23 217 ARG B C 1
ATOM 4385 O O . ARG B 1 217 ? 42.738 3.634 -28.527 1.00 18.52 217 ARG B O 1
ATOM 4387 N N . SER B 1 218 ? 44.392 4.593 -27.331 1.00 17.97 218 SER B N 1
ATOM 4388 C CA . SER B 1 218 ? 45.384 4.465 -28.394 1.00 21.77 218 SER B CA 1
ATOM 4389 C C . SER B 1 218 ? 46.479 3.503 -27.958 1.00 18.07 218 SER B C 1
ATOM 4390 O O . SER B 1 218 ? 46.506 3.051 -26.817 1.00 18.60 218 SER B O 1
ATOM 4393 N N . SER B 1 219 ? 47.413 3.231 -28.858 1.00 20.33 219 SER B N 1
ATOM 4394 C CA . SER B 1 219 ? 48.560 2.404 -28.521 1.00 22.11 219 SER B CA 1
ATOM 4395 C C . SER B 1 219 ? 49.690 3.159 -27.811 1.00 25.06 219 SER B C 1
ATOM 4396 O O . SER B 1 219 ? 50.741 2.578 -27.553 1.00 27.33 219 SER B O 1
ATOM 4399 N N . SER B 1 220 ? 49.482 4.435 -27.486 1.00 20.60 220 SER B N 1
ATOM 4400 C CA . SER B 1 220 ? 50.588 5.264 -27.002 1.00 20.87 220 SER B CA 1
ATOM 4401 C C . SER B 1 220 ? 51.278 4.705 -25.738 1.00 22.32 220 SER B C 1
ATOM 4402 O O . SER B 1 220 ? 52.489 4.833 -25.577 1.00 22.64 220 SER B O 1
ATOM 4405 N N . LYS B 1 221 ? 50.523 4.061 -24.859 1.00 22.04 221 LYS B N 1
ATOM 4406 C CA . LYS B 1 221 ? 51.124 3.529 -23.636 1.00 20.82 221 LYS B CA 1
ATOM 4407 C C . LYS B 1 221 ? 51.489 2.051 -23.727 1.00 21.26 221 LYS B C 1
ATOM 4408 O O . LYS B 1 221 ? 51.815 1.430 -22.713 1.00 19.79 221 LYS B O 1
ATOM 4414 N N A LYS B 1 222 ? 51.454 1.504 -24.939 0.42 20.90 222 LYS B N 1
ATOM 4415 N N B LYS B 1 222 ? 51.459 1.499 -24.936 0.58 20.81 222 LYS B N 1
ATOM 4416 C CA A LYS B 1 222 ? 51.621 0.063 -25.136 0.42 20.77 222 LYS B CA 1
ATOM 4417 C CA B LYS B 1 222 ? 51.622 0.054 -25.102 0.58 20.96 222 LYS B CA 1
ATOM 4418 C C A LYS B 1 222 ? 52.979 -0.472 -24.677 0.42 20.51 222 LYS B C 1
ATOM 4419 C C B LYS B 1 222 ? 52.988 -0.474 -24.664 0.58 20.64 222 LYS B C 1
ATOM 4420 O O A LYS B 1 222 ? 53.042 -1.415 -23.895 0.42 18.52 222 LYS B O 1
ATOM 4421 O O B LYS B 1 222 ? 53.067 -1.421 -23.891 0.58 18.26 222 LYS B O 1
ATOM 4432 N N . GLU B 1 223 ? 54.059 0.125 -25.171 1.00 19.80 223 GLU B N 1
ATOM 4433 C CA . GLU B 1 223 ? 55.405 -0.310 -24.803 1.00 23.47 223 GLU B CA 1
ATOM 4434 C C . GLU B 1 223 ? 55.615 -0.214 -23.292 1.00 23.01 223 GLU B C 1
ATOM 4435 O O . GLU B 1 223 ? 56.177 -1.123 -22.654 1.00 24.30 223 GLU B O 1
ATOM 4441 N N . GLN B 1 224 ? 55.116 0.870 -22.711 1.00 21.29 224 GLN B N 1
ATOM 4442 C CA . GLN B 1 224 ? 55.172 1.031 -21.265 1.00 22.49 224 GLN B CA 1
ATOM 4443 C C . GLN B 1 224 ? 54.345 -0.015 -20.522 1.00 19.35 224 GLN B C 1
ATOM 4444 O O . GLN B 1 224 ? 54.823 -0.614 -19.573 1.00 22.71 224 GLN B O 1
ATOM 4450 N N . ALA B 1 225 ? 53.103 -0.227 -20.947 1.00 17.94 225 ALA B N 1
ATOM 4451 C CA . ALA B 1 225 ? 52.252 -1.231 -20.309 1.00 16.48 225 ALA B CA 1
ATOM 4452 C C . ALA B 1 225 ? 52.924 -2.606 -20.350 1.00 16.47 225 ALA B C 1
ATOM 4453 O O . ALA B 1 225 ? 52.946 -3.321 -19.338 1.00 14.50 225 ALA B O 1
ATOM 4455 N N . MET B 1 226 ? 53.491 -2.957 -21.508 1.00 16.76 226 MET B N 1
ATOM 4456 C CA . MET B 1 226 ? 54.231 -4.214 -21.682 1.00 21.48 226 MET B CA 1
ATOM 4457 C C . MET B 1 226 ? 55.417 -4.287 -20.723 1.00 27.22 226 MET B C 1
ATOM 4458 O O . MET B 1 226 ? 55.708 -5.354 -20.178 1.00 25.29 226 MET B O 1
ATOM 4463 N N . LYS B 1 227 ? 56.110 -3.166 -20.521 1.00 16.47 227 LYS B N 1
ATOM 4464 C CA . LYS B 1 227 ? 57.208 -3.161 -19.548 1.00 25.21 227 LYS B CA 1
ATOM 4465 C C . LYS B 1 227 ? 56.718 -3.342 -18.106 1.00 26.40 227 LYS B C 1
ATOM 4466 O O . LYS B 1 227 ? 57.457 -3.813 -17.243 1.00 26.12 227 LYS B O 1
ATOM 4472 N N . LEU B 1 228 ? 55.472 -2.961 -17.855 1.00 22.01 228 LEU B N 1
ATOM 4473 C CA . LEU B 1 228 ? 54.931 -2.940 -16.498 1.00 20.50 228 LEU B CA 1
ATOM 4474 C C . LEU B 1 228 ? 54.192 -4.217 -16.105 1.00 19.17 228 LEU B C 1
ATOM 4475 O O . LEU B 1 228 ? 53.631 -4.290 -15.019 1.00 18.34 228 LEU B O 1
ATOM 4480 N N . GLY B 1 229 ? 54.186 -5.226 -16.971 1.00 19.10 229 GLY B N 1
ATOM 4481 C CA . GLY B 1 229 ? 53.585 -6.500 -16.604 1.00 18.04 229 GLY B CA 1
ATOM 4482 C C . GLY B 1 229 ? 52.427 -6.931 -17.480 1.00 16.12 229 GLY B C 1
ATOM 4483 O O . GLY B 1 229 ? 51.863 -8.015 -17.287 1.00 16.00 229 GLY B O 1
ATOM 4484 N N . ALA B 1 230 ? 52.065 -6.097 -18.454 1.00 18.44 230 ALA B N 1
ATOM 4485 C CA . ALA B 1 230 ? 50.999 -6.479 -19.371 1.00 17.64 230 ALA B CA 1
ATOM 4486 C C . ALA B 1 230 ? 51.513 -7.571 -20.278 1.00 19.33 230 ALA B C 1
ATOM 4487 O O . ALA B 1 230 ? 52.665 -7.532 -20.714 1.00 22.83 230 ALA B O 1
ATOM 4489 N N . HIS B 1 231 ? 50.664 -8.549 -20.567 1.00 13.82 231 HIS B N 1
ATOM 4490 C CA . HIS B 1 231 ? 51.054 -9.613 -21.473 1.00 17.10 231 HIS B CA 1
ATOM 4491 C C . HIS B 1 231 ? 50.552 -9.348 -22.882 1.00 17.96 231 HIS B C 1
ATOM 4492 O O . HIS B 1 231 ? 51.107 -9.856 -23.857 1.00 20.08 231 HIS B O 1
ATOM 4499 N N . ASP B 1 232 ? 49.491 -8.559 -22.985 1.00 20.05 232 ASP B N 1
ATOM 4500 C CA . ASP B 1 232 ? 49.007 -8.097 -24.282 1.00 21.67 232 ASP B CA 1
ATOM 4501 C C . ASP B 1 232 ? 48.272 -6.774 -24.092 1.00 17.02 232 ASP B C 1
ATOM 4502 O O . ASP B 1 232 ? 48.023 -6.355 -22.965 1.00 12.93 232 ASP B O 1
ATOM 4507 N N . PHE B 1 233 ? 47.960 -6.106 -25.195 1.00 14.13 233 PHE B N 1
ATOM 4508 C CA . PHE B 1 233 ? 47.457 -4.733 -25.143 1.00 17.64 233 PHE B CA 1
ATOM 4509 C C . PHE B 1 233 ? 46.348 -4.531 -26.157 1.00 16.80 233 PHE B C 1
ATOM 4510 O O . PHE B 1 233 ? 46.431 -5.037 -27.275 1.00 14.96 233 PHE B O 1
ATOM 4518 N N . VAL B 1 234 ? 45.316 -3.791 -25.754 1.00 13.70 234 VAL B N 1
ATOM 4519 C CA . VAL B 1 234 ? 44.236 -3.390 -26.650 1.00 14.58 234 VAL B CA 1
ATOM 4520 C C . VAL B 1 234 ? 44.026 -1.880 -26.637 1.00 16.08 234 VAL B C 1
ATOM 4521 O O . VAL B 1 234 ? 43.753 -1.266 -25.585 1.00 13.84 234 VAL B O 1
ATOM 4525 N N . ALA B 1 235 ? 44.194 -1.305 -27.826 1.00 15.54 235 ALA B N 1
ATOM 4526 C CA . ALA B 1 235 ? 43.852 0.079 -28.107 1.00 16.22 235 ALA B CA 1
ATOM 4527 C C . ALA B 1 235 ? 42.420 0.138 -28.663 1.00 16.80 235 ALA B C 1
ATOM 4528 O O . ALA B 1 235 ? 42.186 -0.142 -29.836 1.00 17.74 235 ALA B O 1
ATOM 4530 N N . THR B 1 236 ? 41.470 0.519 -27.814 1.00 16.38 236 THR B N 1
ATOM 4531 C CA . THR B 1 236 ? 40.046 0.338 -28.110 1.00 16.91 236 THR B CA 1
ATOM 4532 C C . THR B 1 236 ? 39.519 1.313 -29.148 1.00 19.76 236 THR B C 1
ATOM 4533 O O . THR B 1 236 ? 38.474 1.063 -29.782 1.00 22.10 236 THR B O 1
ATOM 4537 N N . GLY B 1 237 ? 40.254 2.404 -29.339 1.00 19.00 237 GLY B N 1
ATOM 4538 C CA . GLY B 1 237 ? 39.930 3.382 -30.360 1.00 20.72 237 GLY B CA 1
ATOM 4539 C C . GLY B 1 237 ? 40.491 2.998 -31.709 1.00 25.54 237 GLY B C 1
ATOM 4540 O O . GLY B 1 237 ? 40.066 3.537 -32.736 1.00 28.32 237 GLY B O 1
ATOM 4541 N N . GLU B 1 238 ? 41.431 2.053 -31.719 1.00 23.15 238 GLU B N 1
ATOM 4542 C CA . GLU B 1 238 ? 42.104 1.649 -32.956 1.00 24.02 238 GLU B CA 1
ATOM 4543 C C . GLU B 1 238 ? 41.550 0.315 -33.436 1.00 22.80 238 GLU B C 1
ATOM 4544 O O . GLU B 1 238 ? 41.317 0.107 -34.620 1.00 25.61 238 GLU B O 1
ATOM 4550 N N . ASP B 1 239 ? 41.370 -0.603 -32.500 1.00 24.44 239 ASP B N 1
ATOM 4551 C CA . ASP B 1 239 ? 40.760 -1.887 -32.803 1.00 25.02 239 ASP B CA 1
ATOM 4552 C C . ASP B 1 239 ? 39.341 -1.864 -32.244 1.00 26.62 239 ASP B C 1
ATOM 4553 O O . ASP B 1 239 ? 39.092 -2.319 -31.122 1.00 24.62 239 ASP B O 1
ATOM 4558 N N . LYS B 1 240 ? 38.414 -1.331 -33.037 1.00 33.43 240 LYS B N 1
ATOM 4559 C CA . LYS B 1 240 ? 37.048 -1.077 -32.582 1.00 35.48 240 LYS B CA 1
ATOM 4560 C C . LYS B 1 240 ? 36.241 -2.353 -32.367 1.00 37.56 240 LYS B C 1
ATOM 4561 O O . LYS B 1 240 ? 35.187 -2.323 -31.739 1.00 41.32 240 LYS B O 1
ATOM 4567 N N . THR B 1 241 ? 36.723 -3.463 -32.914 1.00 36.80 241 THR B N 1
ATOM 4568 C CA . THR B 1 241 ? 36.027 -4.735 -32.808 1.00 23.49 241 THR B CA 1
ATOM 4569 C C . THR B 1 241 ? 36.889 -5.731 -32.046 1.00 20.95 241 THR B C 1
ATOM 4570 O O . THR B 1 241 ? 36.825 -6.947 -32.262 1.00 23.51 241 THR B O 1
ATOM 4574 N N . TRP B 1 242 ? 37.711 -5.189 -31.156 1.00 29.90 242 TRP B N 1
ATOM 4575 C CA . TRP B 1 242 ? 38.692 -5.968 -30.425 1.00 24.69 242 TRP B CA 1
ATOM 4576 C C . TRP B 1 242 ? 38.086 -7.137 -29.651 1.00 22.73 242 TRP B C 1
ATOM 4577 O O . TRP B 1 242 ? 38.716 -8.188 -29.499 1.00 19.96 242 TRP B O 1
ATOM 4588 N N . TYR B 1 243 ? 36.871 -6.928 -29.157 1.00 19.39 243 TYR B N 1
ATOM 4589 C CA . TYR B 1 243 ? 36.200 -7.857 -28.265 1.00 17.69 243 TYR B CA 1
ATOM 4590 C C . TYR B 1 243 ? 35.874 -9.167 -28.958 1.00 19.64 243 TYR B C 1
ATOM 4591 O O . TYR B 1 243 ? 35.582 -10.162 -28.296 1.00 20.13 243 TYR B O 1
ATOM 4600 N N . LYS B 1 244 ? 35.885 -9.165 -30.286 1.00 25.05 244 LYS B N 1
ATOM 4601 C CA . LYS B 1 244 ? 35.645 -10.393 -31.023 1.00 25.16 244 LYS B CA 1
ATOM 4602 C C . LYS B 1 244 ? 36.714 -11.438 -30.731 1.00 25.34 244 LYS B C 1
ATOM 4603 O O . LYS B 1 244 ? 36.464 -12.638 -30.835 1.00 25.74 244 LYS B O 1
ATOM 4609 N N . ASN B 1 245 ? 37.903 -10.979 -30.352 1.00 25.27 245 ASN B N 1
ATOM 4610 C CA . ASN B 1 245 ? 39.016 -11.885 -30.098 1.00 27.60 245 ASN B CA 1
ATOM 4611 C C . ASN B 1 245 ? 39.209 -12.250 -28.626 1.00 23.24 245 ASN B C 1
ATOM 4612 O O . ASN B 1 245 ? 40.189 -12.905 -28.272 1.00 21.09 245 ASN B O 1
ATOM 4617 N N . TYR B 1 246 ? 38.263 -11.818 -27.790 1.00 17.07 246 TYR B N 1
ATOM 4618 C CA . TYR B 1 246 ? 38.291 -12.061 -26.342 1.00 18.34 246 TYR B CA 1
ATOM 4619 C C . TYR B 1 246 ? 36.990 -12.636 -25.818 1.00 18.58 246 TYR B C 1
ATOM 4620 O O . TYR B 1 246 ? 36.610 -12.384 -24.680 1.00 19.44 246 TYR B O 1
ATOM 4629 N N . ASP B 1 247 ? 36.306 -13.431 -26.628 1.00 19.25 247 ASP B N 1
ATOM 4630 C CA . ASP B 1 247 ? 35.140 -14.131 -26.116 1.00 16.18 247 ASP B CA 1
ATOM 4631 C C . ASP B 1 247 ? 35.486 -15.000 -24.904 1.00 15.63 247 ASP B C 1
ATOM 4632 O O . ASP B 1 247 ? 36.464 -15.749 -24.946 1.00 14.42 247 ASP B O 1
ATOM 4637 N N . ASP B 1 248 ? 34.698 -14.866 -23.832 1.00 14.69 248 ASP B N 1
ATOM 4638 C CA . ASP B 1 248 ? 34.742 -15.774 -22.678 1.00 18.49 248 ASP B CA 1
ATOM 4639 C C . ASP B 1 248 ? 36.132 -15.811 -22.062 1.00 18.47 248 ASP B C 1
ATOM 4640 O O . ASP B 1 248 ? 36.620 -16.863 -21.649 1.00 21.15 248 ASP B O 1
ATOM 4645 N N . HIS B 1 249 ? 36.746 -14.641 -21.946 1.00 12.74 249 HIS B N 1
ATOM 4646 C CA . HIS B 1 249 ? 38.167 -14.588 -21.635 1.00 14.32 249 HIS B CA 1
ATOM 4647 C C . HIS B 1 249 ? 38.540 -14.155 -20.223 1.00 14.77 249 HIS B C 1
ATOM 4648 O O . HIS B 1 249 ? 39.402 -14.779 -19.589 1.00 12.48 249 HIS B O 1
ATOM 4655 N N . PHE B 1 250 ? 37.915 -13.080 -19.747 1.00 15.05 250 PHE B N 1
ATOM 4656 C CA . PHE B 1 250 ? 38.351 -12.424 -18.520 1.00 10.92 250 PHE B CA 1
ATOM 4657 C C . PHE B 1 250 ? 37.670 -12.926 -17.265 1.00 9.09 250 PHE B C 1
ATOM 4658 O O . PHE B 1 250 ? 36.435 -13.076 -17.211 1.00 11.51 250 PHE B O 1
ATOM 4666 N N . ASP B 1 251 ? 38.484 -13.137 -16.239 1.00 14.55 251 ASP B N 1
ATOM 4667 C CA . ASP B 1 251 ? 37.981 -13.505 -14.922 1.00 14.63 251 ASP B CA 1
ATOM 4668 C C . ASP B 1 251 ? 37.611 -12.274 -14.127 1.00 13.06 251 ASP B C 1
ATOM 4669 O O . ASP B 1 251 ? 36.916 -12.380 -13.132 1.00 16.26 251 ASP B O 1
ATOM 4674 N N . PHE B 1 252 ? 38.100 -11.114 -14.569 1.00 13.88 252 PHE B N 1
ATOM 4675 C CA . PHE B 1 252 ? 37.877 -9.861 -13.857 1.00 12.79 252 PHE B CA 1
ATOM 4676 C C . PHE B 1 252 ? 38.363 -8.730 -14.747 1.00 8.93 252 PHE B C 1
ATOM 4677 O O . PHE B 1 252 ? 39.339 -8.876 -15.495 1.00 8.92 252 PHE B O 1
ATOM 4685 N N . ILE B 1 253 ? 37.676 -7.601 -14.677 1.00 8.67 253 ILE B N 1
ATOM 4686 C CA . ILE B 1 253 ? 38.108 -6.427 -15.401 1.00 8.27 253 ILE B CA 1
ATOM 4687 C C . ILE B 1 253 ? 38.103 -5.291 -14.412 1.00 16.21 253 ILE B C 1
ATOM 4688 O O . ILE B 1 253 ? 37.118 -5.076 -13.689 1.00 14.96 253 ILE B O 1
ATOM 4693 N N . LEU B 1 254 ? 39.212 -4.562 -14.378 1.00 13.96 254 LEU B N 1
ATOM 4694 C CA . LEU B 1 254 ? 39.328 -3.432 -13.474 1.00 15.23 254 LEU B CA 1
ATOM 4695 C C . LEU B 1 254 ? 39.545 -2.163 -14.258 1.00 11.07 254 LEU B C 1
ATOM 4696 O O . LEU B 1 254 ? 40.550 -2.003 -14.946 1.00 10.13 254 LEU B O 1
ATOM 4701 N N . ASN B 1 255 ? 38.588 -1.257 -14.121 1.00 11.83 255 ASN B N 1
ATOM 4702 C CA . ASN B 1 255 ? 38.668 0.071 -14.674 1.00 15.31 255 ASN B CA 1
ATOM 4703 C C . ASN B 1 255 ? 39.438 1.029 -13.767 1.00 16.59 255 ASN B C 1
ATOM 4704 O O . ASN B 1 255 ? 39.003 1.349 -12.661 1.00 12.04 255 ASN B O 1
ATOM 4709 N N . CYS B 1 256 ? 40.574 1.504 -14.255 1.00 12.53 256 CYS B N 1
ATOM 4710 C CA . CYS B 1 256 ? 41.451 2.335 -13.441 1.00 12.97 256 CYS B CA 1
ATOM 4711 C C . CYS B 1 256 ? 41.253 3.813 -13.760 1.00 16.22 256 CYS B C 1
ATOM 4712 O O . CYS B 1 256 ? 42.085 4.473 -14.423 1.00 18.68 256 CYS B O 1
ATOM 4715 N N . ALA B 1 257 ? 40.117 4.313 -13.273 1.00 17.26 257 ALA B N 1
ATOM 4716 C CA . ALA B 1 257 ? 39.721 5.715 -13.402 1.00 20.02 257 ALA B CA 1
ATOM 4717 C C . ALA B 1 257 ? 39.476 6.168 -14.840 1.00 22.74 257 ALA B C 1
ATOM 4718 O O . ALA B 1 257 ? 39.552 7.361 -15.136 1.00 23.83 257 ALA B O 1
ATOM 4720 N N . SER B 1 258 ? 39.182 5.234 -15.739 1.00 21.78 258 SER B N 1
ATOM 4721 C CA . SER B 1 258 ? 38.778 5.636 -17.084 1.00 26.82 258 SER B CA 1
ATOM 4722 C C . SER B 1 258 ? 37.315 6.036 -17.047 1.00 27.59 258 SER B C 1
ATOM 4723 O O . SER B 1 258 ? 36.512 5.350 -16.421 1.00 22.59 258 SER B O 1
ATOM 4726 N N . GLY B 1 259 ? 36.978 7.136 -17.716 1.00 34.63 259 GLY B N 1
ATOM 4727 C CA . GLY B 1 259 ? 35.644 7.710 -17.667 1.00 38.19 259 GLY B CA 1
ATOM 4728 C C . GLY B 1 259 ? 34.582 6.751 -18.162 1.00 40.58 259 GLY B C 1
ATOM 4729 O O . GLY B 1 259 ? 34.597 6.349 -19.330 1.00 37.51 259 GLY B O 1
ATOM 4730 N N . ILE B 1 260 ? 33.662 6.387 -17.271 1.00 48.32 260 ILE B N 1
ATOM 4731 C CA . ILE B 1 260 ? 32.640 5.391 -17.576 1.00 51.13 260 ILE B CA 1
ATOM 4732 C C . ILE B 1 260 ? 31.777 5.789 -18.780 1.00 53.11 260 ILE B C 1
ATOM 4733 O O . ILE B 1 260 ? 31.353 4.928 -19.554 1.00 51.75 260 ILE B O 1
ATOM 4738 N N . ASP B 1 261 ? 31.546 7.092 -18.947 1.00 56.56 261 ASP B N 1
ATOM 4739 C CA . ASP B 1 261 ? 30.840 7.603 -20.118 1.00 57.70 261 ASP B CA 1
ATOM 4740 C C . ASP B 1 261 ? 31.628 7.272 -21.384 1.00 56.39 261 ASP B C 1
ATOM 4741 O O . ASP B 1 261 ? 31.089 6.698 -22.340 1.00 57.80 261 ASP B O 1
ATOM 4743 N N . GLY B 1 262 ? 32.914 7.623 -21.367 1.00 45.99 262 GLY B N 1
ATOM 4744 C CA . GLY B 1 262 ? 33.822 7.322 -22.462 1.00 47.29 262 GLY B CA 1
ATOM 4745 C C . GLY B 1 262 ? 34.121 5.843 -22.689 1.00 47.89 262 GLY B C 1
ATOM 4746 O O . GLY B 1 262 ? 34.784 5.489 -23.669 1.00 47.93 262 GLY B O 1
ATOM 4747 N N . LEU B 1 263 ? 33.653 4.982 -21.788 1.00 46.93 263 LEU B N 1
ATOM 4748 C CA . LEU B 1 263 ? 33.808 3.539 -21.955 1.00 44.03 263 LEU B CA 1
ATOM 4749 C C . LEU B 1 263 ? 32.591 2.959 -22.661 1.00 46.83 263 LEU B C 1
ATOM 4750 O O . LEU B 1 263 ? 31.454 3.292 -22.311 1.00 52.17 263 LEU B O 1
ATOM 4755 N N . ASN B 1 264 ? 32.801 2.091 -23.647 1.00 38.88 264 ASN B N 1
ATOM 4756 C CA . ASN B 1 264 ? 31.682 1.268 -24.072 1.00 31.53 264 ASN B CA 1
ATOM 4757 C C . ASN B 1 264 ? 31.660 0.054 -23.178 1.00 24.32 264 ASN B C 1
ATOM 4758 O O . ASN B 1 264 ? 32.368 -0.928 -23.417 1.00 20.44 264 ASN B O 1
ATOM 4763 N N . LEU B 1 265 ? 30.864 0.147 -22.123 1.00 21.82 265 LEU B N 1
ATOM 4764 C CA . LEU B 1 265 ? 30.775 -0.912 -21.132 1.00 18.41 265 LEU B CA 1
ATOM 4765 C C . LEU B 1 265 ? 30.396 -2.245 -21.755 1.00 19.72 265 LEU B C 1
ATOM 4766 O O . LEU B 1 265 ? 30.924 -3.289 -21.359 1.00 16.77 265 LEU B O 1
ATOM 4771 N N . SER B 1 266 ? 29.489 -2.213 -22.728 1.00 19.62 266 SER B N 1
ATOM 4772 C CA . SER B 1 266 ? 28.968 -3.458 -23.307 1.00 24.83 266 SER B CA 1
ATOM 4773 C C . SER B 1 266 ? 30.054 -4.273 -24.011 1.00 22.04 266 SER B C 1
ATOM 4774 O O . SER B 1 266 ? 30.003 -5.505 -24.048 1.00 21.75 266 SER B O 1
ATOM 4777 N N . GLU B 1 267 ? 31.036 -3.584 -24.569 1.00 22.01 267 GLU B N 1
ATOM 4778 C CA . GLU B 1 267 ? 32.146 -4.267 -25.218 1.00 24.33 267 GLU B CA 1
ATOM 4779 C C . GLU B 1 267 ? 32.970 -5.014 -24.185 1.00 20.07 267 GLU B C 1
ATOM 4780 O O . GLU B 1 267 ? 33.332 -6.173 -24.381 1.00 15.91 267 GLU B O 1
ATOM 4786 N N . TYR B 1 268 ? 33.274 -4.353 -23.076 1.00 19.16 268 TYR B N 1
ATOM 4787 C CA . TYR B 1 268 ? 34.050 -5.011 -22.040 1.00 18.35 268 TYR B CA 1
ATOM 4788 C C . TYR B 1 268 ? 33.273 -6.181 -21.451 1.00 15.72 268 TYR B C 1
ATOM 4789 O O . TYR B 1 268 ? 33.817 -7.255 -21.250 1.00 13.51 268 TYR B O 1
ATOM 4798 N N . LEU B 1 269 ? 31.992 -5.969 -21.179 1.00 13.93 269 LEU B N 1
ATOM 4799 C CA . LEU B 1 269 ? 31.201 -6.994 -20.504 1.00 11.59 269 LEU B CA 1
ATOM 4800 C C . LEU B 1 269 ? 31.097 -8.250 -21.332 1.00 11.60 269 LEU B C 1
ATOM 4801 O O . LEU B 1 269 ? 31.105 -9.339 -20.795 1.00 10.97 269 LEU B O 1
ATOM 4806 N N . SER B 1 270 ? 31.048 -8.092 -22.649 1.00 18.14 270 SER B N 1
ATOM 4807 C CA . SER B 1 270 ? 30.884 -9.210 -23.574 1.00 17.67 270 SER B CA 1
ATOM 4808 C C . SER B 1 270 ? 32.122 -10.115 -23.640 1.00 20.15 270 SER B C 1
ATOM 4809 O O . SER B 1 270 ? 32.106 -11.144 -24.329 1.00 18.50 270 SER B O 1
ATOM 4812 N N . THR B 1 271 ? 33.193 -9.721 -22.955 1.00 14.24 271 THR B N 1
ATOM 4813 C CA . THR B 1 271 ? 34.429 -10.514 -22.954 1.00 12.02 271 THR B CA 1
ATOM 4814 C C . THR B 1 271 ? 34.683 -11.199 -21.615 1.00 13.13 271 THR B C 1
ATOM 4815 O O . THR B 1 271 ? 35.734 -11.823 -21.435 1.00 14.88 271 THR B O 1
ATOM 4819 N N . LEU B 1 272 ? 33.745 -11.070 -20.675 1.00 11.75 272 LEU B N 1
ATOM 4820 C CA . LEU B 1 272 ? 33.893 -11.729 -19.376 1.00 13.41 272 LEU B CA 1
ATOM 4821 C C . LEU B 1 272 ? 33.526 -13.202 -19.428 1.00 13.50 272 LEU B C 1
ATOM 4822 O O . LEU B 1 272 ? 32.698 -13.625 -20.235 1.00 14.15 272 LEU B O 1
ATOM 4827 N N . LYS B 1 273 ? 34.113 -13.992 -18.537 1.00 10.18 273 LYS B N 1
ATOM 4828 C CA . LYS B 1 273 ? 33.574 -15.316 -18.310 1.00 10.07 273 LYS B CA 1
ATOM 4829 C C . LYS B 1 273 ? 32.275 -15.135 -17.541 1.00 17.29 273 LYS B C 1
ATOM 4830 O O . LYS B 1 273 ? 31.943 -14.015 -17.117 1.00 12.92 273 LYS B O 1
ATOM 4836 N N . VAL B 1 274 ? 31.568 -16.240 -17.314 1.00 10.53 274 VAL B N 1
ATOM 4837 C CA . VAL B 1 274 ? 30.262 -16.183 -16.691 1.00 10.78 274 VAL B CA 1
ATOM 4838 C C . VAL B 1 274 ? 30.398 -15.848 -15.212 1.00 15.55 274 VAL B C 1
ATOM 4839 O O . VAL B 1 274 ? 31.335 -16.332 -14.548 1.00 12.65 274 VAL B O 1
ATOM 4843 N N . ASP B 1 275 ? 29.489 -15.000 -14.716 1.00 14.69 275 ASP B N 1
ATOM 4844 C CA . ASP B 1 275 ? 29.402 -14.632 -13.294 1.00 14.57 275 ASP B CA 1
ATOM 4845 C C . ASP B 1 275 ? 30.623 -13.869 -12.747 1.00 17.70 275 ASP B C 1
ATOM 4846 O O . ASP B 1 275 ? 31.049 -14.096 -11.613 1.00 16.21 275 ASP B O 1
ATOM 4850 N N . LYS B 1 276 ? 31.176 -12.952 -13.538 1.00 12.63 276 LYS B N 1
ATOM 4851 C CA . LYS B 1 276 ? 32.363 -12.227 -13.113 1.00 13.39 276 LYS B CA 1
ATOM 4852 C C . LYS B 1 276 ? 32.043 -10.732 -12.979 1.00 17.94 276 LYS B C 1
ATOM 4853 O O . LYS B 1 276 ? 30.872 -10.338 -13.116 1.00 17.01 276 LYS B O 1
ATOM 4859 N N . LYS B 1 277 ? 33.048 -9.906 -12.704 1.00 15.45 277 LYS B N 1
ATOM 4860 C CA . LYS B 1 277 ? 32.769 -8.499 -12.396 1.00 17.53 277 LYS B CA 1
ATOM 4861 C C . LYS B 1 277 ? 33.592 -7.495 -13.191 1.00 17.37 277 LYS B C 1
ATOM 4862 O O . LYS B 1 277 ? 34.739 -7.754 -13.545 1.00 15.49 277 LYS B O 1
ATOM 4868 N N . PHE B 1 278 ? 32.976 -6.348 -13.461 1.00 16.96 278 PHE B N 1
ATOM 4869 C CA . PHE B 1 278 ? 33.671 -5.181 -13.987 1.00 14.07 278 PHE B CA 1
ATOM 4870 C C . PHE B 1 278 ? 33.663 -4.212 -12.823 1.00 13.60 278 PHE B C 1
ATOM 4871 O O . PHE B 1 278 ? 32.606 -3.794 -12.390 1.00 14.41 278 PHE B O 1
ATOM 4879 N N . VAL B 1 279 ? 34.833 -3.866 -12.296 1.00 11.33 279 VAL B N 1
ATOM 4880 C CA . VAL B 1 279 ? 34.875 -2.974 -11.145 1.00 10.39 279 VAL B CA 1
ATOM 4881 C C . VAL B 1 279 ? 35.626 -1.713 -11.481 1.00 12.85 279 VAL B C 1
ATOM 4882 O O . VAL B 1 279 ? 36.665 -1.784 -12.121 1.00 13.48 279 VAL B O 1
ATOM 4886 N N . SER B 1 280 ? 35.126 -0.557 -11.043 1.00 14.51 280 SER B N 1
ATOM 4887 C CA . SER B 1 280 ? 35.793 0.715 -11.303 1.00 17.77 280 SER B CA 1
ATOM 4888 C C . SER B 1 280 ? 36.382 1.302 -10.031 1.00 18.68 280 SER B C 1
ATOM 4889 O O . SER B 1 280 ? 35.741 1.261 -8.985 1.00 14.43 280 SER B O 1
ATOM 4892 N N . VAL B 1 281 ? 37.597 1.847 -10.125 1.00 12.31 281 VAL B N 1
ATOM 4893 C CA . VAL B 1 281 ? 38.220 2.563 -9.004 1.00 12.75 281 VAL B CA 1
ATOM 4894 C C . VAL B 1 281 ? 38.665 3.944 -9.450 1.00 14.08 281 VAL B C 1
ATOM 4895 O O . VAL B 1 281 ? 38.765 4.202 -10.653 1.00 17.47 281 VAL B O 1
ATOM 4899 N N . GLY B 1 282 ? 38.902 4.838 -8.492 1.00 18.62 282 GLY B N 1
ATOM 4900 C CA . GLY B 1 282 ? 39.431 6.164 -8.780 1.00 21.09 282 GLY B CA 1
ATOM 4901 C C . GLY B 1 282 ? 38.478 7.135 -9.449 1.00 23.11 282 GLY B C 1
ATOM 4902 O O . GLY B 1 282 ? 38.895 8.181 -9.956 1.00 24.33 282 GLY B O 1
ATOM 4903 N N . LEU B 1 283 ? 37.194 6.800 -9.450 1.00 23.25 283 LEU B N 1
ATOM 4904 C CA . LEU B 1 283 ? 36.194 7.692 -10.018 1.00 24.93 283 LEU B CA 1
ATOM 4905 C C . LEU B 1 283 ? 35.714 8.660 -8.942 1.00 28.05 283 LEU B C 1
ATOM 4906 O O . LEU B 1 283 ? 35.574 8.279 -7.778 1.00 30.27 283 LEU B O 1
ATOM 4911 N N . PRO B 1 284 ? 35.482 9.919 -9.321 1.00 33.14 284 PRO B N 1
ATOM 4912 C CA . PRO B 1 284 ? 34.905 10.888 -8.380 1.00 39.11 284 PRO B CA 1
ATOM 4913 C C . PRO B 1 284 ? 33.582 10.373 -7.802 1.00 40.88 284 PRO B C 1
ATOM 4914 O O . PRO B 1 284 ? 32.760 9.836 -8.540 1.00 41.85 284 PRO B O 1
ATOM 4918 N N . PRO B 1 285 ? 33.372 10.549 -6.492 1.00 49.12 285 PRO B N 1
ATOM 4919 C CA . PRO B 1 285 ? 32.182 10.026 -5.814 1.00 48.53 285 PRO B CA 1
ATOM 4920 C C . PRO B 1 285 ? 30.957 10.890 -6.086 1.00 50.43 285 PRO B C 1
ATOM 4921 O O . PRO B 1 285 ? 30.314 11.364 -5.148 1.00 53.08 285 PRO B O 1
ATOM 4925 N N . SER B 1 286 ? 30.638 11.083 -7.361 1.00 46.51 286 SER B N 1
ATOM 4926 C CA . SER B 1 286 ? 29.508 11.913 -7.759 1.00 47.81 286 SER B CA 1
ATOM 4927 C C . SER B 1 286 ? 28.172 11.379 -7.244 1.00 48.30 286 SER B C 1
ATOM 4928 O O . SER B 1 286 ? 27.929 10.164 -7.213 1.00 47.48 286 SER B O 1
ATOM 4931 N N . GLU B 1 287 ? 27.297 12.299 -6.859 1.00 39.16 287 GLU B N 1
ATOM 4932 C CA . GLU B 1 287 ? 25.955 11.926 -6.450 1.00 40.37 287 GLU B CA 1
ATOM 4933 C C . GLU B 1 287 ? 24.952 11.990 -7.611 1.00 42.44 287 GLU B C 1
ATOM 4934 O O . GLU B 1 287 ? 23.744 11.878 -7.388 1.00 46.11 287 GLU B O 1
ATOM 4936 N N . ASP B 1 288 ? 25.440 12.158 -8.843 1.00 44.57 288 ASP B N 1
ATOM 4937 C CA . ASP B 1 288 ? 24.550 12.191 -10.016 1.00 48.44 288 ASP B CA 1
ATOM 4938 C C . ASP B 1 288 ? 24.172 10.779 -10.439 1.00 43.96 288 ASP B C 1
ATOM 4939 O O . ASP B 1 288 ? 25.041 9.932 -10.606 1.00 36.24 288 ASP B O 1
ATOM 4944 N N . LYS B 1 289 ? 22.881 10.551 -10.649 1.00 40.95 289 LYS B N 1
ATOM 4945 C CA . LYS B 1 289 ? 22.325 9.197 -10.730 1.00 45.15 289 LYS B CA 1
ATOM 4946 C C . LYS B 1 289 ? 22.849 8.212 -11.800 1.00 48.12 289 LYS B C 1
ATOM 4947 O O . LYS B 1 289 ? 23.456 7.222 -11.448 1.00 45.82 289 LYS B O 1
ATOM 4953 N N . PHE B 1 290 ? 22.603 8.458 -13.082 1.00 52.40 290 PHE B N 1
ATOM 4954 C CA . PHE B 1 290 ? 22.895 7.468 -14.154 1.00 48.65 290 PHE B CA 1
ATOM 4955 C C . PHE B 1 290 ? 22.089 6.144 -14.156 1.00 46.36 290 PHE B C 1
ATOM 4956 O O . PHE B 1 290 ? 21.820 5.537 -13.113 1.00 42.05 290 PHE B O 1
ATOM 4964 N N . GLU B 1 291 ? 21.736 5.701 -15.359 1.00 40.88 291 GLU B N 1
ATOM 4965 C CA . GLU B 1 291 ? 20.839 4.566 -15.533 1.00 36.72 291 GLU B CA 1
ATOM 4966 C C . GLU B 1 291 ? 21.607 3.258 -15.642 1.00 30.94 291 GLU B C 1
ATOM 4967 O O . GLU B 1 291 ? 22.712 3.223 -16.186 1.00 27.61 291 GLU B O 1
ATOM 4973 N N . VAL B 1 292 ? 21.019 2.187 -15.111 1.00 28.30 292 VAL B N 1
ATOM 4974 C CA . VAL B 1 292 ? 21.559 0.841 -15.291 1.00 25.63 292 VAL B CA 1
ATOM 4975 C C . VAL B 1 292 ? 20.431 -0.095 -15.725 1.00 27.18 292 VAL B C 1
ATOM 4976 O O . VAL B 1 292 ? 19.284 0.039 -15.277 1.00 27.97 292 VAL B O 1
ATOM 4980 N N . SER B 1 293 ? 20.754 -1.006 -16.634 1.00 30.83 293 SER B N 1
ATOM 4981 C CA . SER B 1 293 ? 19.784 -1.960 -17.149 1.00 31.27 293 SER B CA 1
ATOM 4982 C C . SER B 1 293 ? 20.296 -3.385 -16.954 1.00 22.62 293 SER B C 1
ATOM 4983 O O . SER B 1 293 ? 21.463 -3.657 -17.188 1.00 20.84 293 SER B O 1
ATOM 4986 N N . PRO B 1 294 ? 19.421 -4.299 -16.521 1.00 22.94 294 PRO B N 1
ATOM 4987 C CA . PRO B 1 294 ? 19.833 -5.700 -16.326 1.00 24.97 294 PRO B CA 1
ATOM 4988 C C . PRO B 1 294 ? 20.281 -6.363 -17.632 1.00 20.54 294 PRO B C 1
ATOM 4989 O O . PRO B 1 294 ? 21.124 -7.281 -17.638 1.00 19.56 294 PRO B O 1
ATOM 4993 N N . PHE B 1 295 ? 19.730 -5.877 -18.739 1.00 21.40 295 PHE B N 1
ATOM 4994 C CA . PHE B 1 295 ? 20.041 -6.431 -20.051 1.00 20.86 295 PHE B CA 1
ATOM 4995 C C . PHE B 1 295 ? 21.496 -6.238 -20.403 1.00 20.29 295 PHE B C 1
ATOM 4996 O O . PHE B 1 295 ? 22.065 -7.030 -21.147 1.00 18.46 295 PHE B O 1
ATOM 5004 N N . THR B 1 296 ? 22.097 -5.181 -19.864 1.00 19.36 296 THR B N 1
ATOM 5005 C CA . THR B 1 296 ? 23.508 -4.912 -20.076 1.00 21.31 296 THR B CA 1
ATOM 5006 C C . THR B 1 296 ? 24.377 -6.079 -19.595 1.00 20.32 296 THR B C 1
ATOM 5007 O O . THR B 1 296 ? 25.448 -6.340 -20.147 1.00 15.55 296 THR B O 1
ATOM 5011 N N . PHE B 1 297 ? 23.895 -6.802 -18.591 1.00 19.18 297 PHE B N 1
ATOM 5012 C CA . PHE B 1 297 ? 24.701 -7.829 -17.930 1.00 19.51 297 PHE B CA 1
ATOM 5013 C C . PHE B 1 297 ? 24.197 -9.232 -18.193 1.00 19.38 297 PHE B C 1
ATOM 5014 O O . PHE B 1 297 ? 24.919 -10.194 -17.962 1.00 17.68 297 PHE B O 1
ATOM 5022 N N . LEU B 1 298 ? 22.969 -9.328 -18.701 1.00 19.11 298 LEU B N 1
ATOM 5023 C CA . LEU B 1 298 ? 22.253 -10.600 -18.812 1.00 18.36 298 LEU B CA 1
ATOM 5024 C C . LEU B 1 298 ? 22.956 -11.754 -19.543 1.00 18.92 298 LEU B C 1
ATOM 5025 O O . LEU B 1 298 ? 22.986 -12.870 -19.036 1.00 18.51 298 LEU B O 1
ATOM 5030 N N . GLN B 1 299 ? 23.510 -11.487 -20.723 1.00 17.09 299 GLN B N 1
ATOM 5031 C CA . GLN B 1 299 ? 24.197 -12.506 -21.512 1.00 19.47 299 GLN B CA 1
ATOM 5032 C C . GLN B 1 299 ? 25.447 -13.128 -20.878 1.00 16.34 299 GLN B C 1
ATOM 5033 O O . GLN B 1 299 ? 25.902 -14.170 -21.342 1.00 15.45 299 GLN B O 1
ATOM 5039 N N . GLN B 1 300 ? 26.010 -12.498 -19.847 1.00 13.60 300 GLN B N 1
ATOM 5040 C CA . GLN B 1 300 ? 27.215 -13.013 -19.194 1.00 12.88 300 GLN B CA 1
ATOM 5041 C C . GLN B 1 300 ? 27.029 -13.318 -17.726 1.00 14.72 300 GLN B C 1
ATOM 5042 O O . GLN B 1 300 ? 27.957 -13.815 -17.072 1.00 13.99 300 GLN B O 1
ATOM 5048 N N . GLY B 1 301 ? 25.848 -12.999 -17.201 1.00 14.13 301 GLY B N 1
ATOM 5049 C CA . GLY B 1 301 ? 25.611 -13.087 -15.769 1.00 12.44 301 GLY B CA 1
ATOM 5050 C C . GLY B 1 301 ? 26.557 -12.175 -15.008 1.00 12.42 301 GLY B C 1
ATOM 5051 O O . GLY B 1 301 ? 26.953 -12.440 -13.868 1.00 11.70 301 GLY B O 1
ATOM 5052 N N . ALA B 1 302 ? 26.910 -11.069 -15.653 1.00 11.74 302 ALA B N 1
ATOM 5053 C CA . ALA B 1 302 ? 27.944 -10.166 -15.151 1.00 11.71 302 ALA B CA 1
ATOM 5054 C C . ALA B 1 302 ? 27.428 -9.231 -14.074 1.00 13.97 302 ALA B C 1
ATOM 5055 O O . ALA B 1 302 ? 26.214 -9.110 -13.850 1.00 14.08 302 ALA B O 1
ATOM 5057 N N . SER B 1 303 ? 28.367 -8.546 -13.436 1.00 14.81 303 SER B N 1
ATOM 5058 C CA . SER B 1 303 ? 28.047 -7.519 -12.462 1.00 16.25 303 SER B CA 1
ATOM 5059 C C . SER B 1 303 ? 28.958 -6.314 -12.644 1.00 17.35 303 SER B C 1
ATOM 5060 O O . SER B 1 303 ? 30.044 -6.412 -13.227 1.00 19.60 303 SER B O 1
ATOM 5063 N N . PHE B 1 304 ? 28.487 -5.179 -12.143 1.00 17.04 304 PHE B N 1
ATOM 5064 C CA . PHE B 1 304 ? 29.198 -3.922 -12.203 1.00 14.86 304 PHE B CA 1
ATOM 5065 C C . PHE B 1 304 ? 29.239 -3.392 -10.783 1.00 14.83 304 PHE B C 1
ATOM 5066 O O . PHE B 1 304 ? 28.241 -3.465 -10.064 1.00 17.76 304 PHE B O 1
ATOM 5071 N N . GLY B 1 305 ? 30.370 -2.826 -10.380 1.00 16.63 305 GLY B N 1
ATOM 5072 C CA . GLY B 1 305 ? 30.407 -2.124 -9.108 1.00 19.07 305 GLY B CA 1
ATOM 5073 C C . GLY B 1 305 ? 31.674 -1.331 -8.880 1.00 21.45 305 GLY B C 1
ATOM 5074 O O . GLY B 1 305 ? 32.439 -1.058 -9.814 1.00 17.46 305 GLY B O 1
ATOM 5075 N N . SER B 1 306 ? 31.890 -0.953 -7.621 1.00 23.30 306 SER B N 1
ATOM 5076 C CA . SER B 1 306 ? 33.022 -0.124 -7.248 1.00 24.86 306 SER B CA 1
ATOM 5077 C C . SER B 1 306 ? 33.836 -0.752 -6.132 1.00 21.65 306 SER B C 1
ATOM 5078 O O . SER B 1 306 ? 33.425 -1.736 -5.517 1.00 20.02 306 SER B O 1
ATOM 5081 N N . SER B 1 307 ? 35.005 -0.175 -5.881 1.00 17.50 307 SER B N 1
ATOM 5082 C CA . SER B 1 307 ? 35.822 -0.575 -4.748 1.00 17.31 307 SER B CA 1
ATOM 5083 C C . SER B 1 307 ? 36.412 0.695 -4.190 1.00 20.48 307 SER B C 1
ATOM 5084 O O . SER B 1 307 ? 36.703 1.619 -4.945 1.00 13.18 307 SER B O 1
ATOM 5087 N N . LEU B 1 308 ? 36.566 0.736 -2.871 1.00 15.37 308 LEU B N 1
ATOM 5088 C CA . LEU B 1 308 ? 37.078 1.897 -2.166 1.00 18.88 308 LEU B CA 1
ATOM 5089 C C . LEU B 1 308 ? 38.310 1.438 -1.381 1.00 13.87 308 LEU B C 1
ATOM 5090 O O . LEU B 1 308 ? 38.199 0.519 -0.563 1.00 19.33 308 LEU B O 1
ATOM 5095 N N . LEU B 1 309 ? 39.468 2.045 -1.661 1.00 15.54 309 LEU B N 1
ATOM 5096 C CA . LEU B 1 309 ? 40.726 1.787 -0.947 1.00 15.49 309 LEU B CA 1
ATOM 5097 C C . LEU B 1 309 ? 40.968 0.299 -0.640 1.00 12.59 309 LEU B C 1
ATOM 5098 O O . LEU B 1 309 ? 40.840 -0.541 -1.527 1.00 13.75 309 LEU B O 1
ATOM 5103 N N . GLY B 1 310 ? 41.321 -0.015 0.609 1.00 17.71 310 GLY B N 1
ATOM 5104 C CA . GLY B 1 310 ? 41.528 -1.397 1.023 1.00 17.40 310 GLY B CA 1
ATOM 5105 C C . GLY B 1 310 ? 41.799 -1.530 2.513 1.00 16.03 310 GLY B C 1
ATOM 5106 O O . GLY B 1 310 ? 41.870 -0.537 3.225 1.00 14.80 310 GLY B O 1
ATOM 5107 N N . SER B 1 311 ? 41.954 -2.756 3.003 1.00 13.96 311 SER B N 1
ATOM 5108 C CA . SER B 1 311 ? 42.154 -2.943 4.443 1.00 15.26 311 SER B CA 1
ATOM 5109 C C . SER B 1 311 ? 43.639 -3.005 4.816 1.00 15.40 311 SER B C 1
ATOM 5110 O O . SER B 1 311 ? 44.504 -3.228 3.972 1.00 14.52 311 SER B O 1
ATOM 5113 N N . LYS B 1 312 ? 43.919 -2.813 6.100 1.00 17.08 312 LYS B N 1
ATOM 5114 C CA . LYS B 1 312 ? 45.273 -2.897 6.616 1.00 17.20 312 LYS B CA 1
ATOM 5115 C C . LYS B 1 312 ? 45.869 -4.281 6.328 1.00 16.96 312 LYS B C 1
ATOM 5116 O O . LYS B 1 312 ? 47.033 -4.392 5.964 1.00 16.72 312 LYS B O 1
ATOM 5122 N N . THR B 1 313 ? 45.056 -5.328 6.471 1.00 17.25 313 THR B N 1
ATOM 5123 C CA . THR B 1 313 ? 45.500 -6.701 6.202 1.00 17.99 313 THR B CA 1
ATOM 5124 C C . THR B 1 313 ? 46.024 -6.809 4.761 1.00 18.34 313 THR B C 1
ATOM 5125 O O . THR B 1 313 ? 47.170 -7.297 4.488 1.00 19.29 313 THR B O 1
ATOM 5129 N N . GLU B 1 314 ? 45.177 -6.314 3.856 1.00 16.21 314 GLU B N 1
ATOM 5130 C CA . GLU B 1 314 ? 45.499 -6.205 2.445 1.00 18.66 314 GLU B CA 1
ATOM 5131 C C . GLU B 1 314 ? 46.735 -5.345 2.216 1.00 18.92 314 GLU B C 1
ATOM 5132 O O . GLU B 1 314 ? 47.573 -5.683 1.385 1.00 18.13 314 GLU B O 1
ATOM 5138 N N . VAL B 1 315 ? 46.874 -4.248 2.948 1.00 13.88 315 VAL B N 1
ATOM 5139 C CA . VAL B 1 315 ? 48.065 -3.439 2.784 1.00 14.01 315 VAL B CA 1
ATOM 5140 C C . VAL B 1 315 ? 49.319 -4.254 3.111 1.00 14.76 315 VAL B C 1
ATOM 5141 O O . VAL B 1 315 ? 50.323 -4.203 2.382 1.00 14.66 315 VAL B O 1
ATOM 5145 N N . LYS B 1 316 ? 49.250 -5.041 4.177 1.00 15.75 316 LYS B N 1
ATOM 5146 C CA . LYS B 1 316 ? 50.407 -5.839 4.580 1.00 18.57 316 LYS B CA 1
ATOM 5147 C C . LYS B 1 316 ? 50.791 -6.846 3.502 1.00 17.62 316 LYS B C 1
ATOM 5148 O O . LYS B 1 316 ? 51.993 -6.971 3.142 1.00 19.91 316 LYS B O 1
ATOM 5154 N N . GLU B 1 317 ? 49.777 -7.549 2.986 1.00 17.73 317 GLU B N 1
ATOM 5155 C CA . GLU B 1 317 ? 50.008 -8.468 1.851 1.00 23.64 317 GLU B CA 1
ATOM 5156 C C . GLU B 1 317 ? 50.605 -7.761 0.625 1.00 25.20 317 GLU B C 1
ATOM 5157 O O . GLU B 1 317 ? 51.546 -8.258 -0.004 1.00 25.60 317 GLU B O 1
ATOM 5163 N N . MET B 1 318 ? 50.032 -6.611 0.287 1.00 19.45 318 MET B N 1
ATOM 5164 C CA . MET B 1 318 ? 50.492 -5.786 -0.821 1.00 16.80 318 MET B CA 1
ATOM 5165 C C . MET B 1 318 ? 51.968 -5.429 -0.691 1.00 14.94 318 MET B C 1
ATOM 5166 O O . MET B 1 318 ? 52.715 -5.522 -1.665 1.00 14.33 318 MET B O 1
ATOM 5171 N N . LEU B 1 319 ? 52.392 -5.033 0.506 1.00 14.92 319 LEU B N 1
ATOM 5172 C CA . LEU B 1 319 ? 53.784 -4.662 0.710 1.00 15.98 319 LEU B CA 1
ATOM 5173 C C . LEU B 1 319 ? 54.710 -5.872 0.628 1.00 18.21 319 LEU B C 1
ATOM 5174 O O . LEU B 1 319 ? 55.790 -5.803 -0.002 1.00 19.04 319 LEU B O 1
ATOM 5179 N N . ASN B 1 320 ? 54.312 -6.984 1.252 1.00 25.05 320 ASN B N 1
ATOM 5180 C CA . ASN B 1 320 ? 55.135 -8.186 1.108 1.00 28.10 320 ASN B CA 1
ATOM 5181 C C . ASN B 1 320 ? 55.307 -8.571 -0.371 1.00 24.61 320 ASN B C 1
ATOM 5182 O O . ASN B 1 320 ? 56.409 -8.924 -0.826 1.00 27.70 320 ASN B O 1
ATOM 5187 N N . LEU B 1 321 ? 54.213 -8.474 -1.119 1.00 19.11 321 LEU B N 1
ATOM 5188 C CA . LEU B 1 321 ? 54.215 -8.825 -2.527 1.00 19.73 321 LEU B CA 1
ATOM 5189 C C . LEU B 1 321 ? 55.116 -7.889 -3.320 1.00 19.04 321 LEU B C 1
ATOM 5190 O O . LEU B 1 321 ? 55.905 -8.332 -4.162 1.00 21.79 321 LEU B O 1
ATOM 5195 N N . ALA B 1 322 ? 54.995 -6.595 -3.052 1.00 16.98 322 ALA B N 1
ATOM 5196 C CA . ALA B 1 322 ? 55.829 -5.597 -3.699 1.00 19.94 322 ALA B CA 1
ATOM 5197 C C . ALA B 1 322 ? 57.311 -5.885 -3.451 1.00 23.01 322 ALA B C 1
ATOM 5198 O O . ALA B 1 322 ? 58.141 -5.757 -4.358 1.00 22.46 322 ALA B O 1
ATOM 5200 N N . ALA B 1 323 ? 57.643 -6.269 -2.221 1.00 28.14 323 ALA B N 1
ATOM 5201 C CA . ALA B 1 323 ? 59.020 -6.625 -1.885 1.00 27.97 323 ALA B CA 1
ATOM 5202 C C . ALA B 1 323 ? 59.515 -7.861 -2.646 1.00 32.63 323 ALA B C 1
ATOM 5203 O O . ALA B 1 323 ? 60.618 -7.870 -3.202 1.00 32.21 323 ALA B O 1
ATOM 5205 N N . LYS B 1 324 ? 58.705 -8.911 -2.654 1.00 22.09 324 LYS B N 1
ATOM 5206 C CA . LYS B 1 324 ? 59.120 -10.171 -3.264 1.00 24.81 324 LYS B CA 1
ATOM 5207 C C . LYS B 1 324 ? 59.247 -10.040 -4.782 1.00 24.41 324 LYS B C 1
ATOM 5208 O O . LYS B 1 324 ? 60.116 -10.660 -5.393 1.00 25.22 324 LYS B O 1
ATOM 5213 N N . HIS B 1 325 ? 58.388 -9.226 -5.387 1.00 28.92 325 HIS B N 1
ATOM 5214 C CA . HIS B 1 325 ? 58.341 -9.150 -6.845 1.00 17.23 325 HIS B CA 1
ATOM 5215 C C . HIS B 1 325 ? 58.866 -7.846 -7.464 1.00 16.47 325 HIS B C 1
ATOM 5216 O O . HIS B 1 325 ? 58.793 -7.668 -8.688 1.00 20.47 325 HIS B O 1
ATOM 5223 N N . ASN B 1 326 ? 59.403 -6.960 -6.629 1.00 38.04 326 ASN B N 1
ATOM 5224 C CA . ASN B 1 326 ? 59.915 -5.670 -7.091 1.00 37.46 326 ASN B CA 1
ATOM 5225 C C . ASN B 1 326 ? 58.869 -4.811 -7.781 1.00 33.49 326 ASN B C 1
ATOM 5226 O O . ASN B 1 326 ? 59.152 -4.180 -8.802 1.00 31.14 326 ASN B O 1
ATOM 5231 N N . VAL B 1 327 ? 57.665 -4.790 -7.223 1.00 31.10 327 VAL B N 1
ATOM 5232 C CA . VAL B 1 327 ? 56.636 -3.882 -7.689 1.00 28.38 327 VAL B CA 1
ATOM 5233 C C . VAL B 1 327 ? 56.940 -2.501 -7.137 1.00 25.51 327 VAL B C 1
ATOM 5234 O O . VAL B 1 327 ? 57.164 -2.342 -5.940 1.00 25.37 327 VAL B O 1
ATOM 5238 N N . ARG B 1 328 ? 56.949 -1.504 -8.019 1.00 23.61 328 ARG B N 1
ATOM 5239 C CA . ARG B 1 328 ? 57.307 -0.159 -7.628 1.00 23.04 328 ARG B CA 1
ATOM 5240 C C . ARG B 1 328 ? 56.722 0.868 -8.580 1.00 19.41 328 ARG B C 1
ATOM 5241 O O . ARG B 1 328 ? 56.795 0.704 -9.798 1.00 21.12 328 ARG B O 1
ATOM 5246 N N . PRO B 1 329 ? 56.125 1.924 -8.028 1.00 22.62 329 PRO B N 1
ATOM 5247 C CA . PRO B 1 329 ? 55.606 2.968 -8.903 1.00 18.29 329 PRO B CA 1
ATOM 5248 C C . PRO B 1 329 ? 56.744 3.623 -9.664 1.00 20.07 329 PRO B C 1
ATOM 5249 O O . PRO B 1 329 ? 57.894 3.631 -9.195 1.00 16.56 329 PRO B O 1
ATOM 5253 N N . MET B 1 330 ? 56.423 4.165 -10.831 1.00 18.50 330 MET B N 1
ATOM 5254 C CA . MET B 1 330 ? 57.352 5.048 -11.515 1.00 22.30 330 MET B CA 1
ATOM 5255 C C . MET B 1 330 ? 56.998 6.459 -11.065 1.00 21.13 330 MET B C 1
ATOM 5256 O O . MET B 1 330 ? 55.846 6.897 -11.183 1.00 20.15 330 MET B O 1
ATOM 5261 N N . ILE B 1 331 ? 57.976 7.156 -10.504 1.00 19.72 331 ILE B N 1
ATOM 5262 C CA . ILE B 1 331 ? 57.697 8.428 -9.866 1.00 17.56 331 ILE B CA 1
ATOM 5263 C C . ILE B 1 331 ? 58.504 9.558 -10.490 1.00 19.67 331 ILE B C 1
ATOM 5264 O O . ILE B 1 331 ? 59.546 9.327 -11.092 1.00 14.67 331 ILE B O 1
ATOM 5269 N N . GLU B 1 332 ? 57.995 10.776 -10.347 1.00 20.15 332 GLU B N 1
ATOM 5270 C CA . GLU B 1 332 ? 58.740 11.995 -10.641 1.00 18.71 332 GLU B CA 1
ATOM 5271 C C . GLU B 1 332 ? 58.760 12.755 -9.324 1.00 16.38 332 GLU B C 1
ATOM 5272 O O . GLU B 1 332 ? 57.716 13.178 -8.823 1.00 16.65 332 GLU B O 1
ATOM 5278 N N . GLU B 1 333 ? 59.944 12.878 -8.739 1.00 16.99 333 GLU B N 1
ATOM 5279 C CA . GLU B 1 333 ? 60.074 13.509 -7.440 1.00 18.34 333 GLU B CA 1
ATOM 5280 C C . GLU B 1 333 ? 60.125 14.999 -7.631 1.00 16.31 333 GLU B C 1
ATOM 5281 O O . GLU B 1 333 ? 60.667 15.471 -8.612 1.00 16.85 333 GLU B O 1
ATOM 5287 N N . VAL B 1 334 ? 59.569 15.727 -6.666 1.00 14.23 334 VAL B N 1
ATOM 5288 C CA . VAL B 1 334 ? 59.419 17.162 -6.759 1.00 17.86 334 VAL B CA 1
ATOM 5289 C C . VAL B 1 334 ? 59.541 17.754 -5.355 1.00 19.27 334 VAL B C 1
ATOM 5290 O O . VAL B 1 334 ? 58.682 17.513 -4.517 1.00 21.06 334 VAL B O 1
ATOM 5293 N N . PRO B 1 335 ? 60.622 18.508 -5.090 1.00 17.02 335 PRO B N 1
ATOM 5294 C CA . PRO B 1 335 ? 60.730 19.170 -3.782 1.00 20.23 335 PRO B CA 1
ATOM 5295 C C . PRO B 1 335 ? 59.458 19.993 -3.516 1.00 19.96 335 PRO B C 1
ATOM 5296 O O . PRO B 1 335 ? 59.005 20.742 -4.388 1.00 17.77 335 PRO B O 1
ATOM 5300 N N . ILE B 1 336 ? 58.853 19.828 -2.346 1.00 17.43 336 ILE B N 1
ATOM 5301 C CA . ILE B 1 336 ? 57.602 20.526 -2.088 1.00 17.30 336 ILE B CA 1
ATOM 5302 C C . ILE B 1 336 ? 57.852 22.026 -1.949 1.00 19.54 336 ILE B C 1
ATOM 5303 O O . ILE B 1 336 ? 58.825 22.453 -1.325 1.00 21.45 336 ILE B O 1
ATOM 5308 N N . SER B 1 337 ? 56.991 22.813 -2.584 1.00 19.67 337 SER B N 1
ATOM 5309 C CA . SER B 1 337 ? 57.047 24.272 -2.524 1.00 23.39 337 SER B CA 1
ATOM 5310 C C . SER B 1 337 ? 55.774 24.768 -3.185 1.00 22.77 337 SER B C 1
ATOM 5311 O O . SER B 1 337 ? 55.066 23.988 -3.792 1.00 22.67 337 SER B O 1
ATOM 5314 N N . GLU B 1 338 ? 55.476 26.054 -3.077 1.00 24.19 338 GLU B N 1
ATOM 5315 C CA . GLU B 1 338 ? 54.285 26.595 -3.725 1.00 24.80 338 GLU B CA 1
ATOM 5316 C C . GLU B 1 338 ? 54.350 26.418 -5.252 1.00 24.88 338 GLU B C 1
ATOM 5317 O O . GLU B 1 338 ? 53.384 25.955 -5.891 1.00 23.79 338 GLU B O 1
ATOM 5320 N N . GLU B 1 339 ? 55.500 26.777 -5.823 1.00 24.94 339 GLU B N 1
ATOM 5321 C CA . GLU B 1 339 ? 55.742 26.692 -7.264 1.00 24.88 339 GLU B CA 1
ATOM 5322 C C . GLU B 1 339 ? 55.638 25.259 -7.766 1.00 26.39 339 GLU B C 1
ATOM 5323 O O . GLU B 1 339 ? 54.959 24.967 -8.764 1.00 28.56 339 GLU B O 1
ATOM 5326 N N . ASN B 1 340 ? 56.293 24.349 -7.055 1.00 23.77 340 ASN B N 1
ATOM 5327 C CA . ASN B 1 340 ? 56.283 22.959 -7.474 1.00 25.28 340 ASN B CA 1
ATOM 5328 C C . ASN B 1 340 ? 54.922 22.311 -7.305 1.00 22.42 340 ASN B C 1
ATOM 5329 O O . ASN B 1 340 ? 54.521 21.467 -8.110 1.00 19.84 340 ASN B O 1
ATOM 5334 N N . CYS B 1 341 ? 54.207 22.707 -6.256 1.00 17.05 341 CYS B N 1
ATOM 5335 C CA . CYS B 1 341 ? 52.861 22.193 -6.049 1.00 19.26 341 CYS B CA 1
ATOM 5336 C C . CYS B 1 341 ? 52.000 22.638 -7.210 1.00 17.38 341 CYS B C 1
ATOM 5337 O O . CYS B 1 341 ? 51.242 21.838 -7.747 1.00 16.94 341 CYS B O 1
ATOM 5340 N N . ALA B 1 342 ? 52.136 23.900 -7.611 1.00 18.74 342 ALA B N 1
ATOM 5341 C CA . ALA B 1 342 ? 51.370 24.388 -8.760 1.00 20.58 342 ALA B CA 1
ATOM 5342 C C . ALA B 1 342 ? 51.691 23.604 -10.037 1.00 20.01 342 ALA B C 1
ATOM 5343 O O . ALA B 1 342 ? 50.777 23.155 -10.750 1.00 18.84 342 ALA B O 1
ATOM 5345 N N . LYS B 1 343 ? 52.985 23.449 -10.325 1.00 22.76 343 LYS B N 1
ATOM 5346 C CA . LYS B 1 343 ? 53.424 22.765 -11.552 1.00 26.99 343 LYS B CA 1
ATOM 5347 C C . LYS B 1 343 ? 52.934 21.318 -11.621 1.00 25.25 343 LYS B C 1
ATOM 5348 O O . LYS B 1 343 ? 52.439 20.842 -12.664 1.00 16.89 343 LYS B O 1
ATOM 5354 N N . ALA B 1 344 ? 53.060 20.628 -10.494 1.00 20.41 344 ALA B N 1
ATOM 5355 C CA . ALA B 1 344 ? 52.627 19.254 -10.410 1.00 15.31 344 ALA B CA 1
ATOM 5356 C C . ALA B 1 344 ? 51.107 19.129 -10.472 1.00 18.85 344 ALA B C 1
ATOM 5357 O O . ALA B 1 344 ? 50.603 18.205 -11.081 1.00 13.11 344 ALA B O 1
ATOM 5359 N N . LEU B 1 345 ? 50.375 20.032 -9.833 1.00 20.12 345 LEU B N 1
ATOM 5360 C CA . LEU B 1 345 ? 48.913 19.955 -9.877 1.00 21.43 345 LEU B CA 1
ATOM 5361 C C . LEU B 1 345 ? 48.445 20.151 -11.310 1.00 16.09 345 LEU B C 1
ATOM 5362 O O . LEU B 1 345 ? 47.630 19.367 -11.825 1.00 16.13 345 LEU B O 1
ATOM 5367 N N . ASP B 1 346 ? 49.007 21.155 -11.977 1.00 17.45 346 ASP B N 1
ATOM 5368 C CA . ASP B 1 346 ? 48.665 21.401 -13.387 1.00 23.31 346 ASP B CA 1
ATOM 5369 C C . ASP B 1 346 ? 48.938 20.166 -14.258 1.00 19.74 346 ASP B C 1
ATOM 5370 O O . ASP B 1 346 ? 48.067 19.711 -15.069 1.00 19.29 346 ASP B O 1
ATOM 5375 N N . ARG B 1 347 ? 50.145 19.618 -14.110 1.00 17.39 347 ARG B N 1
ATOM 5376 C CA . ARG B 1 347 ? 50.496 18.468 -14.952 1.00 19.31 347 ARG B CA 1
ATOM 5377 C C . ARG B 1 347 ? 49.700 17.190 -14.630 1.00 18.30 347 ARG B C 1
ATOM 5378 O O . ARG B 1 347 ? 49.243 16.472 -15.534 1.00 16.54 347 ARG B O 1
ATOM 5386 N N . CYS B 1 348 ? 49.522 16.916 -13.347 1.00 14.27 348 CYS B N 1
ATOM 5387 C CA . CYS B 1 348 ? 48.772 15.742 -12.930 1.00 13.70 348 CYS B CA 1
ATOM 5388 C C . CYS B 1 348 ? 47.341 15.815 -13.448 1.00 15.14 348 CYS B C 1
ATOM 5389 O O . CYS B 1 348 ? 46.822 14.835 -13.993 1.00 16.82 348 CYS B O 1
ATOM 5392 N N . HIS B 1 349 ? 46.738 17.002 -13.361 1.00 16.42 349 HIS B N 1
ATOM 5393 C CA . HIS B 1 349 ? 45.420 17.220 -13.933 1.00 18.05 349 HIS B CA 1
ATOM 5394 C C . HIS B 1 349 ? 45.442 16.935 -15.430 1.00 22.69 349 HIS B C 1
ATOM 5395 O O . HIS B 1 349 ? 44.492 16.366 -15.968 1.00 25.23 349 HIS B O 1
ATOM 5402 N N . ALA B 1 350 ? 46.530 17.315 -16.099 1.00 21.65 350 ALA B N 1
ATOM 5403 C CA . ALA B 1 350 ? 46.625 17.072 -17.547 1.00 22.34 350 ALA B CA 1
ATOM 5404 C C . ALA B 1 350 ? 46.824 15.605 -17.984 1.00 21.06 350 ALA B C 1
ATOM 5405 O O . ALA B 1 350 ? 46.575 15.263 -19.146 1.00 23.06 350 ALA B O 1
ATOM 5407 N N . GLY B 1 351 ? 47.301 14.750 -17.084 1.00 18.95 351 GLY B N 1
ATOM 5408 C CA . GLY B 1 351 ? 47.678 13.394 -17.467 1.00 24.02 351 GLY B CA 1
ATOM 5409 C C . GLY B 1 351 ? 49.168 13.310 -17.757 1.00 22.61 351 GLY B C 1
ATOM 5410 O O . GLY B 1 351 ? 49.700 12.266 -18.155 1.00 20.99 351 GLY B O 1
ATOM 5411 N N . ASP B 1 352 ? 49.839 14.434 -17.532 1.00 18.20 352 ASP B N 1
ATOM 5412 C CA . ASP B 1 352 ? 51.233 14.632 -17.907 1.00 18.48 352 ASP B CA 1
ATOM 5413 C C . ASP B 1 352 ? 52.136 14.241 -16.752 1.00 16.52 352 ASP B C 1
ATOM 5414 O O . ASP B 1 352 ? 52.751 15.099 -16.114 1.00 21.42 352 ASP B O 1
ATOM 5419 N N . VAL B 1 353 ? 52.220 12.950 -16.466 1.00 18.81 353 VAL B N 1
ATOM 5420 C CA . VAL B 1 353 ? 53.141 12.475 -15.440 1.00 18.41 353 VAL B CA 1
ATOM 5421 C C . VAL B 1 353 ? 53.384 10.998 -15.700 1.00 17.83 353 VAL B C 1
ATOM 5422 O O . VAL B 1 353 ? 52.494 10.312 -16.180 1.00 18.64 353 VAL B O 1
ATOM 5426 N N . ARG B 1 354 ? 54.593 10.518 -15.413 1.00 15.23 354 ARG B N 1
ATOM 5427 C CA . ARG B 1 354 ? 54.959 9.132 -15.707 1.00 16.30 354 ARG B CA 1
ATOM 5428 C C . ARG B 1 354 ? 55.620 8.459 -14.497 1.00 16.87 354 ARG B C 1
ATOM 5429 O O . ARG B 1 354 ? 56.848 8.371 -14.449 1.00 15.83 354 ARG B O 1
ATOM 5437 N N . TYR B 1 355 ? 54.837 7.983 -13.525 1.00 16.80 355 TYR B N 1
ATOM 5438 C CA . TYR B 1 355 ? 53.373 8.008 -13.560 1.00 14.25 355 TYR B CA 1
ATOM 5439 C C . TYR B 1 355 ? 52.751 8.591 -12.302 1.00 13.74 355 TYR B C 1
ATOM 5440 O O . TYR B 1 355 ? 51.528 8.647 -12.181 1.00 12.89 355 TYR B O 1
ATOM 5449 N N . ARG B 1 356 ? 53.590 9.027 -11.363 1.00 12.25 356 ARG B N 1
ATOM 5450 C CA . ARG B 1 356 ? 53.111 9.572 -10.098 1.00 11.44 356 ARG B CA 1
ATOM 5451 C C . ARG B 1 356 ? 54.059 10.665 -9.654 1.00 19.26 356 ARG B C 1
ATOM 5452 O O . ARG B 1 356 ? 55.269 10.439 -9.638 1.00 18.05 356 ARG B O 1
ATOM 5460 N N . PHE B 1 357 ? 53.533 11.846 -9.311 1.00 9.49 357 PHE B N 1
ATOM 5461 C CA . PHE B 1 357 ? 54.371 12.852 -8.688 1.00 11.90 357 PHE B CA 1
ATOM 5462 C C . PHE B 1 357 ? 54.523 12.503 -7.206 1.00 15.67 357 PHE B C 1
ATOM 5463 O O . PHE B 1 357 ? 53.542 12.136 -6.556 1.00 16.97 357 PHE B O 1
ATOM 5471 N N . VAL B 1 358 ? 55.744 12.602 -6.678 1.00 10.83 358 VAL B N 1
ATOM 5472 C CA . VAL B 1 358 ? 55.942 12.473 -5.237 1.00 10.17 358 VAL B CA 1
ATOM 5473 C C . VAL B 1 358 ? 56.614 13.727 -4.723 1.00 11.67 358 VAL B C 1
ATOM 5474 O O . VAL B 1 358 ? 57.715 14.071 -5.159 1.00 15.65 358 VAL B O 1
ATOM 5478 N N . PHE B 1 359 ? 55.938 14.429 -3.814 1.00 16.40 359 PHE B N 1
ATOM 5479 C CA . PHE B 1 359 ? 56.525 15.586 -3.147 1.00 15.52 359 PHE B CA 1
ATOM 5480 C C . PHE B 1 359 ? 57.587 15.142 -2.131 1.00 16.66 359 PHE B C 1
ATOM 5481 O O . PHE B 1 359 ? 57.370 14.196 -1.362 1.00 21.19 359 PHE B O 1
ATOM 5489 N N . THR B 1 360 ? 58.731 15.824 -2.138 1.00 18.31 360 THR B N 1
ATOM 5490 C CA . THR B 1 360 ? 59.889 15.438 -1.328 1.00 24.24 360 THR B CA 1
ATOM 5491 C C . THR B 1 360 ? 60.467 16.642 -0.594 1.00 24.70 360 THR B C 1
ATOM 5492 O O . THR B 1 360 ? 60.004 17.768 -0.794 1.00 17.73 360 THR B O 1
ATOM 5496 N N . ASP B 1 361 ? 61.464 16.390 0.257 1.00 25.10 361 ASP B N 1
ATOM 5497 C CA . ASP B 1 361 ? 62.252 17.446 0.893 1.00 26.31 361 ASP B CA 1
ATOM 5498 C C . ASP B 1 361 ? 61.423 18.375 1.767 1.00 25.93 361 ASP B C 1
ATOM 5499 O O . ASP B 1 361 ? 61.460 19.597 1.603 1.00 24.64 361 ASP B O 1
ATOM 5504 N N . PHE B 1 362 ? 60.684 17.782 2.696 1.00 23.40 362 PHE B N 1
ATOM 5505 C CA . PHE B 1 362 ? 59.807 18.527 3.584 1.00 23.93 362 PHE B CA 1
ATOM 5506 C C . PHE B 1 362 ? 60.593 19.409 4.536 1.00 27.70 362 PHE B C 1
ATOM 5507 O O . PHE B 1 362 ? 60.130 20.486 4.901 1.00 29.13 362 PHE B O 1
ATOM 5515 N N . ASP B 1 363 ? 61.783 18.965 4.937 1.00 27.99 363 ASP B N 1
ATOM 5516 C CA . ASP B 1 363 ? 62.582 19.717 5.899 1.00 36.72 363 ASP B CA 1
ATOM 5517 C C . ASP B 1 363 ? 62.957 21.111 5.411 1.00 36.42 363 ASP B C 1
ATOM 5518 O O . ASP B 1 363 ? 63.211 22.008 6.211 1.00 38.92 363 ASP B O 1
ATOM 5523 N N . LYS B 1 364 ? 62.983 21.297 4.098 1.00 31.65 364 LYS B N 1
ATOM 5524 C CA . LYS B 1 364 ? 63.353 22.594 3.535 1.00 33.19 364 LYS B CA 1
ATOM 5525 C C . LYS B 1 364 ? 62.153 23.514 3.405 1.00 32.85 364 LYS B C 1
ATOM 5526 O O . LYS B 1 364 ? 62.289 24.722 3.414 1.00 34.40 364 LYS B O 1
ATOM 5532 N N . ALA B 1 365 ? 60.966 22.942 3.281 1.00 39.62 365 ALA B N 1
ATOM 5533 C CA . ALA B 1 365 ? 59.779 23.774 3.164 1.00 23.77 365 ALA B CA 1
ATOM 5534 C C . ALA B 1 365 ? 59.251 24.221 4.531 1.00 27.08 365 ALA B C 1
ATOM 5535 O O . ALA B 1 365 ? 58.700 25.315 4.659 1.00 31.39 365 ALA B O 1
ATOM 5537 N N . PHE B 1 366 ? 59.404 23.365 5.539 1.00 46.81 366 PHE B N 1
ATOM 5538 C CA . PHE B 1 366 ? 58.708 23.557 6.809 1.00 55.75 366 PHE B CA 1
ATOM 5539 C C . PHE B 1 366 ? 59.605 23.996 7.967 1.00 73.05 366 PHE B C 1
ATOM 5540 O O . PHE B 1 366 ? 60.765 23.601 8.057 1.00 65.53 366 PHE B O 1
ATOM 5548 N N . ALA B 1 367 ? 59.041 24.818 8.847 1.00 36.37 367 ALA B N 1
ATOM 5549 C CA . ALA B 1 367 ? 59.750 25.334 10.017 1.00 42.92 367 ALA B CA 1
ATOM 5550 C C . ALA B 1 367 ? 59.839 24.282 11.115 1.00 39.44 367 ALA B C 1
ATOM 5551 O O . ALA B 1 367 ? 60.643 23.355 11.033 1.00 122.62 367 ALA B O 1
#

Nearest PDB structures (foldseek):
  4oaq-assembly1_B  TM=9.791E-01  e=1.000E-80  Candida parapsilosis
  7c2o-assembly1_B  TM=9.782E-01  e=8.033E-79  Candida parapsilosis
  3two-assembly1_A  TM=9.410E-01  e=1.912E-39  Helicobacter pylori 51
  5k1s-assembly2_C  TM=8.446E-01  e=8.891E-29  Myxococcus xanthus DK 1622
  4dup-assembly1_A  TM=8.041E-01  e=4.468E-21  Rhizobium etli CFN 42

Sequence (730 aa):
KAVPDKFQGFAVSDPKNWNRPKLASYERKQINPHDVVLKNEVCGLCYSDIHTLSAGWQPLQRDNLVVGHEIIGEVIAVGDEVTEFKVGDRVGIGAASSSCRSCQRCDSDNEQYCKQQGAATYNSKDVRSNNYVTQGGYSSHSIADEKFVFAIPEDLPSSYGAPLMCAGITVFSPLIRNLGLDARGKNVGIIGIGGLGHLALQFANAMGANVTAFSRSSSKKEQAMKLGAHDFVATGEDKTWYKNYDDHFDFILNCASGIDGLNLSEYLSTLKVDKKFVSVGLPPSEDKFEVSPFTFLQQGASFGSSLLGSKTEVKEMLNLAAKHNVRPMIEEVPISEENCAKALDRCHAGDVRYRFVFTDFDKAFAKAVPDKFQGFAVSDPKNWNRPKLASYERKQINPHDVVLKNEVCGLCYSDIHTLSAGWQPLQRDNLVVGHEIIGEVIAVGDEVTEFKVGDRVGIGAASSSCRSCQRCDSDNEQYCKQGAATYNSKDVRSNNYVTQGGYSSHSIADEKFVFAIPEDLPSSYGAPLMCAGITVFSPLIRNLGLDARGKNVGIIGIGGLGHLALQFANAMGANVTAFSRSSSKKKEQAMKLGAHDFVATGEDKTWYKNYDDHFDFILNCASGIDGLNLSEYLSTLKVDKKFVSVGLPPSEDKFEVSPFTFLQQGASFGSSLLGSKTEVKEMLNLAAKHNVRPMIEEVPISEENCAKALDRCHAGDVRYRFVFTDFDKAFA

Solvent-accessible surface area: 27965 Å² total; per-residue (Å²): 238,75,19,56,96,114,8,55,0,8,8,5,54,51,49,168,77,40,30,91,3,110,81,19,68,11,95,56,17,72,52,32,76,51,6,0,0,0,80,2,80,6,0,0,2,4,54,24,0,5,15,8,2,43,32,19,59,84,98,27,80,56,103,63,0,0,1,0,12,0,0,0,1,81,1,43,19,49,9,146,96,18,114,108,22,141,95,39,32,67,1,0,1,2,14,15,7,10,1,26,88,97,45,123,16,6,85,53,72,26,10,10,5,8,121,98,35,2,43,5,13,12,23,119,4,90,68,4,122,75,40,14,8,22,0,0,1,0,9,26,5,21,0,11,8,58,8,0,15,65,17,49,176,126,17,61,12,12,75,0,0,0,0,1,7,0,0,5,10,0,0,1,2,1,38,81,47,4,33,86,72,1,178,64,70,16,0,0,0,8,15,4,27,10,29,0,0,0,0,0,22,0,1,52,16,8,29,2,69,1,3,0,0,14,153,45,44,82,40,98,149,62,0,75,115,21,13,5,106,48,24,9,9,21,35,106,68,148,76,3,58,107,122,29,84,30,59,0,24,2,0,0,0,15,20,54,22,56,117,41,23,66,2,15,47,5,0,35,0,0,65,12,52,73,33,0,4,0,7,5,29,2,27,54,139,41,75,4,93,0,9,26,97,13,5,26,64,9,5,0,3,0,0,3,10,36,20,9,1,36,72,19,0,129,48,0,13,94,7,5,81,149,87,113,5,80,3,62,31,65,100,20,62,7,35,72,61,34,0,13,128,3,0,57,83,14,106,80,45,80,19,94,4,11,2,0,0,16,74,6,81,178,28,23,122,147,88,18,52,108,114,7,35,0,10,7,6,59,57,49,174,77,47,26,110,1,86,88,25,62,10,105,66,15,85,58,32,57,46,5,0,0,0,80,4,82,7,0,0,1,9,82,38,0,5,31,26,2,41,26,49,117,85,90,32,67,57,100,57,0,0,1,0,11,0,0,0,1,92,1,40,18,54,8,125,84,17,130,63,15,60,104,44,53,69,0,0,1,3,12,16,8,12,1,22,94,96,40,63,16,8,118,64,61,25,4,13,8,12,125,100,34,3,45,5,10,9,22,126,4,88,69,4,129,81,40,17,9,20,0,0,1,0,7,22,5,22,1,10,20,56,8,0,16,61,13,41,133,101,12,71,11,14,77,0,0,0,0,1,8,0,0,5,10,0,0,1,2,1,32,74,52,6,31,70,84,1,179,65,70,20,0,0,0,4,12,5,26,17,24,0,0,0,0,0,22,0,1,57,16,8,28,3,70,1,3,0,0,26,69,45,43,96,40,89,130,49,0,72,162,17,14,5,101,50,26,8,7,31,38,109,61,135,72,0,73,148,122,30,80,28,52,0,18,1,0,0,0,8,46,28,46,68,102,75,24,76,36,64,42,6,2,41,0,0,60,13,48,69,40,0,5,4,2,36,43,28,64,14,79,112,80,86,122,11,13,0,71,53,1,9,106,25,2,0,1,11,4,17,12,57,22,10,0,28,65,15,1,131,66,0,12,91,15,6,52,143,91,122,5,67,3,65,28,52,99,6,68,7,38,52,98,33,0,15,107,0,0,54,68,10,97,78,44,74,16,110,4,11,5,0,0,16,64,6,114,176,28,19,132

Foldseek 3Di:
DLDDQKWWFFFDADLVCLLQTHIDIGGDFDAAQQKWKWQWFKFWDDVVSSCQSNCLAHDQLDGRAAATFLTWGFTSDHHNNHDPDDGGAIKTAGFWFDADCPDVCNVPFNRLPHPQTATQARGQNVVRVGPGHHHRSIRMGMGRPQRIAHDDPPQDRQFSRLCSFLVQQLLAVCCVQQNLANAPFEEEEEACASNRLLNQQSCQLSRHAYEYEYCACPCVVVSVVSRHPHYDNCVVPVLVLVVQAQNHQEYEYPHQACVSPAVLSVLRNHAALHEYEYQHDYRNVGDHDDDPVSCVVRVYYYYYDHRGGNVSSVVSSVSCVVSVRTADEDEDARDSVRSSVVSVCVVVVNTRYMYMYRDCVVVGD/DQDDQKWWFFFAADLVCLLFTHIDIDGDFDAAQQKWKWQWFKFWDAVVSSVASNCVAHDQLDGRAAATFLTWGFTRDHHNNHDPDDGGFIKGAGFWFDADCPDVCVVPFNRLVHPQTATQARGQRPVGVGPGHHHDSIRMGMGGNQRMAGADPVQDSQFRRLCNFLVQLLLAVCCVQCNQQNAPAEEEEEDCASNSLLNQQSCQLSRYAYEYEYQACPCVVVSVVSRHPYYDNCVVCVLVLVVQAQHHSEYEYEQDDPVPDPLLSVLRNHAACHEYEYTDYPPHPDDDDDDVVSNPVRNYYYYYDHGTGNVSSVVSNVSCVVRVRTADEDEFANDSVRSSVCSVCQVVSNTRHIYMHRDVVVHTD